Protein AF-A0A2G6KCA5-F1 (afdb_monomer_lite)

Structure (mmCIF, N/CA/C/O backbone):
data_AF-A0A2G6KCA5-F1
#
_entry.id   AF-A0A2G6KCA5-F1
#
loop_
_atom_site.group_PDB
_atom_site.id
_atom_site.type_symbol
_atom_site.label_atom_id
_atom_site.label_alt_id
_atom_site.label_comp_id
_atom_site.label_asym_id
_atom_site.label_entity_id
_atom_site.label_seq_id
_atom_site.pdbx_PDB_ins_code
_atom_site.Cartn_x
_atom_site.Cartn_y
_atom_site.Cartn_z
_atom_site.occupancy
_atom_site.B_iso_or_equiv
_atom_site.auth_seq_id
_atom_site.auth_comp_id
_atom_site.auth_asym_id
_atom_site.auth_atom_id
_atom_site.pdbx_PDB_model_num
ATOM 1 N N . MET A 1 1 ? 82.627 -23.763 -21.512 1.00 42.75 1 MET A N 1
ATOM 2 C CA . MET A 1 1 ? 82.564 -22.442 -20.841 1.00 42.75 1 MET A CA 1
ATOM 3 C C . MET A 1 1 ? 81.134 -21.930 -21.019 1.00 42.75 1 MET A C 1
ATOM 5 O O . MET A 1 1 ? 80.800 -21.579 -22.134 1.00 42.75 1 MET A O 1
ATOM 9 N N . MET A 1 2 ? 80.167 -22.151 -20.112 1.00 40.19 2 MET A N 1
ATOM 10 C CA . MET A 1 2 ? 79.998 -21.550 -18.764 1.00 40.19 2 MET A CA 1
ATOM 11 C C . MET A 1 2 ? 80.252 -20.029 -18.813 1.00 40.19 2 MET A C 1
ATOM 13 O O . MET A 1 2 ? 81.367 -19.657 -19.148 1.00 40.19 2 MET A O 1
ATOM 17 N N . LYS A 1 3 ? 79.309 -19.114 -18.521 1.00 39.16 3 LYS A N 1
ATOM 18 C CA . LYS A 1 3 ? 78.406 -19.028 -17.352 1.00 39.16 3 LYS A CA 1
ATOM 19 C C . LYS A 1 3 ? 77.286 -17.969 -17.559 1.00 39.16 3 LYS A C 1
ATOM 21 O O . LYS A 1 3 ? 77.586 -16.902 -18.069 1.00 39.16 3 LYS A O 1
ATOM 26 N N . GLN A 1 4 ? 76.094 -18.276 -17.009 1.00 40.94 4 GLN A N 1
ATOM 27 C CA . GLN A 1 4 ? 75.138 -17.416 -16.253 1.00 40.94 4 GLN A CA 1
ATOM 28 C C . GLN A 1 4 ? 74.533 -16.179 -16.958 1.00 40.94 4 GLN A C 1
ATOM 30 O O . GLN A 1 4 ? 75.260 -15.259 -17.284 1.00 40.94 4 GLN A O 1
ATOM 35 N N . SER A 1 5 ? 73.221 -15.999 -17.185 1.00 53.91 5 SER A N 1
ATOM 36 C CA . SER A 1 5 ? 71.970 -16.453 -16.533 1.00 53.91 5 SER A CA 1
ATOM 37 C C . SER A 1 5 ? 71.938 -16.282 -15.015 1.00 53.91 5 SER A C 1
ATOM 39 O O . SER A 1 5 ? 72.149 -17.274 -14.322 1.00 53.91 5 SER A O 1
ATOM 41 N N . LYS A 1 6 ? 71.620 -15.073 -14.518 1.00 51.12 6 LYS A N 1
ATOM 42 C CA . LYS A 1 6 ? 70.978 -14.822 -13.206 1.00 51.12 6 LYS A CA 1
ATOM 43 C C . LYS A 1 6 ? 70.370 -13.406 -13.128 1.00 51.12 6 LYS A C 1
ATOM 45 O O . LYS A 1 6 ? 70.953 -12.547 -12.485 1.00 51.12 6 LYS A O 1
ATOM 50 N N . HIS A 1 7 ? 69.197 -13.163 -13.719 1.00 48.72 7 HIS A N 1
ATOM 51 C CA . HIS A 1 7 ? 68.390 -11.976 -13.354 1.00 48.72 7 HIS A CA 1
ATOM 52 C C . HIS A 1 7 ? 66.882 -12.228 -13.181 1.00 48.72 7 HIS A C 1
ATOM 54 O O . HIS A 1 7 ? 66.173 -11.328 -12.754 1.00 48.72 7 HIS A O 1
ATOM 60 N N . TYR A 1 8 ? 66.394 -13.460 -13.364 1.00 49.47 8 TYR A N 1
ATOM 61 C CA . TYR A 1 8 ? 64.967 -13.785 -13.192 1.00 49.47 8 TYR A CA 1
ATOM 62 C C . TYR A 1 8 ? 64.580 -14.373 -11.824 1.00 49.47 8 TYR A C 1
ATOM 64 O O . TYR A 1 8 ? 63.428 -14.736 -11.630 1.00 49.47 8 TYR A O 1
ATOM 72 N N . LEU A 1 9 ? 65.502 -14.451 -10.855 1.00 49.62 9 LEU A N 1
ATOM 73 C CA . LEU A 1 9 ? 65.210 -15.049 -9.540 1.00 49.62 9 LEU A CA 1
ATOM 74 C C . LEU A 1 9 ? 65.021 -14.045 -8.392 1.00 49.62 9 LEU A C 1
ATOM 76 O O . LEU A 1 9 ? 64.792 -14.469 -7.266 1.00 49.62 9 LEU A O 1
ATOM 80 N N . PHE A 1 10 ? 65.125 -12.735 -8.645 1.00 45.56 10 PHE A N 1
ATOM 81 C CA . PHE A 1 10 ? 65.000 -11.724 -7.583 1.00 45.56 10 PHE A CA 1
ATOM 82 C C . PHE A 1 10 ? 63.628 -11.034 -7.539 1.00 45.56 10 PHE A C 1
ATOM 84 O O . PHE A 1 10 ? 63.283 -10.435 -6.528 1.00 45.56 10 PHE A O 1
ATOM 91 N N . PHE A 1 11 ? 62.815 -11.161 -8.594 1.00 45.97 11 PHE A N 1
ATOM 92 C CA . PHE A 1 11 ? 61.494 -10.520 -8.657 1.00 45.97 11 PHE A CA 1
ATOM 93 C C . PHE A 1 11 ? 60.353 -11.389 -8.106 1.00 45.97 11 PHE A C 1
ATOM 95 O O . PHE A 1 11 ? 59.337 -10.865 -7.664 1.00 45.97 11 PHE A O 1
ATOM 102 N N . THR A 1 12 ? 60.530 -12.710 -8.043 1.00 47.25 12 THR A N 1
ATOM 103 C CA . THR A 1 12 ? 59.529 -13.638 -7.489 1.00 47.25 12 THR A CA 1
ATOM 104 C C . THR A 1 12 ? 59.587 -13.784 -5.967 1.00 47.25 12 THR A C 1
ATOM 106 O O . THR A 1 12 ? 58.602 -14.204 -5.372 1.00 47.25 12 THR A O 1
ATOM 109 N N . TYR A 1 13 ? 60.676 -13.375 -5.306 1.00 46.47 13 TYR A N 1
ATOM 110 C CA . TYR A 1 13 ? 60.763 -13.400 -3.836 1.00 46.47 13 TYR A CA 1
ATOM 111 C C . TYR A 1 13 ? 60.261 -12.118 -3.157 1.00 46.47 13 TYR A C 1
ATOM 113 O O . TYR A 1 13 ? 59.890 -12.169 -1.986 1.00 46.47 13 TYR A O 1
ATOM 121 N N . LEU A 1 14 ? 60.182 -10.992 -3.878 1.00 43.47 14 LEU A N 1
ATOM 122 C CA . LEU A 1 14 ? 59.645 -9.742 -3.328 1.00 43.47 14 LEU A CA 1
ATOM 123 C C . LEU A 1 14 ? 58.105 -9.733 -3.316 1.00 43.47 14 LEU A C 1
ATOM 125 O O . LEU A 1 14 ? 57.501 -9.192 -2.395 1.00 43.47 14 LEU A O 1
ATOM 129 N N . LEU A 1 15 ? 57.463 -10.409 -4.278 1.00 44.09 15 LEU A N 1
ATOM 130 C CA . LEU A 1 15 ? 55.999 -10.486 -4.349 1.00 44.09 15 LEU A CA 1
ATOM 131 C C . LEU A 1 15 ? 55.394 -11.449 -3.308 1.00 44.09 15 LEU A C 1
ATOM 133 O O . LEU A 1 15 ? 54.266 -11.251 -2.877 1.00 44.09 15 LEU A O 1
ATOM 137 N N . VAL A 1 16 ? 56.149 -12.459 -2.856 1.00 48.31 16 VAL A N 1
ATOM 138 C CA . VAL A 1 16 ? 55.691 -13.407 -1.818 1.00 48.31 16 VAL A CA 1
ATOM 139 C C . VAL A 1 16 ? 55.867 -12.836 -0.402 1.00 48.31 16 VAL A C 1
ATOM 141 O O . VAL A 1 16 ? 55.094 -13.172 0.490 1.00 48.31 16 VAL A O 1
ATOM 144 N N . TRP A 1 17 ? 56.809 -11.909 -0.183 1.00 42.97 17 TRP A N 1
ATOM 145 C CA . TRP A 1 17 ? 56.985 -11.250 1.121 1.00 42.97 17 TRP A CA 1
ATOM 146 C C . TRP A 1 17 ? 56.030 -10.073 1.368 1.00 42.97 17 TRP A C 1
ATOM 148 O O . TRP A 1 17 ? 55.702 -9.803 2.521 1.00 42.97 17 TRP A O 1
ATOM 158 N N . CYS A 1 18 ? 55.500 -9.426 0.324 1.00 41.91 18 CYS A N 1
ATOM 159 C CA . CYS A 1 18 ? 54.436 -8.426 0.489 1.00 41.91 18 CYS A CA 1
ATOM 160 C C . CYS A 1 18 ? 53.057 -9.037 0.799 1.00 41.91 18 CYS A C 1
ATOM 162 O O . CYS A 1 18 ? 52.191 -8.328 1.300 1.00 41.91 18 CYS A O 1
ATOM 164 N N . VAL A 1 19 ? 52.862 -10.342 0.578 1.00 48.81 19 VAL A N 1
ATOM 165 C CA . VAL A 1 19 ? 51.609 -11.050 0.914 1.00 48.81 19 VAL A CA 1
ATOM 166 C C . VAL A 1 19 ? 51.649 -11.676 2.322 1.00 48.81 19 VAL A C 1
ATOM 168 O O . VAL A 1 19 ? 50.613 -12.053 2.854 1.00 48.81 19 VAL A O 1
ATOM 171 N N . LEU A 1 20 ? 52.814 -11.721 2.986 1.00 46.25 20 LEU A N 1
ATOM 172 C CA . LEU A 1 20 ? 52.985 -12.356 4.308 1.00 46.25 20 LEU A CA 1
ATOM 173 C C . LEU A 1 20 ? 53.358 -11.392 5.453 1.00 46.25 20 LEU A C 1
ATOM 175 O O . LEU A 1 20 ? 53.547 -11.834 6.582 1.00 46.25 20 LEU A O 1
ATOM 179 N N . LEU A 1 21 ? 53.411 -10.080 5.192 1.00 44.84 21 LEU A N 1
ATOM 180 C CA . LEU A 1 21 ? 53.614 -9.021 6.200 1.00 44.84 21 LEU A CA 1
ATOM 181 C C . LEU A 1 21 ? 52.398 -8.085 6.374 1.00 44.84 21 LEU A C 1
ATOM 183 O O . LEU A 1 21 ? 52.529 -6.999 6.928 1.00 44.84 21 LEU A O 1
ATOM 187 N N . PHE A 1 22 ? 51.207 -8.524 5.955 1.00 44.50 22 PHE A N 1
ATOM 188 C CA . PHE A 1 22 ? 49.910 -7.925 6.320 1.00 44.50 22 PHE A CA 1
ATOM 189 C C . PHE A 1 22 ? 49.064 -8.910 7.138 1.00 44.50 22 PHE A C 1
ATOM 191 O O . PHE A 1 22 ? 47.877 -9.127 6.916 1.00 44.50 22 PHE A O 1
ATOM 198 N N . SER A 1 23 ? 49.703 -9.560 8.102 1.00 51.31 23 SER A N 1
ATOM 199 C CA . SER A 1 23 ? 49.029 -10.331 9.138 1.00 51.31 23 SER A CA 1
ATOM 200 C C . SER A 1 23 ? 49.653 -9.905 10.459 1.00 51.31 23 SER A C 1
ATOM 202 O O . SER A 1 23 ? 50.871 -9.955 10.595 1.00 51.31 23 SER A O 1
ATOM 204 N N . ILE A 1 24 ? 48.814 -9.500 11.415 1.00 54.56 24 ILE A N 1
ATOM 205 C CA . ILE A 1 24 ? 49.147 -8.915 12.729 1.00 54.56 24 ILE A CA 1
ATOM 206 C C . ILE A 1 24 ? 49.275 -7.370 12.732 1.00 54.56 24 ILE A C 1
ATOM 208 O O . ILE A 1 24 ? 50.265 -6.794 13.168 1.00 54.56 24 ILE A O 1
ATOM 212 N N . ALA A 1 25 ? 48.207 -6.685 12.323 1.00 49.00 25 ALA A N 1
ATOM 213 C CA . ALA A 1 25 ? 47.637 -5.614 13.145 1.00 49.00 25 ALA A CA 1
ATOM 214 C C . ALA A 1 25 ? 46.313 -6.205 13.656 1.00 49.00 25 ALA A C 1
ATOM 216 O O . ALA A 1 25 ? 45.432 -6.515 12.868 1.00 49.00 25 ALA A O 1
ATOM 217 N N . GLY A 1 26 ? 46.232 -6.673 14.898 1.00 39.44 26 GLY A N 1
ATOM 218 C CA . GLY A 1 26 ? 46.015 -5.762 16.011 1.00 39.44 26 GLY A CA 1
ATOM 219 C C . GLY A 1 26 ? 44.551 -5.327 16.025 1.00 39.44 26 GLY A C 1
ATOM 220 O O . GLY A 1 26 ? 44.279 -4.147 15.853 1.00 39.44 26 GLY A O 1
ATOM 221 N N . CYS A 1 27 ? 43.622 -6.279 16.176 1.00 48.34 27 CYS A N 1
ATOM 222 C CA . CYS A 1 27 ? 42.253 -5.979 16.585 1.00 48.34 27 CYS A CA 1
ATOM 223 C C . CYS A 1 27 ? 42.330 -5.353 17.984 1.00 48.34 27 CYS A C 1
ATOM 225 O O . CYS A 1 27 ? 42.494 -6.070 18.970 1.00 48.34 27 CYS A O 1
ATOM 227 N N . SER A 1 28 ? 42.306 -4.022 18.071 1.00 41.84 28 SER A N 1
ATOM 228 C CA . SER A 1 28 ? 41.838 -3.369 19.287 1.00 41.84 28 SER A CA 1
ATOM 229 C C . SER A 1 28 ? 40.320 -3.363 19.214 1.00 41.84 28 SER A C 1
ATOM 231 O O . SER A 1 28 ? 39.739 -2.670 18.377 1.00 41.84 28 SER A O 1
ATOM 233 N N . ASP A 1 29 ? 39.710 -4.173 20.071 1.00 43.53 29 ASP A N 1
ATOM 234 C CA . ASP A 1 29 ? 38.297 -4.112 20.418 1.00 43.53 29 ASP A CA 1
ATOM 235 C C . ASP A 1 29 ? 38.003 -2.754 21.078 1.00 43.53 29 ASP A C 1
ATOM 237 O O . ASP A 1 29 ? 37.909 -2.647 22.297 1.00 43.53 29 ASP A O 1
ATOM 241 N N . ASP A 1 30 ? 37.880 -1.698 20.275 1.00 38.75 30 ASP A N 1
ATOM 242 C CA . ASP A 1 30 ? 37.102 -0.522 20.658 1.00 38.75 30 ASP A CA 1
ATOM 243 C C . ASP A 1 30 ? 35.667 -0.788 20.208 1.00 38.75 30 ASP A C 1
ATOM 245 O O . ASP A 1 30 ? 35.179 -0.313 19.183 1.00 38.75 30 ASP A O 1
ATOM 249 N N . SER A 1 31 ? 34.998 -1.621 21.003 1.00 40.75 31 SER A N 1
ATOM 250 C CA . SER A 1 31 ? 33.549 -1.710 21.078 1.00 40.75 31 SER A CA 1
ATOM 251 C C . SER A 1 31 ? 33.015 -0.367 21.577 1.00 40.75 31 SER A C 1
ATOM 253 O O . SER A 1 31 ? 32.702 -0.197 22.758 1.00 40.75 31 SER A O 1
ATOM 255 N N . SER A 1 32 ? 32.946 0.621 20.688 1.00 39.28 32 SER A N 1
ATOM 256 C CA . SER A 1 32 ? 32.047 1.743 20.881 1.00 39.28 32 SER A CA 1
ATOM 257 C C . SER A 1 32 ? 30.638 1.165 20.849 1.00 39.28 32 SER A C 1
ATOM 259 O O . SER A 1 32 ? 30.158 0.691 19.821 1.00 39.28 32 SER A O 1
ATOM 261 N N . ASN A 1 33 ? 30.017 1.137 22.029 1.00 40.59 33 ASN A N 1
ATOM 262 C CA . ASN A 1 33 ? 28.584 0.984 22.223 1.00 40.59 33 ASN A CA 1
ATOM 263 C C . ASN A 1 33 ? 27.860 1.941 21.266 1.00 40.59 33 ASN A C 1
ATOM 265 O O . ASN A 1 33 ? 27.577 3.088 21.609 1.00 40.59 33 ASN A O 1
ATOM 269 N N . GLY A 1 34 ? 27.566 1.479 20.055 1.00 39.38 34 GLY A N 1
ATOM 270 C CA . GLY A 1 34 ? 26.331 1.867 19.413 1.00 39.38 34 GLY A CA 1
ATOM 271 C C . GLY A 1 34 ? 25.250 1.332 20.330 1.00 39.38 34 GLY A C 1
ATOM 272 O O . GLY A 1 34 ? 25.162 0.117 20.512 1.00 39.38 34 GLY A O 1
ATOM 273 N N . ASP A 1 35 ? 24.518 2.234 20.979 1.00 37.88 35 ASP A N 1
ATOM 274 C CA . ASP A 1 35 ? 23.266 1.929 21.656 1.00 37.88 35 ASP A CA 1
ATOM 275 C C . ASP A 1 35 ? 22.340 1.256 20.630 1.00 37.88 35 ASP A C 1
ATOM 277 O O . ASP A 1 35 ? 21.502 1.888 19.988 1.00 37.88 35 ASP A O 1
ATOM 281 N N . ASN A 1 36 ? 22.497 -0.059 20.466 1.00 39.19 36 ASN A N 1
ATOM 282 C CA . ASN A 1 36 ? 21.412 -0.938 20.091 1.00 39.19 36 ASN A CA 1
ATOM 283 C C . ASN A 1 36 ? 20.431 -0.804 21.244 1.00 39.19 36 ASN A C 1
ATOM 285 O O . ASN A 1 36 ? 20.516 -1.518 22.246 1.00 39.19 36 ASN A O 1
ATOM 289 N N . SER A 1 37 ? 19.549 0.184 21.121 1.00 39.34 37 SER A N 1
ATOM 290 C CA . SER A 1 37 ? 18.293 0.218 21.843 1.00 39.34 37 SER A CA 1
ATOM 291 C C . SER A 1 37 ? 17.617 -1.114 21.544 1.00 39.34 37 SER A C 1
ATOM 293 O O . SER A 1 37 ? 16.988 -1.313 20.510 1.00 39.34 37 SER A O 1
ATOM 295 N N . ASN A 1 38 ? 17.881 -2.088 22.416 1.00 32.31 38 ASN A N 1
ATOM 296 C CA . ASN A 1 38 ? 17.198 -3.358 22.437 1.00 32.31 38 ASN A CA 1
ATOM 297 C C . ASN A 1 38 ? 15.727 -2.993 22.562 1.00 32.31 38 ASN A C 1
ATOM 299 O O . ASN A 1 38 ? 15.275 -2.619 23.644 1.00 32.31 38 ASN A O 1
ATOM 303 N N . LEU A 1 39 ? 15.011 -3.047 21.441 1.00 39.97 39 LEU A N 1
ATOM 304 C CA . LEU A 1 39 ? 13.568 -3.153 21.439 1.00 39.97 39 LEU A CA 1
ATOM 305 C C . LEU A 1 39 ? 13.292 -4.435 22.219 1.00 39.97 39 LEU A C 1
ATOM 307 O O . LEU A 1 39 ? 13.439 -5.540 21.697 1.00 39.97 39 LEU A O 1
ATOM 311 N N . THR A 1 40 ? 13.047 -4.281 23.519 1.00 42.78 40 THR A N 1
ATOM 312 C CA . THR A 1 40 ? 12.556 -5.344 24.384 1.00 42.78 40 THR A CA 1
ATOM 313 C C . THR A 1 40 ? 11.394 -5.994 23.658 1.00 42.78 40 THR A C 1
ATOM 315 O O . THR A 1 40 ? 10.507 -5.289 23.174 1.00 42.78 40 THR A O 1
ATOM 318 N N . GLU A 1 41 ? 11.454 -7.321 23.524 1.00 46.84 41 GLU A N 1
ATOM 319 C CA . GLU A 1 41 ? 10.361 -8.125 22.985 1.00 46.84 41 GLU A CA 1
ATOM 320 C C . GLU A 1 41 ? 9.049 -7.613 23.601 1.00 46.84 41 GLU A C 1
ATOM 322 O O . GLU A 1 41 ? 9.015 -7.432 24.824 1.00 46.84 41 GLU A O 1
ATOM 327 N N . PRO A 1 42 ? 8.033 -7.270 22.786 1.00 54.59 42 PRO A N 1
ATOM 328 C CA . PRO A 1 42 ? 6.829 -6.632 23.292 1.00 54.59 42 PRO A CA 1
ATOM 329 C C . PRO A 1 42 ? 6.253 -7.487 24.416 1.00 54.59 42 PRO A C 1
ATOM 331 O O . PRO A 1 42 ? 6.158 -8.713 24.283 1.00 54.59 42 PRO A O 1
ATOM 334 N N . ASP A 1 43 ? 5.919 -6.844 25.537 1.00 59.84 43 ASP A N 1
ATOM 335 C CA . ASP A 1 43 ? 5.316 -7.535 26.669 1.00 59.84 43 ASP A CA 1
ATOM 336 C C . ASP A 1 43 ? 4.123 -8.355 26.175 1.00 59.84 43 ASP A C 1
ATOM 338 O O . ASP A 1 43 ? 3.383 -7.944 25.275 1.00 59.84 43 ASP A O 1
ATOM 342 N N . LYS A 1 44 ? 3.951 -9.554 26.742 1.00 65.56 44 LYS A N 1
ATOM 343 C CA . LYS A 1 44 ? 2.818 -10.414 26.396 1.00 65.56 44 LYS A CA 1
ATOM 344 C C . LYS A 1 44 ? 1.533 -9.597 26.498 1.00 65.56 44 LYS A C 1
ATOM 346 O O . LYS A 1 44 ? 1.219 -9.098 27.578 1.00 65.56 44 LYS A O 1
ATOM 351 N N . ILE A 1 45 ? 0.795 -9.5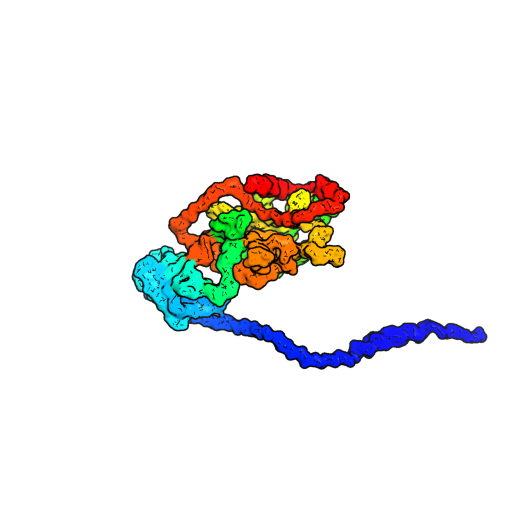21 25.387 1.00 75.50 45 ILE A N 1
ATOM 352 C CA . ILE A 1 45 ? -0.571 -8.993 25.358 1.00 75.50 45 ILE A CA 1
ATOM 353 C C . ILE A 1 45 ? -1.322 -9.638 26.526 1.00 75.50 45 ILE A C 1
ATOM 355 O O . ILE A 1 45 ? -1.320 -10.866 26.648 1.00 75.50 45 ILE A O 1
ATOM 359 N N . GLY A 1 46 ? -1.897 -8.811 27.404 1.00 75.88 46 GLY A N 1
ATOM 360 C CA . GLY A 1 46 ? -2.639 -9.290 28.568 1.00 75.88 46 GLY A CA 1
ATOM 361 C C . GLY A 1 46 ? -3.723 -10.292 28.167 1.00 75.88 46 GLY A C 1
ATOM 362 O O . GLY A 1 46 ? -4.262 -10.227 27.060 1.00 75.88 46 GLY A O 1
ATOM 363 N N . ASP A 1 47 ? -4.036 -11.234 29.058 1.00 87.38 47 ASP A N 1
ATOM 364 C CA . ASP A 1 47 ? -5.040 -12.260 28.779 1.00 87.38 47 ASP A CA 1
ATOM 365 C C . ASP A 1 47 ? -6.383 -11.601 28.426 1.00 87.38 47 ASP A C 1
ATOM 367 O O . ASP A 1 47 ? -6.952 -10.838 29.212 1.00 87.38 47 ASP A O 1
ATOM 371 N N . VAL A 1 48 ? -6.903 -11.899 27.231 1.00 91.94 48 VAL A N 1
ATOM 372 C CA . VAL A 1 48 ? -8.223 -11.416 26.810 1.00 91.94 48 VAL A CA 1
ATOM 373 C C . VAL A 1 48 ? -9.270 -11.953 27.797 1.00 91.94 48 VAL A C 1
ATOM 375 O O . VAL A 1 48 ? -9.283 -13.162 28.054 1.00 91.94 48 VAL A O 1
ATOM 378 N N . PRO A 1 49 ? -10.167 -11.106 28.345 1.00 93.06 49 PRO A N 1
ATOM 379 C CA . PRO A 1 49 ? -11.189 -11.560 29.280 1.00 93.06 49 PRO A CA 1
ATOM 380 C C . PRO A 1 49 ? -12.015 -12.725 28.727 1.00 93.06 49 PRO A C 1
ATOM 382 O O . PRO A 1 49 ? -12.336 -12.771 27.538 1.00 93.06 49 PRO A O 1
ATOM 385 N N . GLY A 1 50 ? -12.416 -13.647 29.606 1.00 95.19 50 GLY A N 1
ATOM 386 C CA . GLY A 1 50 ? -13.334 -14.727 29.244 1.00 95.19 50 GLY A CA 1
ATOM 387 C C . GLY A 1 50 ? -14.680 -14.206 28.727 1.00 95.19 50 GLY A C 1
ATOM 388 O O . GLY A 1 50 ? -15.040 -13.048 28.938 1.00 95.19 50 GLY A O 1
ATOM 389 N N . ASP A 1 51 ? -15.425 -15.080 28.053 1.00 96.25 51 ASP A N 1
ATOM 390 C CA . ASP A 1 51 ? -16.705 -14.743 27.429 1.00 96.25 51 ASP A CA 1
ATOM 391 C C . ASP A 1 51 ? -17.704 -14.099 28.433 1.00 96.25 51 ASP A C 1
ATOM 393 O O . ASP A 1 51 ? -18.105 -14.761 29.397 1.00 96.25 51 ASP A O 1
ATOM 397 N N . PRO A 1 52 ? -18.160 -12.843 28.227 1.00 97.31 52 PRO A N 1
ATOM 398 C CA . PRO A 1 52 ? -18.955 -12.095 29.211 1.00 97.31 52 PRO A CA 1
ATOM 399 C C . PRO A 1 52 ? -20.449 -12.469 29.282 1.00 97.31 52 PRO A C 1
ATOM 401 O O . PRO A 1 52 ? -21.219 -11.819 29.994 1.00 97.31 52 PRO A O 1
ATOM 404 N N . GLY A 1 53 ? -20.902 -13.482 28.546 1.00 97.00 53 GLY A N 1
ATOM 405 C CA . GLY A 1 53 ? -22.321 -13.868 28.475 1.00 97.00 53 GLY A CA 1
ATOM 406 C C . GLY A 1 53 ? -23.156 -13.050 27.461 1.00 97.00 53 GLY A C 1
ATOM 407 O O . GLY A 1 53 ? -22.693 -12.013 26.969 1.00 97.00 53 GLY A O 1
ATOM 408 N N . PRO A 1 54 ? -24.320 -13.567 27.013 1.00 96.81 54 PRO A N 1
ATOM 409 C CA . PRO A 1 54 ? -25.085 -12.973 25.914 1.00 96.81 54 PRO A CA 1
ATOM 410 C C . PRO A 1 54 ? -25.478 -11.514 26.168 1.00 96.81 54 PRO A C 1
ATOM 412 O O . PRO A 1 54 ? -25.787 -11.130 27.296 1.00 96.81 54 PRO A O 1
ATOM 415 N N . GLY A 1 55 ? -25.472 -10.701 25.108 1.00 96.00 55 GLY A N 1
ATOM 416 C CA . GLY A 1 55 ? -25.787 -9.271 25.173 1.00 96.00 55 GLY A CA 1
ATOM 417 C C . GLY A 1 55 ? -24.706 -8.385 25.807 1.00 96.00 55 GLY A C 1
ATOM 418 O O . GLY A 1 55 ? -24.938 -7.183 25.949 1.00 96.00 55 GLY A O 1
ATOM 419 N N . ASN A 1 56 ? -23.547 -8.942 26.173 1.00 97.88 56 ASN A N 1
ATOM 420 C CA . ASN A 1 56 ? -22.403 -8.220 26.732 1.00 97.88 56 ASN A CA 1
ATOM 421 C C . ASN A 1 56 ? -21.196 -8.277 25.780 1.00 97.88 56 ASN A C 1
ATOM 423 O O . ASN A 1 56 ? -21.086 -9.190 24.961 1.00 97.88 56 ASN A O 1
ATOM 427 N N . LEU A 1 57 ? -20.280 -7.320 25.929 1.00 98.31 57 LEU A N 1
ATOM 428 C CA . LEU A 1 57 ? -19.006 -7.252 25.214 1.00 98.31 57 LEU A CA 1
ATOM 429 C C . LEU A 1 57 ? -17.891 -6.943 26.214 1.00 98.31 57 LEU A C 1
ATOM 431 O O . LEU A 1 57 ? -17.998 -5.988 26.981 1.00 98.31 57 LEU A O 1
ATOM 435 N N . ALA A 1 58 ? -16.827 -7.731 26.200 1.00 98.31 58 ALA A N 1
ATOM 436 C CA . ALA A 1 58 ? -15.633 -7.516 27.003 1.00 98.31 58 ALA A CA 1
ATOM 437 C C . ALA A 1 58 ? -14.402 -7.548 26.106 1.00 98.31 58 ALA A C 1
ATOM 439 O O . ALA A 1 58 ? -14.455 -8.003 24.963 1.00 98.31 58 ALA A O 1
ATOM 440 N N . GLY A 1 59 ? -13.282 -7.069 26.620 1.00 97.81 59 GLY A N 1
ATOM 441 C CA . GLY A 1 59 ? -12.059 -7.089 25.846 1.00 97.81 59 GLY A CA 1
ATOM 442 C C . GLY A 1 59 ? -10.919 -6.366 26.517 1.00 97.81 59 GLY A C 1
ATOM 443 O O . GLY A 1 59 ? -11.003 -5.994 27.687 1.00 97.81 59 GLY A O 1
ATOM 444 N N . ILE A 1 60 ? -9.874 -6.167 25.731 1.00 97.88 60 ILE A N 1
ATOM 445 C CA . ILE A 1 60 ? -8.680 -5.414 26.088 1.00 97.88 60 ILE A CA 1
ATOM 446 C C . ILE A 1 60 ? -8.409 -4.372 25.005 1.00 97.88 60 ILE A C 1
ATOM 448 O O . ILE A 1 60 ? -8.619 -4.644 23.820 1.00 97.88 60 ILE A O 1
ATOM 452 N N . VAL A 1 61 ? -7.978 -3.181 25.414 1.00 97.62 61 VAL A N 1
ATOM 453 C CA . VAL A 1 61 ? -7.493 -2.148 24.494 1.00 97.62 61 VAL A CA 1
ATOM 454 C C . VAL A 1 61 ? -5.972 -2.128 24.533 1.00 97.62 61 VAL A C 1
ATOM 456 O O . VAL A 1 61 ? -5.387 -2.046 25.615 1.00 97.62 61 VAL A O 1
ATOM 459 N N . ILE A 1 62 ? -5.346 -2.188 23.361 1.00 96.75 62 ILE A N 1
ATOM 460 C CA . ILE A 1 62 ? -3.892 -2.156 23.200 1.00 96.75 62 ILE A CA 1
ATOM 461 C C . ILE A 1 62 ? -3.441 -1.064 22.225 1.00 96.75 62 ILE A C 1
ATOM 463 O O . ILE A 1 62 ? -4.216 -0.599 21.387 1.00 96.75 62 ILE A O 1
ATOM 467 N N . GLY A 1 63 ? -2.171 -0.691 22.308 1.00 95.94 63 GLY A N 1
ATOM 468 C CA . GLY A 1 63 ? -1.485 0.104 21.303 1.00 95.94 63 GLY A CA 1
ATOM 469 C C . GLY A 1 63 ? -1.348 -0.637 19.982 1.00 95.94 63 GLY A C 1
ATOM 470 O O . GLY A 1 63 ? -1.107 -1.846 19.936 1.00 95.94 63 GLY A O 1
ATOM 471 N N . THR A 1 64 ? -1.498 0.073 18.868 1.00 94.81 64 THR A N 1
ATOM 472 C CA . THR A 1 64 ? -1.351 -0.523 17.531 1.00 94.81 64 THR A CA 1
ATOM 473 C C . THR A 1 64 ? 0.109 -0.867 17.257 1.00 94.81 64 THR A C 1
ATOM 475 O O . THR A 1 64 ? 0.380 -1.901 16.645 1.00 94.81 64 THR A O 1
ATOM 478 N N . LEU A 1 65 ? 1.046 -0.030 17.708 1.00 93.25 65 LEU A N 1
ATOM 479 C CA . LEU A 1 65 ? 2.463 -0.162 17.369 1.00 93.25 65 LEU A CA 1
ATOM 480 C C . LEU A 1 65 ? 3.234 -1.032 18.362 1.00 93.25 65 LEU A C 1
ATOM 482 O O . LEU A 1 65 ? 3.928 -1.956 17.949 1.00 93.25 65 LEU A O 1
ATOM 486 N N . ASP A 1 66 ? 3.103 -0.757 19.657 1.00 92.38 66 ASP A N 1
ATOM 487 C CA . ASP A 1 66 ? 3.869 -1.425 20.716 1.00 92.38 66 ASP A CA 1
ATOM 488 C C . ASP A 1 66 ? 3.138 -2.626 21.340 1.00 92.38 66 ASP A C 1
ATOM 490 O O . ASP A 1 66 ? 3.742 -3.397 22.085 1.00 92.38 66 ASP A O 1
ATOM 494 N N . LYS A 1 67 ? 1.848 -2.797 21.011 1.00 93.69 67 LYS A N 1
ATOM 495 C CA . LYS A 1 67 ? 0.942 -3.822 21.552 1.00 93.69 67 LYS A CA 1
ATOM 496 C C . LYS A 1 67 ? 0.763 -3.754 23.075 1.00 93.69 67 LYS A C 1
ATOM 498 O O . LYS A 1 67 ? 0.270 -4.713 23.671 1.00 93.69 67 LYS A O 1
ATOM 503 N N . GLN A 1 68 ? 1.094 -2.622 23.694 1.00 94.38 68 GLN A N 1
ATOM 504 C CA . GLN A 1 68 ? 0.968 -2.414 25.133 1.00 94.38 68 GLN A CA 1
ATOM 505 C C . GLN A 1 68 ? -0.485 -2.166 25.531 1.00 94.38 68 GLN A C 1
ATOM 507 O O . GLN A 1 68 ? -1.258 -1.569 24.790 1.00 94.38 68 GLN A O 1
ATOM 512 N N . THR A 1 69 ? -0.885 -2.622 26.716 1.00 96.06 69 THR A N 1
ATOM 513 C CA . THR A 1 69 ? -2.259 -2.438 27.207 1.00 96.06 69 THR A CA 1
ATOM 514 C C . THR A 1 69 ? -2.512 -0.990 27.614 1.00 96.06 69 THR A C 1
ATOM 516 O O . THR A 1 69 ? -1.703 -0.399 28.329 1.00 96.06 69 THR A O 1
ATOM 519 N N . LEU A 1 70 ? -3.661 -0.431 27.233 1.00 96.44 70 LEU A N 1
ATOM 520 C CA . LEU A 1 70 ? -3.967 0.983 27.446 1.00 96.44 70 LEU A CA 1
ATOM 521 C C . LEU A 1 70 ? -5.017 1.194 28.538 1.00 96.44 70 LEU A C 1
ATOM 523 O O . LEU A 1 70 ? -6.191 0.854 28.380 1.00 96.44 70 LEU A O 1
ATOM 527 N N . GLN A 1 71 ? -4.599 1.823 29.636 1.00 97.50 71 GLN A N 1
ATOM 528 C CA . GLN A 1 71 ? -5.461 2.228 30.749 1.00 97.50 71 GLN A CA 1
ATOM 529 C C . GLN A 1 71 ? -6.180 3.556 30.475 1.00 97.50 71 GLN A C 1
ATOM 531 O O . GLN A 1 71 ? -5.627 4.467 29.863 1.00 97.50 71 GLN A O 1
ATOM 536 N N . GLY A 1 72 ? -7.390 3.717 31.024 1.00 97.62 72 GLY A N 1
ATOM 537 C CA . GLY A 1 72 ? -8.085 5.007 31.047 1.00 97.62 72 GLY A CA 1
ATOM 538 C C . GLY A 1 72 ? -8.734 5.401 29.718 1.00 97.62 72 GLY A C 1
ATOM 539 O O . GLY A 1 72 ? -9.220 6.523 29.581 1.00 97.62 72 GLY A O 1
ATOM 540 N N . VAL A 1 73 ? -8.773 4.486 28.751 1.00 98.25 73 VAL A N 1
ATOM 541 C CA . VAL A 1 73 ? -9.432 4.668 27.458 1.00 98.25 73 VAL A CA 1
ATOM 542 C C . VAL A 1 73 ? -10.926 4.399 27.614 1.00 98.25 73 VAL A C 1
ATOM 544 O O . VAL A 1 73 ? -11.332 3.444 28.273 1.00 98.25 73 VAL A O 1
ATOM 547 N N . THR A 1 74 ? -11.767 5.238 27.013 1.00 98.62 74 THR A N 1
ATOM 548 C CA . THR A 1 74 ? -13.218 5.029 26.988 1.00 98.62 74 THR A CA 1
ATOM 549 C C . THR A 1 74 ? -13.594 4.140 25.811 1.00 98.62 74 THR A C 1
ATOM 551 O O . THR A 1 74 ? -13.301 4.478 24.669 1.00 98.62 74 THR A O 1
ATOM 554 N N . VAL A 1 75 ? -14.299 3.043 26.078 1.00 98.56 75 VAL A N 1
ATOM 555 C CA . VAL A 1 75 ? -14.884 2.150 25.069 1.00 98.56 75 VAL A CA 1
ATOM 556 C C . VAL A 1 75 ? -16.398 2.283 25.130 1.00 98.56 75 VAL A C 1
ATOM 558 O O . VAL A 1 75 ? -16.981 2.214 26.212 1.00 98.56 75 VAL A O 1
ATOM 561 N N . SER A 1 76 ? -17.054 2.480 23.990 1.00 98.12 76 SER A N 1
ATOM 562 C CA . SER A 1 76 ? -18.493 2.732 23.932 1.00 98.12 76 SER A CA 1
ATOM 563 C C . SER A 1 76 ? -19.187 2.042 22.764 1.00 98.12 76 SER A C 1
ATOM 565 O O . SER A 1 76 ? -18.612 1.849 21.698 1.00 98.12 76 SER A O 1
ATOM 567 N N . VAL A 1 77 ? -20.445 1.662 22.991 1.00 97.38 77 VAL A N 1
ATOM 568 C CA . VAL A 1 77 ? -21.365 1.100 21.995 1.00 97.38 77 VAL A CA 1
ATOM 569 C C . VAL A 1 77 ? -22.747 1.683 22.272 1.00 97.38 77 VAL A C 1
ATOM 571 O O . VAL A 1 77 ? -23.295 1.499 23.364 1.00 97.38 77 VAL A O 1
ATOM 574 N N . ASN A 1 78 ? -23.342 2.371 21.294 1.00 94.38 78 ASN A N 1
ATOM 575 C CA . ASN A 1 78 ? -24.605 3.098 21.470 1.00 94.38 78 ASN A CA 1
ATOM 576 C C . ASN A 1 78 ? -24.545 4.044 22.692 1.00 94.38 78 ASN A C 1
ATOM 578 O O . ASN A 1 78 ? -23.695 4.924 22.758 1.00 94.38 78 ASN A O 1
ATOM 582 N N . SER A 1 79 ? -25.432 3.866 23.678 1.00 95.38 79 SER A N 1
ATOM 583 C CA . SER A 1 79 ? -25.466 4.651 24.920 1.00 95.38 79 SER A CA 1
ATOM 584 C C . SER A 1 79 ? -24.712 3.998 26.089 1.00 95.38 79 SER A C 1
ATOM 586 O O . SER A 1 79 ? -24.920 4.384 27.241 1.00 95.38 79 SER A O 1
ATOM 588 N N . ARG A 1 80 ? -23.928 2.941 25.840 1.00 98.12 80 ARG A N 1
ATOM 589 C CA . ARG A 1 80 ? -23.147 2.217 26.855 1.00 98.12 80 ARG A CA 1
ATOM 590 C C . ARG A 1 80 ? -21.679 2.604 26.740 1.00 98.12 80 ARG A C 1
ATOM 592 O O . ARG A 1 80 ? -21.168 2.713 25.630 1.00 98.12 80 ARG A O 1
ATOM 599 N N . SER A 1 81 ? -21.001 2.760 27.874 1.00 98.38 81 SER A N 1
ATOM 600 C CA . SER A 1 81 ? -19.570 3.061 27.923 1.00 98.38 81 SER A CA 1
ATOM 601 C C . SER A 1 81 ? -18.894 2.426 29.138 1.00 98.38 81 SER A C 1
ATOM 603 O O . SER A 1 81 ? -19.519 2.273 30.188 1.00 98.38 81 SER A O 1
ATOM 605 N N . ALA A 1 82 ? -17.612 2.110 29.000 1.00 98.50 82 ALA A N 1
ATOM 606 C CA . ALA A 1 82 ? -16.718 1.652 30.055 1.00 98.50 82 ALA A CA 1
ATOM 607 C C . ALA A 1 82 ? -15.359 2.347 29.896 1.00 98.50 82 ALA A C 1
ATOM 609 O O . ALA A 1 82 ? -15.014 2.784 28.801 1.00 98.50 82 ALA A O 1
ATOM 610 N N . ILE A 1 83 ? -14.600 2.454 30.986 1.00 98.50 83 ILE A N 1
ATOM 611 C CA . ILE A 1 83 ? -13.215 2.939 30.973 1.00 98.50 83 ILE A CA 1
ATOM 612 C C . ILE A 1 83 ? -12.310 1.737 31.225 1.00 98.50 83 ILE A C 1
ATOM 614 O O . ILE A 1 83 ? -12.616 0.933 32.109 1.00 98.50 83 ILE A O 1
ATOM 618 N N . THR A 1 84 ? -11.227 1.607 30.464 1.00 98.38 84 THR A N 1
ATOM 619 C CA . THR A 1 84 ? -10.298 0.487 30.611 1.00 98.38 84 THR A CA 1
ATOM 620 C C . THR A 1 84 ? -9.557 0.520 31.949 1.00 98.38 84 THR A C 1
ATOM 622 O O . THR A 1 84 ? -9.148 1.583 32.435 1.00 98.38 84 THR A O 1
ATOM 625 N N . GLY A 1 85 ? -9.390 -0.660 32.551 1.00 97.38 85 GLY A N 1
ATOM 626 C CA . GLY A 1 85 ? -8.620 -0.876 33.776 1.00 97.38 85 GLY A CA 1
ATOM 627 C C . GLY A 1 85 ? -7.111 -0.691 33.582 1.00 97.38 85 GLY A C 1
ATOM 628 O O . GLY A 1 85 ? -6.640 -0.364 32.497 1.00 97.38 85 GLY A O 1
ATOM 629 N N . SER A 1 86 ? -6.329 -0.906 34.644 1.00 95.50 86 SER A N 1
ATOM 630 C CA . SER A 1 86 ? -4.856 -0.838 34.586 1.00 95.50 86 SER A CA 1
ATOM 631 C C . SER A 1 86 ? -4.221 -1.908 33.697 1.00 95.50 86 SER A C 1
ATOM 633 O O . SER A 1 86 ? -3.082 -1.756 33.284 1.00 95.50 86 SER A O 1
ATOM 635 N N . ASP A 1 87 ? -4.951 -2.985 33.428 1.00 95.38 87 ASP A N 1
ATOM 636 C CA . ASP A 1 87 ? -4.597 -4.069 32.509 1.00 95.38 87 ASP A CA 1
ATOM 637 C C . ASP A 1 87 ? -5.187 -3.860 31.100 1.00 95.38 87 ASP A C 1
ATOM 639 O O . ASP A 1 87 ? -5.183 -4.770 30.279 1.00 95.38 87 ASP A O 1
ATOM 643 N N . GLY A 1 88 ? -5.756 -2.681 30.824 1.00 97.06 88 GLY A N 1
ATOM 644 C CA . GLY A 1 88 ? -6.415 -2.362 29.559 1.00 97.06 88 GLY A CA 1
ATOM 645 C C . GLY A 1 88 ? -7.779 -3.027 29.357 1.00 97.06 88 GLY A C 1
ATOM 646 O O . GLY A 1 88 ? -8.385 -2.838 28.300 1.00 97.06 88 GLY A O 1
ATOM 647 N N . THR A 1 89 ? -8.294 -3.788 30.330 1.00 98.06 89 THR A N 1
ATOM 648 C CA . THR A 1 89 ? -9.546 -4.540 30.161 1.00 98.06 89 THR A CA 1
ATOM 649 C C . THR A 1 89 ? -10.793 -3.674 30.329 1.00 98.06 89 THR A C 1
ATOM 651 O O . THR A 1 89 ? -10.793 -2.686 31.066 1.00 98.06 89 THR A O 1
ATOM 654 N N . PHE A 1 90 ? -11.888 -4.045 29.662 1.00 98.44 90 PHE A N 1
ATOM 655 C CA . PHE A 1 90 ? -13.201 -3.408 29.810 1.00 98.44 90 PHE A CA 1
ATOM 656 C C . PHE A 1 90 ? -14.350 -4.430 29.771 1.00 98.44 90 PHE A C 1
ATOM 658 O O . PHE A 1 90 ? -14.210 -5.536 29.247 1.00 98.44 90 PHE A O 1
ATOM 665 N N . LEU A 1 91 ? -15.519 -4.025 30.283 1.00 98.38 91 LEU A N 1
ATOM 666 C CA . LEU A 1 91 ? -16.783 -4.759 30.172 1.00 98.38 91 LEU A CA 1
ATOM 667 C C . LEU A 1 91 ? -17.942 -3.790 29.906 1.00 98.38 91 LEU A C 1
ATOM 669 O O . LEU A 1 91 ? -18.220 -2.895 30.704 1.00 98.38 91 LEU A O 1
ATOM 673 N N . LEU A 1 92 ? -18.663 -4.017 28.812 1.00 98.44 92 LEU A N 1
ATOM 674 C CA . LEU A 1 92 ? -19.914 -3.358 28.458 1.00 98.44 92 LEU A CA 1
ATOM 675 C C . LEU A 1 92 ? -21.072 -4.349 28.586 1.00 98.44 92 LEU A C 1
ATOM 677 O O . LEU A 1 92 ? -21.062 -5.418 27.976 1.00 98.44 92 LEU A O 1
ATOM 681 N N . THR A 1 93 ? -22.102 -3.978 29.345 1.00 98.19 93 THR A N 1
ATOM 682 C CA . THR A 1 93 ? -23.303 -4.807 29.521 1.00 98.19 93 THR A CA 1
ATOM 683 C C . THR A 1 93 ? -24.483 -4.277 28.716 1.00 98.19 93 THR A C 1
ATOM 685 O O . THR A 1 93 ? -24.664 -3.064 28.569 1.00 98.19 93 THR A O 1
ATOM 688 N N . GLY A 1 94 ? -25.308 -5.189 28.196 1.00 96.88 94 GLY A N 1
ATOM 689 C CA . GLY A 1 94 ? -26.524 -4.837 27.459 1.00 96.88 94 GLY A CA 1
ATOM 690 C C . GLY A 1 94 ? -26.262 -4.024 26.187 1.00 96.88 94 GLY A C 1
ATOM 691 O O . GLY A 1 94 ? -26.959 -3.035 25.945 1.00 96.88 94 GLY A O 1
ATOM 692 N N . VAL A 1 95 ? -25.246 -4.416 25.412 1.00 97.12 95 VAL A N 1
ATOM 693 C CA . VAL A 1 95 ? -24.920 -3.851 24.089 1.00 97.12 95 VAL A CA 1
ATOM 694 C C . VAL A 1 95 ? -25.704 -4.512 22.951 1.00 97.12 95 VAL A C 1
ATOM 696 O O . VAL A 1 95 ? -25.807 -3.930 21.875 1.00 97.12 95 VAL A O 1
ATOM 699 N N . GLY A 1 96 ? -26.307 -5.678 23.209 1.00 96.00 96 GLY A N 1
ATOM 700 C CA . GLY A 1 96 ? -27.072 -6.447 22.225 1.00 96.00 96 GLY A CA 1
ATOM 701 C C . GLY A 1 96 ? -26.220 -7.458 21.453 1.00 96.00 96 GLY A C 1
ATOM 702 O O . GLY A 1 96 ? -25.127 -7.816 21.886 1.00 96.00 96 GLY A O 1
ATOM 703 N N . GLU A 1 97 ? -26.758 -7.936 20.333 1.00 95.94 97 GLU A N 1
ATOM 704 C CA . GLU A 1 97 ? -26.129 -8.899 19.419 1.00 95.94 97 GLU A CA 1
ATOM 705 C C . GLU A 1 97 ? -26.051 -8.313 17.998 1.00 95.94 97 GLU A C 1
ATOM 707 O O . GLU A 1 97 ? -26.734 -7.338 17.679 1.00 95.94 97 GLU A O 1
ATOM 712 N N . GLY A 1 98 ? -25.238 -8.926 17.136 1.00 94.88 98 GLY A N 1
ATOM 713 C CA . GLY A 1 98 ? -24.980 -8.493 15.761 1.00 94.88 98 GLY A CA 1
ATOM 714 C C . GLY A 1 98 ? -23.647 -7.759 15.593 1.00 94.88 98 GLY A C 1
ATOM 715 O O . GLY A 1 98 ? -22.708 -7.971 16.366 1.00 94.88 98 GLY A O 1
ATOM 716 N N . ILE A 1 99 ? -23.577 -6.917 14.557 1.00 94.50 99 ILE A N 1
ATOM 717 C CA . ILE A 1 99 ? -22.414 -6.079 14.239 1.00 94.50 99 ILE A CA 1
ATOM 718 C C . ILE A 1 99 ? -22.539 -4.762 15.004 1.00 94.50 99 ILE A C 1
ATOM 720 O O . ILE A 1 99 ? -23.451 -3.971 14.765 1.00 94.50 99 ILE A O 1
ATOM 724 N N . LEU A 1 100 ? -21.615 -4.540 15.930 1.00 94.50 100 LEU A N 1
ATOM 725 C CA . LEU A 1 100 ? -21.542 -3.365 16.787 1.00 94.50 100 LEU A CA 1
ATOM 726 C C . LEU A 1 100 ? -20.498 -2.388 16.243 1.00 94.50 100 LEU A C 1
ATOM 728 O O . LEU A 1 100 ? -19.411 -2.802 15.851 1.00 94.50 100 LEU A O 1
ATOM 732 N N . ALA A 1 101 ? -20.805 -1.091 16.271 1.00 94.25 101 ALA A N 1
ATOM 733 C CA . ALA A 1 101 ? -19.813 -0.035 16.091 1.00 94.25 101 ALA A CA 1
ATOM 734 C C . ALA A 1 101 ? -19.229 0.323 17.465 1.00 94.25 101 ALA A C 1
ATOM 736 O O . ALA A 1 101 ? -19.891 0.979 18.274 1.00 94.25 101 ALA A O 1
ATOM 737 N N . VAL A 1 102 ? -18.023 -0.162 17.747 1.00 96.31 102 VAL A N 1
ATOM 738 C CA . VAL A 1 102 ? -17.315 0.078 19.007 1.00 96.31 102 VAL A CA 1
ATOM 739 C C . VAL A 1 102 ? -16.452 1.321 18.855 1.00 96.31 102 VAL A C 1
ATOM 741 O O . VAL A 1 102 ? -15.515 1.317 18.065 1.00 96.31 102 VAL A O 1
ATOM 744 N N . VAL A 1 103 ? -16.764 2.376 19.609 1.00 96.62 103 VAL A N 1
ATOM 745 C CA . VAL A 1 103 ? -16.017 3.641 19.600 1.00 96.62 103 VAL A CA 1
ATOM 746 C C . VAL A 1 103 ? -15.076 3.700 20.799 1.00 96.62 103 VAL A C 1
ATOM 748 O O . VAL A 1 103 ? -15.514 3.577 21.945 1.00 96.62 103 VAL A O 1
ATOM 751 N N . ILE A 1 104 ? -13.796 3.925 20.531 1.00 97.69 104 ILE A N 1
ATOM 752 C CA . ILE A 1 104 ? -12.677 3.932 21.464 1.00 97.69 104 ILE A CA 1
ATOM 753 C C . ILE A 1 104 ? -12.086 5.344 21.457 1.00 97.69 104 ILE A C 1
ATOM 755 O O . ILE A 1 104 ? -11.659 5.832 20.413 1.00 97.69 104 ILE A O 1
ATOM 759 N N . SER A 1 105 ? -12.089 6.034 22.596 1.00 97.75 105 SER A N 1
ATOM 760 C CA . SER A 1 105 ? -11.651 7.433 22.688 1.00 97.75 105 SER A CA 1
ATOM 761 C C . SER A 1 105 ? -10.865 7.730 23.965 1.00 97.75 105 SER A C 1
ATOM 763 O O . SER A 1 105 ? -11.009 7.064 24.991 1.00 97.75 105 SER A O 1
ATOM 765 N N . GLY A 1 106 ? -10.009 8.748 23.904 1.00 96.88 106 GLY A N 1
ATOM 766 C CA . GLY A 1 106 ? -9.156 9.176 25.011 1.00 96.88 106 GLY A CA 1
ATOM 767 C C . GLY A 1 106 ? -8.296 10.374 24.616 1.00 96.88 106 GLY A C 1
ATOM 768 O O . GLY A 1 106 ? -8.227 10.731 23.444 1.00 96.88 106 GLY A O 1
ATOM 769 N N . SER A 1 107 ? -7.640 11.012 25.587 1.00 95.56 107 SER A N 1
ATOM 770 C CA . SER A 1 107 ? -6.828 12.213 25.328 1.00 95.56 107 SER A CA 1
ATOM 771 C C . SER A 1 107 ? -5.529 11.931 24.573 1.00 95.56 107 SER A C 1
ATOM 773 O O . SER A 1 107 ? -5.001 12.834 23.939 1.00 95.56 107 SER A O 1
ATOM 775 N N . ASN A 1 108 ? -5.014 10.702 24.662 1.00 95.31 108 ASN A N 1
ATOM 776 C CA . ASN A 1 108 ? -3.689 10.331 24.156 1.00 95.31 108 ASN A CA 1
ATOM 777 C C . ASN A 1 108 ? -3.764 9.358 22.973 1.00 95.31 108 ASN A C 1
ATOM 779 O O . ASN A 1 108 ? -2.752 8.772 22.609 1.00 95.31 108 ASN A O 1
ATOM 783 N N . ILE A 1 109 ? -4.948 9.159 22.389 1.00 96.69 109 ILE A N 1
ATOM 784 C CA . ILE A 1 109 ? -5.160 8.249 21.259 1.00 96.69 109 ILE A CA 1
ATOM 785 C C . ILE A 1 109 ? -5.936 8.947 20.149 1.00 96.69 109 ILE A C 1
ATOM 787 O O . ILE A 1 109 ? -6.708 9.876 20.403 1.00 96.69 109 ILE A O 1
ATOM 791 N N . TYR A 1 110 ? -5.751 8.507 18.913 1.00 95.25 110 TYR A N 1
ATOM 792 C CA . TYR A 1 110 ? -6.699 8.813 17.850 1.00 95.25 110 TYR A CA 1
ATOM 793 C C . TYR A 1 110 ? -7.996 8.019 18.105 1.00 95.25 110 TYR A C 1
ATOM 795 O O . TYR A 1 110 ? -7.969 6.887 18.594 1.00 95.25 110 TYR A O 1
ATOM 803 N N . THR A 1 111 ? -9.146 8.680 17.945 1.00 95.06 111 THR A N 1
ATOM 804 C CA . THR A 1 111 ? -10.449 8.093 18.301 1.00 95.06 111 THR A CA 1
ATOM 805 C C . THR A 1 111 ? -10.876 7.111 17.235 1.00 95.06 111 THR A C 1
ATOM 807 O O . THR A 1 111 ? -11.200 7.566 16.149 1.00 95.06 111 THR A O 1
ATOM 810 N N . ARG A 1 112 ? -11.006 5.827 17.584 1.00 93.69 112 ARG A N 1
ATOM 811 C CA . ARG A 1 112 ? -11.321 4.725 16.669 1.00 93.69 112 ARG A CA 1
ATOM 812 C C . ARG A 1 112 ? -12.746 4.208 16.780 1.00 93.69 112 ARG A C 1
ATOM 814 O O . ARG A 1 112 ? -13.241 3.985 17.872 1.00 93.69 112 ARG A O 1
ATOM 821 N N . THR A 1 113 ? -13.358 3.906 15.648 1.00 93.75 113 THR A N 1
ATOM 822 C CA . THR A 1 113 ? -14.578 3.123 15.475 1.00 93.75 113 THR A CA 1
ATOM 823 C C . THR A 1 113 ? -14.226 1.809 14.785 1.00 93.75 113 THR A C 1
ATOM 825 O O . THR A 1 113 ? -13.817 1.799 13.623 1.00 93.75 113 THR A O 1
ATOM 828 N N . GLN A 1 114 ? -14.411 0.697 15.493 1.00 93.31 114 GLN A N 1
ATOM 829 C CA . GLN A 1 114 ? -14.189 -0.653 14.981 1.00 93.31 114 GLN A CA 1
ATOM 830 C C . GLN A 1 114 ? -15.511 -1.416 14.884 1.00 93.31 114 GLN A C 1
ATOM 832 O O . GLN A 1 114 ? -16.326 -1.398 15.812 1.00 93.31 114 GLN A O 1
ATOM 837 N N . ALA A 1 115 ? -15.721 -2.111 13.767 1.00 92.44 115 ALA A N 1
ATOM 838 C CA . ALA A 1 115 ? -16.845 -3.027 13.619 1.00 92.44 115 ALA A CA 1
ATOM 839 C C . ALA A 1 115 ? -16.540 -4.351 14.340 1.00 92.44 115 ALA A C 1
ATOM 841 O O . ALA A 1 115 ? -15.549 -5.014 14.041 1.00 92.44 115 ALA A O 1
ATOM 842 N N . VAL A 1 116 ? -17.402 -4.752 15.275 1.00 94.31 116 VAL A N 1
ATOM 843 C CA . VAL A 1 116 ? -17.279 -6.009 16.028 1.00 94.31 116 VAL A CA 1
ATOM 844 C C . VAL A 1 116 ? -18.517 -6.862 15.806 1.00 94.31 116 VAL A C 1
ATOM 846 O O . VAL A 1 116 ? -19.620 -6.474 16.185 1.00 94.31 116 VAL A O 1
ATOM 849 N N . ASN A 1 117 ? -18.344 -8.044 15.221 1.00 95.19 117 ASN A N 1
ATOM 850 C CA . ASN A 1 117 ? -19.417 -9.015 15.064 1.00 95.19 117 ASN A CA 1
ATOM 851 C C . ASN A 1 117 ? -19.469 -9.953 16.276 1.00 95.19 117 ASN A C 1
ATOM 853 O O . ASN A 1 117 ? -18.634 -10.838 16.437 1.00 95.19 117 ASN A O 1
ATOM 857 N N . THR A 1 118 ? -20.486 -9.787 17.118 1.00 95.62 118 THR A N 1
ATOM 858 C CA . THR A 1 118 ? -20.649 -10.595 18.343 1.00 95.62 118 THR A CA 1
ATOM 859 C C . THR A 1 118 ? -20.914 -12.082 18.086 1.00 95.62 118 THR A C 1
ATOM 861 O O . THR A 1 118 ? -20.794 -12.885 19.013 1.00 95.62 118 THR A O 1
ATOM 864 N N . ALA A 1 119 ? -21.237 -12.466 16.844 1.00 94.12 119 ALA A N 1
ATOM 865 C CA . ALA A 1 119 ? -21.319 -13.867 16.436 1.00 94.12 119 ALA A CA 1
ATOM 866 C C . ALA A 1 119 ? -19.937 -14.545 16.347 1.00 94.12 119 ALA A C 1
ATOM 868 O O . ALA A 1 119 ? -19.852 -15.755 16.546 1.00 94.12 119 ALA A O 1
ATOM 869 N N . ASP A 1 120 ? -18.872 -13.771 16.106 1.00 92.69 120 ASP A N 1
ATOM 870 C CA . ASP A 1 120 ? -17.490 -14.269 16.018 1.00 92.69 120 ASP A CA 1
ATOM 871 C C . ASP A 1 120 ? -16.815 -14.328 17.402 1.00 92.69 120 ASP A C 1
ATOM 873 O O . ASP A 1 120 ? -15.796 -14.991 17.590 1.00 92.69 120 ASP A O 1
ATOM 877 N N . GLY A 1 121 ? -17.403 -13.655 18.393 1.00 93.62 121 GLY A N 1
ATOM 878 C CA . GLY A 1 121 ? -16.944 -13.638 19.775 1.00 93.62 121 GLY A CA 1
ATOM 879 C C . GLY A 1 121 ? -17.453 -12.417 20.538 1.00 93.62 121 GLY A C 1
ATOM 880 O O . GLY A 1 121 ? -17.757 -11.375 19.963 1.00 93.62 121 GLY A O 1
ATOM 881 N N . ARG A 1 122 ? -17.540 -12.541 21.866 1.00 96.50 122 ARG A N 1
ATOM 882 C CA . ARG A 1 122 ? -17.913 -11.446 22.787 1.00 96.50 122 ARG A CA 1
ATOM 883 C C . ARG A 1 122 ? -16.745 -10.959 23.651 1.00 96.50 122 ARG A C 1
ATOM 885 O O . ARG A 1 122 ? -16.927 -10.085 24.496 1.00 96.50 122 ARG A O 1
ATOM 892 N N . SER A 1 123 ? -15.561 -11.501 23.387 1.00 97.19 123 SER A N 1
ATOM 893 C CA . SER A 1 123 ? -14.280 -11.114 23.966 1.00 97.19 123 SER A CA 1
ATOM 894 C C . SER A 1 123 ? -13.358 -10.674 22.838 1.00 97.19 123 SER A C 1
ATOM 896 O O . SER A 1 123 ? -13.058 -11.478 21.956 1.00 97.19 123 SER A O 1
ATOM 898 N N . VAL A 1 124 ? -12.953 -9.405 22.832 1.00 97.06 124 VAL A N 1
ATOM 899 C CA . VAL A 1 124 ? -12.229 -8.799 21.703 1.00 97.06 124 VAL A CA 1
ATOM 900 C C . VAL A 1 124 ? -10.913 -8.154 22.123 1.00 97.06 124 VAL A C 1
ATOM 902 O O . VAL A 1 124 ? -10.758 -7.690 23.252 1.00 97.06 124 VAL A O 1
ATOM 905 N N . VAL A 1 125 ? -9.976 -8.095 21.180 1.00 96.81 125 VAL A N 1
ATOM 906 C CA . VAL A 1 125 ? -8.800 -7.224 21.256 1.00 96.81 125 VAL A CA 1
ATOM 907 C C . VAL A 1 125 ? -9.078 -6.028 20.361 1.00 96.81 125 VAL A C 1
ATOM 909 O O . VAL A 1 125 ? -9.370 -6.200 19.177 1.00 96.81 125 VAL A O 1
ATOM 912 N N . LEU A 1 126 ? -9.018 -4.833 20.936 1.00 96.44 126 LEU A N 1
ATOM 913 C CA . LEU A 1 126 ? -9.177 -3.576 20.220 1.00 96.44 126 LEU A CA 1
ATOM 914 C C . LEU A 1 126 ? -7.828 -2.865 20.216 1.00 96.44 126 LEU A C 1
ATOM 916 O O . LEU A 1 126 ? -7.249 -2.657 21.278 1.00 96.44 126 LEU A O 1
ATOM 920 N N . ASP A 1 127 ? -7.321 -2.486 19.052 1.00 96.06 127 ASP A N 1
ATOM 921 C CA . ASP A 1 127 ? -6.096 -1.697 18.953 1.00 96.06 127 ASP A CA 1
ATOM 922 C C . ASP A 1 127 ? -6.407 -0.230 18.627 1.00 96.06 127 ASP A C 1
ATOM 924 O O . ASP A 1 127 ? -7.352 0.071 17.898 1.00 96.06 127 ASP A O 1
ATOM 928 N N . VAL A 1 128 ? -5.622 0.703 19.154 1.00 96.31 128 VAL A N 1
ATOM 929 C CA . VAL A 1 128 ? -5.717 2.140 18.836 1.00 96.31 128 VAL A CA 1
ATOM 930 C C . VAL A 1 128 ? -4.335 2.730 18.628 1.00 96.31 128 VAL A C 1
ATOM 932 O O . VAL A 1 128 ? -3.345 2.121 19.018 1.00 96.31 128 VAL A O 1
ATOM 935 N N . LEU A 1 129 ? -4.250 3.874 17.956 1.00 96.19 129 LEU A N 1
ATOM 936 C CA . LEU A 1 129 ? -2.979 4.565 17.750 1.00 96.19 129 LEU A CA 1
ATOM 937 C C . LEU A 1 129 ? -2.820 5.689 18.755 1.00 96.19 129 LEU A C 1
ATOM 939 O O . LEU A 1 129 ? -3.684 6.556 18.887 1.00 96.19 129 LEU A O 1
ATOM 943 N N . GLU A 1 130 ? -1.698 5.678 19.450 1.00 95.38 130 GLU A N 1
ATOM 944 C CA . GLU A 1 130 ? -1.335 6.678 20.432 1.00 95.38 130 GLU A CA 1
ATOM 945 C C . GLU A 1 130 ? -0.792 7.942 19.759 1.00 95.38 130 GLU A C 1
ATOM 947 O O . GLU A 1 130 ? 0.058 7.884 18.869 1.00 95.38 130 GLU A O 1
ATOM 952 N N . GLN A 1 131 ? -1.251 9.107 20.220 1.00 94.69 131 GLN A N 1
ATOM 953 C CA . GLN A 1 131 ? -0.854 10.417 19.685 1.00 94.69 131 GLN A CA 1
ATOM 954 C C . GLN A 1 131 ? 0.582 10.812 20.058 1.00 94.69 131 GLN A C 1
ATOM 956 O O . GLN A 1 131 ? 1.148 11.719 19.459 1.00 94.69 131 GLN A O 1
ATOM 961 N N . ASN A 1 132 ? 1.164 10.172 21.072 1.00 93.06 132 ASN A N 1
ATOM 962 C CA . ASN A 1 132 ? 2.538 10.392 21.528 1.00 93.06 132 ASN A CA 1
ATOM 963 C C . ASN A 1 132 ? 3.515 9.318 21.016 1.00 93.06 132 ASN A C 1
ATOM 965 O O . ASN A 1 132 ? 4.601 9.170 21.577 1.00 93.06 132 ASN A O 1
ATOM 969 N N . SER A 1 133 ? 3.121 8.557 19.993 1.00 93.56 133 SER A N 1
ATOM 970 C CA . SER A 1 133 ? 3.971 7.567 19.332 1.00 93.56 133 SER A CA 1
ATOM 971 C C . SER A 1 133 ? 4.746 8.178 18.154 1.00 93.56 133 SER A C 1
ATOM 973 O O . SER A 1 133 ? 4.675 9.378 17.895 1.00 93.56 133 SER A O 1
ATOM 975 N N . SER A 1 134 ? 5.493 7.349 17.421 1.00 94.25 134 SER A N 1
ATOM 976 C CA . SER A 1 134 ? 6.141 7.742 16.159 1.00 94.25 134 SER A CA 1
ATOM 977 C C . SER A 1 134 ? 5.172 7.833 14.969 1.00 94.25 134 SER A C 1
ATOM 979 O O . SER A 1 134 ? 5.609 8.118 13.856 1.00 94.25 134 SER A O 1
ATOM 981 N N . PHE A 1 135 ? 3.880 7.567 15.178 1.00 96.44 135 PHE A N 1
ATOM 982 C CA . PHE A 1 135 ? 2.854 7.687 14.149 1.00 96.44 135 PHE A CA 1
ATOM 983 C C . PHE A 1 135 ? 2.497 9.156 13.884 1.00 96.44 135 PHE A C 1
ATOM 985 O O . PHE A 1 135 ? 2.206 9.907 14.813 1.00 96.44 135 PHE A O 1
ATOM 992 N N . ASP A 1 136 ? 2.435 9.538 12.612 1.00 96.31 136 ASP A N 1
ATOM 993 C CA . ASP A 1 136 ? 1.961 10.837 12.151 1.00 96.31 136 ASP A CA 1
ATOM 994 C C . ASP A 1 136 ? 0.698 10.681 11.289 1.00 96.31 136 ASP A C 1
ATOM 996 O O . ASP A 1 136 ? 0.694 10.086 10.208 1.00 96.31 136 ASP A O 1
ATOM 1000 N N . LEU A 1 137 ? -0.411 11.249 11.769 1.00 94.69 137 LEU A N 1
ATOM 1001 C CA . LEU A 1 137 ? -1.705 11.159 11.088 1.00 94.69 137 LEU A CA 1
ATOM 1002 C C . LEU A 1 137 ? -1.732 11.899 9.743 1.00 94.69 137 LEU A C 1
ATOM 1004 O O . LEU A 1 137 ? -2.486 11.507 8.850 1.00 94.69 137 LEU A O 1
ATOM 1008 N N . THR A 1 138 ? -0.964 12.978 9.592 1.00 94.75 138 THR A N 1
ATOM 1009 C CA . THR A 1 138 ? -0.947 13.748 8.343 1.00 94.75 138 THR A CA 1
ATOM 1010 C C . THR A 1 138 ? -0.277 12.923 7.256 1.00 94.75 138 THR A C 1
ATOM 1012 O O . THR A 1 138 ? -0.891 12.685 6.218 1.00 94.75 138 THR A O 1
ATOM 1015 N N . PHE A 1 139 ? 0.910 12.395 7.546 1.00 96.25 139 PHE A N 1
ATOM 1016 C CA . PHE A 1 139 ? 1.653 11.506 6.664 1.00 96.25 139 PHE A CA 1
ATOM 1017 C C . PHE A 1 139 ? 0.858 10.243 6.323 1.00 96.25 139 PHE A C 1
ATOM 1019 O O . PHE A 1 139 ? 0.740 9.897 5.150 1.00 96.25 139 PHE A O 1
ATOM 1026 N N . TYR A 1 140 ? 0.211 9.607 7.312 1.00 96.31 140 TYR A N 1
ATOM 1027 C CA . TYR A 1 140 ? -0.682 8.471 7.059 1.00 96.31 140 TYR A CA 1
ATOM 1028 C C . TYR A 1 140 ? -1.770 8.804 6.032 1.00 96.31 140 TYR A C 1
ATOM 1030 O O . TYR A 1 140 ? -2.047 8.026 5.121 1.00 96.31 140 TYR A O 1
ATOM 1038 N N . ARG A 1 141 ? -2.420 9.962 6.174 1.00 94.88 141 ARG A N 1
ATOM 1039 C CA . ARG A 1 141 ? -3.493 10.376 5.263 1.00 94.88 141 ARG A CA 1
ATOM 1040 C C . ARG A 1 141 ? -2.976 10.720 3.870 1.00 94.88 141 ARG A C 1
ATOM 1042 O O . ARG A 1 141 ? -3.719 10.536 2.911 1.00 94.88 141 ARG A O 1
ATOM 1049 N N . GLU A 1 142 ? -1.750 11.209 3.735 1.00 95.44 142 GLU A N 1
ATOM 1050 C CA . GLU A 1 142 ? -1.117 11.356 2.423 1.00 95.44 142 GLU A CA 1
ATOM 1051 C C . GLU A 1 142 ? -0.899 9.973 1.799 1.00 95.44 142 GLU A C 1
ATOM 1053 O O . GLU A 1 142 ? -1.576 9.634 0.827 1.00 95.44 142 GLU A O 1
ATOM 1058 N N . ILE A 1 143 ? -0.085 9.131 2.443 1.00 96.44 143 ILE A N 1
ATOM 1059 C CA . ILE A 1 143 ? 0.387 7.866 1.868 1.00 96.44 143 ILE A CA 1
ATOM 1060 C C . ILE A 1 143 ? -0.724 6.840 1.640 1.00 96.44 143 ILE A C 1
ATOM 1062 O O . ILE A 1 143 ? -0.691 6.090 0.671 1.00 96.44 143 ILE A O 1
ATOM 1066 N N . ALA A 1 144 ? -1.724 6.782 2.519 1.00 95.00 144 ALA A N 1
ATOM 1067 C CA . ALA A 1 144 ? -2.765 5.761 2.452 1.00 95.00 144 ALA A CA 1
ATOM 1068 C C . ALA A 1 144 ? -4.032 6.238 1.731 1.00 95.00 144 ALA A C 1
ATOM 1070 O O . ALA A 1 144 ? -4.877 5.419 1.363 1.00 95.00 144 ALA A O 1
ATOM 1071 N N . ARG A 1 145 ? -4.230 7.560 1.612 1.00 92.56 145 ARG A N 1
ATOM 1072 C CA . ARG A 1 145 ? -5.549 8.129 1.287 1.00 92.56 145 ARG A CA 1
ATOM 1073 C C . ARG A 1 145 ? -5.547 9.308 0.322 1.00 92.56 145 ARG A C 1
ATOM 1075 O O . ARG A 1 145 ? -6.637 9.683 -0.092 1.00 92.56 145 ARG A O 1
ATOM 1082 N N . GLY A 1 146 ? -4.399 9.875 -0.044 1.00 90.75 146 GLY A N 1
ATOM 1083 C CA . GLY A 1 146 ? -4.327 10.927 -1.064 1.00 90.75 146 GLY A CA 1
ATOM 1084 C C . GLY A 1 146 ? -4.546 12.335 -0.523 1.00 90.75 146 GLY A C 1
ATOM 1085 O O . GLY A 1 146 ? -4.819 13.261 -1.280 1.00 90.75 146 GLY A O 1
ATOM 1086 N N . ASN A 1 147 ? -4.362 12.555 0.784 1.00 91.06 147 ASN A N 1
ATOM 1087 C CA . ASN A 1 147 ? -4.423 13.899 1.376 1.00 91.06 147 ASN A CA 1
ATOM 1088 C C . ASN A 1 147 ? -3.247 14.816 0.982 1.00 91.06 147 ASN A C 1
ATOM 1090 O O . ASN A 1 147 ? -3.039 15.863 1.595 1.00 91.06 147 ASN A O 1
ATOM 1094 N N . HIS A 1 148 ? -2.454 14.417 -0.008 1.00 91.19 148 HIS A N 1
ATOM 1095 C CA . HIS A 1 148 ? -1.348 15.195 -0.528 1.00 91.19 148 HIS A CA 1
ATOM 1096 C C . HIS A 1 148 ? -1.876 16.455 -1.250 1.00 91.19 148 HIS A C 1
ATOM 1098 O O . HIS A 1 148 ? -2.905 16.379 -1.933 1.00 91.19 148 HIS A O 1
ATOM 1104 N N . PRO A 1 149 ? -1.202 17.623 -1.173 1.00 84.81 149 PRO A N 1
ATOM 1105 C CA . PRO A 1 149 ? -1.675 18.867 -1.795 1.00 84.81 149 PRO A CA 1
ATOM 1106 C C . PRO A 1 149 ? -1.946 18.809 -3.308 1.00 84.81 149 PRO A C 1
ATOM 1108 O O . PRO A 1 149 ? -2.661 19.678 -3.829 1.00 84.81 149 PRO A O 1
ATOM 1111 N N . LEU A 1 150 ? -1.374 17.822 -4.010 1.00 83.75 150 LEU A N 1
ATOM 1112 C CA . LEU A 1 150 ? -1.614 17.573 -5.436 1.00 83.75 150 LEU A CA 1
ATOM 1113 C C . LEU A 1 150 ? -2.813 16.648 -5.703 1.00 83.75 150 LEU A C 1
ATOM 1115 O O . LEU A 1 150 ? -3.442 16.796 -6.742 1.00 83.75 150 LEU A O 1
ATOM 1119 N N . GLU A 1 151 ? -3.168 15.762 -4.770 1.00 80.50 151 GLU A N 1
ATOM 1120 C CA . GLU A 1 151 ? -4.291 14.818 -4.916 1.00 80.50 151 GLU A CA 1
ATOM 1121 C C . GLU A 1 151 ? -5.600 15.373 -4.321 1.00 80.50 151 GLU A C 1
ATOM 1123 O O . GLU A 1 151 ? -6.666 15.176 -4.894 1.00 80.50 151 GLU A O 1
ATOM 1128 N N . ARG A 1 152 ? -5.522 16.152 -3.228 1.00 75.00 152 ARG A N 1
ATOM 1129 C CA . ARG A 1 152 ? -6.603 16.968 -2.614 1.00 75.00 152 ARG A CA 1
ATOM 1130 C C . ARG A 1 152 ? -7.893 16.248 -2.201 1.00 75.00 152 ARG A C 1
ATOM 1132 O O . ARG A 1 152 ? -8.801 16.917 -1.704 1.00 75.00 152 ARG A O 1
ATOM 1139 N N . ASP A 1 153 ? -7.967 14.933 -2.340 1.00 83.12 153 ASP A N 1
ATOM 1140 C CA . ASP A 1 153 ? -9.129 14.123 -1.999 1.00 83.12 153 ASP A CA 1
ATOM 1141 C C . ASP A 1 153 ? -8.736 12.994 -1.035 1.00 83.12 153 ASP A C 1
ATOM 1143 O O . ASP A 1 153 ? -7.670 12.396 -1.125 1.00 83.12 153 ASP A O 1
ATOM 1147 N N . LEU A 1 154 ? -9.622 12.712 -0.078 1.00 87.62 154 LEU A N 1
ATOM 1148 C CA . LEU A 1 154 ? -9.449 11.645 0.903 1.00 87.62 154 LEU A CA 1
ATOM 1149 C C . LEU A 1 154 ? -10.200 10.394 0.449 1.00 87.62 154 LEU A C 1
ATOM 1151 O O . LEU A 1 154 ? -11.416 10.282 0.627 1.00 87.62 154 LEU A O 1
ATOM 1155 N N . PHE A 1 155 ? -9.465 9.429 -0.082 1.00 88.81 155 PHE A N 1
ATOM 1156 C CA . PHE A 1 155 ? -10.007 8.158 -0.542 1.00 88.81 155 PHE A CA 1
ATOM 1157 C C . PHE A 1 155 ? -10.038 7.111 0.584 1.00 88.81 155 PHE A C 1
ATOM 1159 O O . PHE A 1 155 ? -9.360 7.262 1.612 1.00 88.81 155 PHE A O 1
ATOM 1166 N N . PRO A 1 156 ? -10.860 6.057 0.453 1.00 90.75 156 PRO A N 1
ATOM 1167 C CA . PRO A 1 156 ? -10.712 4.863 1.274 1.00 90.75 156 PRO A CA 1
ATOM 1168 C C . PRO A 1 156 ? -9.363 4.178 1.022 1.00 90.75 156 PRO A C 1
ATOM 1170 O O . PRO A 1 156 ? -8.806 4.277 -0.074 1.00 90.75 156 PRO A O 1
ATOM 1173 N N . THR A 1 157 ? -8.852 3.453 2.016 1.00 92.56 157 THR A N 1
ATOM 1174 C CA . THR A 1 157 ? -7.612 2.679 1.861 1.00 92.56 157 THR A CA 1
ATOM 1175 C C . THR A 1 157 ? -7.793 1.550 0.849 1.00 92.56 157 THR A C 1
ATOM 1177 O O . THR A 1 157 ? -8.695 0.718 0.991 1.00 92.56 157 THR A O 1
ATOM 1180 N N . HIS A 1 158 ? -6.920 1.505 -0.157 1.00 94.19 158 HIS A N 1
ATOM 1181 C CA . HIS A 1 158 ? -6.848 0.412 -1.124 1.00 94.19 158 HIS A CA 1
ATOM 1182 C C . HIS A 1 158 ? -5.677 -0.489 -0.760 1.00 94.19 158 HIS A C 1
ATOM 1184 O O . HIS A 1 158 ? -4.597 0.005 -0.462 1.00 94.19 158 HIS A O 1
ATOM 1190 N N . ARG A 1 159 ? -5.895 -1.803 -0.722 1.00 96.31 159 ARG A N 1
ATOM 1191 C CA . ARG A 1 159 ? -4.824 -2.769 -0.453 1.00 96.31 159 ARG A CA 1
ATOM 1192 C C . ARG A 1 159 ? -5.191 -4.162 -0.923 1.00 96.31 159 ARG A C 1
ATOM 1194 O O . ARG A 1 159 ? -6.355 -4.467 -1.185 1.00 96.31 159 ARG A O 1
ATOM 1201 N N . TRP A 1 160 ? -4.206 -5.040 -0.923 1.00 97.88 160 TRP A N 1
ATOM 1202 C CA . TRP A 1 160 ? -4.432 -6.469 -1.054 1.00 97.88 160 TRP A CA 1
ATOM 1203 C C . TRP A 1 160 ? -5.037 -7.035 0.241 1.00 97.88 160 TRP A C 1
ATOM 1205 O O . TRP A 1 160 ? -4.599 -6.690 1.341 1.00 97.88 160 TRP A O 1
ATOM 1215 N N . THR A 1 161 ? -6.061 -7.887 0.130 1.00 96.56 161 THR A N 1
ATOM 1216 C CA . THR A 1 161 ? -6.740 -8.503 1.295 1.00 96.56 161 THR A CA 1
ATOM 1217 C C . THR A 1 161 ? -6.728 -10.027 1.290 1.00 96.56 161 THR A C 1
ATOM 1219 O O . THR A 1 161 ? -7.075 -10.637 2.302 1.00 96.56 161 THR A O 1
ATOM 1222 N N . SER A 1 162 ? -6.316 -10.645 0.180 1.00 96.56 162 SER A N 1
ATOM 1223 C CA . SER A 1 162 ? -6.150 -12.093 0.082 1.00 96.56 162 SER A CA 1
ATOM 1224 C C . SER A 1 162 ? -5.154 -12.585 1.131 1.00 96.56 162 SER A C 1
ATOM 1226 O O . SER A 1 162 ? -4.101 -11.990 1.318 1.00 96.56 162 SER A O 1
ATOM 1228 N N . SER A 1 163 ? -5.449 -13.698 1.800 1.00 95.81 163 SER A N 1
ATOM 1229 C CA . SER A 1 163 ? -4.468 -14.364 2.669 1.00 95.81 163 SER A CA 1
ATOM 1230 C C . SER A 1 163 ? -3.352 -15.055 1.880 1.00 95.81 163 SER A C 1
ATOM 1232 O O . SER A 1 163 ? -2.327 -15.418 2.450 1.00 95.81 163 SER A O 1
ATOM 1234 N N . THR A 1 164 ? -3.552 -15.257 0.575 1.00 97.50 164 THR A N 1
ATOM 1235 C CA . THR A 1 164 ? -2.527 -15.756 -0.345 1.00 97.50 164 THR A CA 1
ATOM 1236 C C . THR A 1 164 ? -1.867 -14.562 -1.033 1.00 97.50 164 THR A C 1
ATOM 1238 O O . THR A 1 164 ? -2.594 -13.814 -1.696 1.00 97.50 164 THR A O 1
ATOM 1241 N N . PRO A 1 165 ? -0.535 -14.383 -0.916 1.00 97.81 165 PRO A N 1
ATOM 1242 C CA . PRO A 1 165 ? 0.175 -13.315 -1.613 1.00 97.81 165 PRO A CA 1
ATOM 1243 C C . PRO A 1 165 ? -0.114 -13.327 -3.121 1.00 97.81 165 PRO A C 1
ATOM 1245 O O . PRO A 1 165 ? -0.334 -14.408 -3.682 1.00 97.81 165 PRO A O 1
ATOM 1248 N N . PRO A 1 166 ? -0.113 -12.164 -3.796 1.00 98.25 166 PRO A N 1
ATOM 1249 C CA . PRO A 1 166 ? -0.186 -12.146 -5.248 1.00 98.25 166 PRO A CA 1
ATOM 1250 C C . PRO A 1 166 ? 1.036 -12.843 -5.854 1.00 98.25 166 PRO A C 1
ATOM 1252 O O . PRO A 1 166 ? 2.114 -12.876 -5.253 1.00 98.25 166 PRO A O 1
ATOM 1255 N N . THR A 1 167 ? 0.867 -13.411 -7.048 1.00 98.69 167 THR A N 1
ATOM 1256 C CA . THR A 1 167 ? 2.024 -13.871 -7.829 1.00 98.69 167 THR A CA 1
ATOM 1257 C C . THR A 1 167 ? 2.641 -12.675 -8.531 1.00 98.69 167 THR A C 1
ATOM 1259 O O . THR A 1 167 ? 1.947 -11.946 -9.242 1.00 98.69 167 THR A O 1
ATOM 1262 N N . PHE A 1 168 ? 3.937 -12.476 -8.318 1.00 98.75 168 PHE A N 1
ATOM 1263 C CA . PHE A 1 168 ? 4.695 -11.416 -8.959 1.00 98.75 168 PHE A CA 1
ATOM 1264 C C . PHE A 1 168 ? 5.258 -11.950 -10.268 1.00 98.75 168 PHE A C 1
ATOM 1266 O O . PHE A 1 168 ? 6.001 -12.930 -10.265 1.00 98.75 168 PHE A O 1
ATOM 1273 N N . TYR A 1 169 ? 4.907 -11.314 -11.3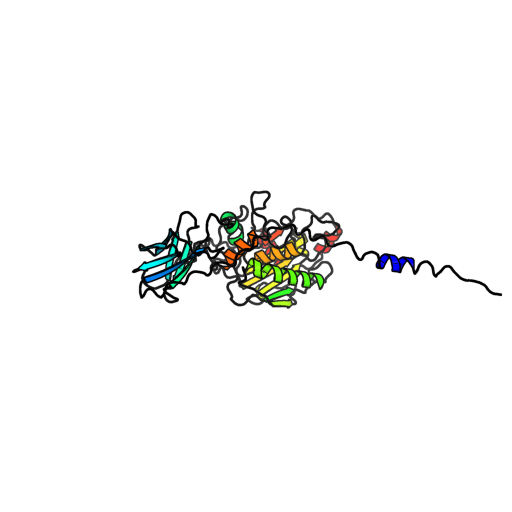77 1.00 98.75 169 TYR A N 1
ATOM 1274 C CA . TYR A 1 169 ? 5.449 -11.634 -12.686 1.00 98.75 169 TYR A CA 1
ATOM 1275 C C . TYR A 1 169 ? 6.416 -10.544 -13.126 1.00 98.75 169 TYR A C 1
ATOM 1277 O O . TYR A 1 169 ? 6.046 -9.373 -13.180 1.00 98.75 169 TYR A O 1
ATOM 1285 N N . ILE A 1 170 ? 7.628 -10.941 -13.492 1.00 98.69 170 ILE A N 1
ATOM 1286 C CA . ILE A 1 170 ? 8.592 -10.083 -14.179 1.00 98.69 170 ILE A CA 1
ATOM 1287 C C . ILE A 1 170 ? 8.476 -10.391 -15.670 1.00 98.69 170 ILE A C 1
ATOM 1289 O O . ILE A 1 170 ? 8.727 -11.519 -16.109 1.00 98.69 170 ILE A O 1
ATOM 1293 N N . ASN A 1 171 ? 8.024 -9.411 -16.443 1.00 98.44 171 ASN A N 1
ATOM 1294 C CA . ASN A 1 171 ? 7.862 -9.553 -17.877 1.00 98.44 171 ASN A CA 1
ATOM 1295 C C . ASN A 1 171 ? 9.229 -9.534 -18.569 1.00 98.44 171 ASN A C 1
ATOM 1297 O O . ASN A 1 171 ? 10.023 -8.625 -18.378 1.00 98.44 171 ASN A O 1
ATOM 1301 N N . THR A 1 172 ? 9.472 -10.530 -19.412 1.00 97.56 172 THR A N 1
ATOM 1302 C CA . THR A 1 172 ? 10.728 -10.727 -20.158 1.00 97.56 172 THR A CA 1
ATOM 1303 C C . THR A 1 172 ? 10.642 -10.239 -21.605 1.00 97.56 172 THR A C 1
ATOM 1305 O O . THR A 1 172 ? 11.502 -10.536 -22.434 1.00 97.56 172 THR A O 1
ATOM 1308 N N . ASN A 1 173 ? 9.571 -9.525 -21.953 1.00 96.50 173 ASN A N 1
ATOM 1309 C CA . ASN A 1 173 ? 9.399 -8.956 -23.278 1.00 96.50 173 ASN A CA 1
ATOM 1310 C C . ASN A 1 173 ? 10.237 -7.678 -23.454 1.00 96.50 173 ASN A C 1
ATOM 1312 O O . ASN A 1 173 ? 9.759 -6.586 -23.168 1.00 96.50 173 ASN A O 1
ATOM 1316 N N . GLY A 1 174 ? 11.437 -7.817 -24.019 1.00 93.00 174 GLY A N 1
ATOM 1317 C CA . GLY A 1 174 ? 12.320 -6.691 -24.346 1.00 93.00 174 GLY A CA 1
ATOM 1318 C C . GLY A 1 174 ? 11.886 -5.838 -25.542 1.00 93.00 174 GLY A C 1
ATOM 1319 O O . GLY A 1 174 ? 12.594 -4.914 -25.910 1.00 93.00 174 GLY A O 1
ATOM 1320 N N . ALA A 1 175 ? 10.739 -6.101 -26.187 1.00 93.56 175 ALA A N 1
ATOM 1321 C CA . ALA A 1 175 ? 10.329 -5.348 -27.382 1.00 93.56 175 ALA A CA 1
ATOM 1322 C C . ALA A 1 175 ? 10.105 -3.842 -27.135 1.00 93.56 175 ALA A C 1
ATOM 1324 O O . ALA A 1 175 ? 10.142 -3.064 -28.090 1.00 93.56 175 ALA A O 1
ATOM 1325 N N . ALA A 1 176 ? 9.858 -3.456 -25.881 1.00 93.12 176 ALA A N 1
ATOM 1326 C CA . ALA A 1 176 ? 9.720 -2.067 -25.458 1.00 93.12 176 ALA A CA 1
ATOM 1327 C C . ALA A 1 176 ? 10.983 -1.509 -24.770 1.00 93.12 176 ALA A C 1
ATOM 1329 O O . ALA A 1 176 ? 10.961 -0.364 -24.330 1.00 93.12 176 ALA A O 1
ATOM 1330 N N . ALA A 1 177 ? 12.073 -2.279 -24.708 1.00 94.19 177 ALA A N 1
ATOM 1331 C CA . ALA A 1 177 ? 13.386 -1.813 -24.273 1.00 94.19 177 ALA A CA 1
ATOM 1332 C C . ALA A 1 177 ? 14.205 -1.321 -25.476 1.00 94.19 177 ALA A C 1
ATOM 1334 O O . ALA A 1 177 ? 14.075 -1.815 -26.603 1.00 94.19 177 ALA A O 1
ATOM 1335 N N . ASN A 1 178 ? 15.069 -0.337 -25.252 1.00 91.88 178 ASN A N 1
ATOM 1336 C CA . ASN A 1 178 ? 15.879 0.315 -26.275 1.00 91.88 178 ASN A CA 1
ATOM 1337 C C . ASN A 1 178 ? 16.792 -0.656 -27.035 1.00 91.88 178 ASN A C 1
ATOM 1339 O O . ASN A 1 178 ? 17.089 -0.447 -28.215 1.00 91.88 178 ASN A O 1
ATOM 1343 N N . ASP A 1 179 ? 17.335 -1.664 -26.370 1.00 92.50 179 ASP A N 1
ATOM 1344 C CA . ASP A 1 179 ? 18.234 -2.655 -26.964 1.00 92.50 179 ASP A CA 1
ATOM 1345 C C . ASP A 1 179 ? 17.530 -3.969 -27.348 1.00 92.50 179 ASP A C 1
ATOM 1347 O O . ASP A 1 179 ? 18.137 -4.831 -27.990 1.00 92.50 179 ASP A O 1
ATOM 1351 N N . GLY A 1 180 ? 16.231 -4.079 -27.055 1.00 94.81 180 GLY A N 1
ATOM 1352 C CA . GLY A 1 180 ? 15.416 -5.243 -27.367 1.00 94.81 180 GLY A CA 1
ATOM 1353 C C . GLY A 1 180 ? 15.548 -6.397 -26.369 1.00 94.81 180 GLY A C 1
ATOM 1354 O O . GLY A 1 180 ? 15.055 -7.491 -26.671 1.00 94.81 180 GLY A O 1
ATOM 1355 N N . VAL A 1 181 ? 16.231 -6.207 -25.236 1.00 95.56 181 VAL A N 1
ATOM 1356 C CA . VAL A 1 181 ? 16.570 -7.255 -24.264 1.00 95.56 181 VAL A CA 1
ATOM 1357 C C . VAL A 1 181 ? 16.213 -6.780 -22.858 1.00 95.56 181 VAL A C 1
ATOM 1359 O O . VAL A 1 181 ? 16.317 -5.604 -22.582 1.00 95.56 181 VAL A O 1
ATOM 1362 N N . ILE A 1 182 ? 15.775 -7.702 -21.996 1.00 97.06 182 ILE A N 1
ATOM 1363 C CA . ILE A 1 182 ? 15.707 -7.477 -20.545 1.00 97.06 182 ILE A CA 1
ATOM 1364 C C . ILE A 1 182 ? 16.785 -8.361 -19.930 1.00 97.06 182 ILE A C 1
ATOM 1366 O O . ILE A 1 182 ? 16.705 -9.593 -20.059 1.00 97.06 182 ILE A O 1
ATOM 1370 N N . ASP A 1 183 ? 17.801 -7.764 -19.317 1.00 97.00 183 ASP A N 1
ATOM 1371 C CA . ASP A 1 183 ? 18.941 -8.518 -18.817 1.00 97.00 183 ASP A CA 1
ATOM 1372 C C . ASP A 1 183 ? 18.611 -9.275 -17.520 1.00 97.00 183 ASP A C 1
ATOM 1374 O O . ASP A 1 183 ? 17.726 -8.933 -16.732 1.00 97.00 183 ASP A O 1
ATOM 1378 N N . GLN A 1 184 ? 19.335 -10.375 -17.286 1.00 97.44 184 GLN A N 1
ATOM 1379 C CA . GLN A 1 184 ? 19.131 -11.187 -16.080 1.00 97.44 184 GLN A CA 1
ATOM 1380 C C . GLN A 1 184 ? 19.469 -10.403 -14.802 1.00 97.44 184 GLN A C 1
ATOM 1382 O O . GLN A 1 184 ? 18.892 -10.685 -13.755 1.00 97.44 184 GLN A O 1
ATOM 1387 N N . GLU A 1 185 ? 20.383 -9.433 -14.890 1.00 96.69 185 GLU A N 1
ATOM 1388 C CA . GLU A 1 185 ? 20.736 -8.547 -13.779 1.00 96.69 185 GLU A CA 1
ATOM 1389 C C . GLU A 1 185 ? 19.539 -7.691 -13.343 1.00 96.69 185 GLU A C 1
ATOM 1391 O O . GLU A 1 185 ? 19.260 -7.610 -12.143 1.00 96.69 185 GLU A O 1
ATOM 1396 N N . ASP A 1 186 ? 18.757 -7.166 -14.287 1.00 96.62 186 ASP A N 1
ATOM 1397 C CA . ASP A 1 186 ? 17.557 -6.383 -13.982 1.00 96.62 186 ASP A CA 1
ATOM 1398 C C . ASP A 1 186 ? 16.456 -7.255 -13.392 1.00 96.62 186 ASP A C 1
ATOM 1400 O O . ASP A 1 186 ? 15.852 -6.908 -12.374 1.00 96.62 186 ASP A O 1
ATOM 1404 N N . ILE A 1 187 ? 16.247 -8.449 -13.956 1.00 98.19 187 ILE A N 1
ATOM 1405 C CA . ILE A 1 187 ? 15.306 -9.440 -13.414 1.00 98.19 187 ILE A CA 1
ATOM 1406 C C . ILE A 1 187 ? 15.671 -9.800 -11.967 1.00 98.19 187 ILE A C 1
ATOM 1408 O O . ILE A 1 187 ? 14.798 -9.844 -11.091 1.00 98.19 187 ILE A O 1
ATOM 1412 N N . ASP A 1 188 ? 16.951 -10.060 -11.700 1.00 98.31 188 ASP A N 1
ATOM 1413 C CA . ASP A 1 188 ? 17.439 -10.413 -10.368 1.00 98.31 188 ASP A CA 1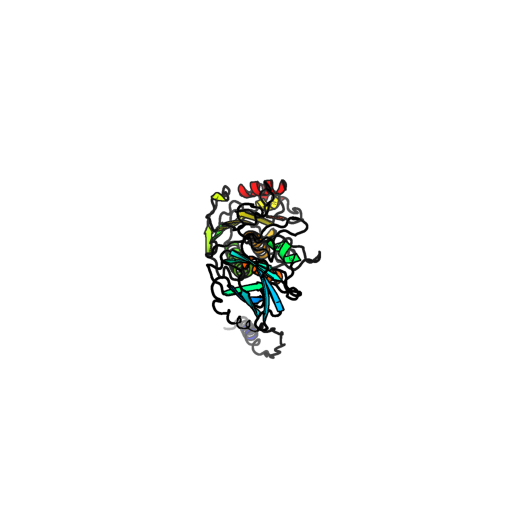
ATOM 1414 C C . ASP A 1 188 ? 17.303 -9.233 -9.394 1.00 98.31 188 ASP A C 1
ATOM 1416 O O . ASP A 1 188 ? 16.914 -9.435 -8.236 1.00 98.31 188 ASP A O 1
ATOM 1420 N N . THR A 1 189 ? 17.545 -8.008 -9.865 1.00 97.88 189 THR A N 1
ATOM 1421 C CA . THR A 1 189 ? 17.388 -6.772 -9.088 1.00 97.88 189 THR A CA 1
ATOM 1422 C C . THR A 1 189 ? 15.928 -6.538 -8.714 1.00 97.88 189 THR A C 1
ATOM 1424 O O . THR A 1 189 ? 15.620 -6.414 -7.525 1.00 97.88 189 THR A O 1
ATOM 1427 N N . VAL A 1 190 ? 15.004 -6.605 -9.679 1.00 98.44 190 VAL A N 1
ATOM 1428 C CA . VAL A 1 190 ? 13.554 -6.532 -9.432 1.00 98.44 190 VAL A CA 1
ATOM 1429 C C . VAL A 1 190 ? 13.133 -7.597 -8.420 1.00 98.44 190 VAL A C 1
ATOM 1431 O O . VAL A 1 190 ? 12.488 -7.290 -7.414 1.00 98.44 190 VAL A O 1
ATOM 1434 N N . ALA A 1 191 ? 13.548 -8.851 -8.618 1.00 98.69 191 ALA A N 1
ATOM 1435 C CA . ALA A 1 191 ? 13.203 -9.936 -7.707 1.00 98.69 191 ALA A CA 1
ATOM 1436 C C . ALA A 1 191 ? 13.767 -9.728 -6.289 1.00 98.69 191 ALA A C 1
ATOM 1438 O O . ALA A 1 191 ? 13.124 -10.102 -5.304 1.00 98.69 191 ALA A O 1
ATOM 1439 N N . SER A 1 192 ? 14.969 -9.162 -6.163 1.00 98.50 192 SER A N 1
ATOM 1440 C CA . SER A 1 192 ? 15.600 -8.841 -4.880 1.00 98.50 192 SER A CA 1
ATOM 1441 C C . SER A 1 192 ? 14.830 -7.749 -4.134 1.00 98.50 192 SER A C 1
ATOM 1443 O O . SER A 1 192 ? 14.431 -7.956 -2.982 1.00 98.50 192 SER A O 1
ATOM 1445 N N . VAL A 1 193 ? 14.535 -6.633 -4.808 1.00 98.62 193 VAL A N 1
ATOM 1446 C CA . VAL A 1 193 ? 13.800 -5.498 -4.232 1.00 98.62 193 VAL A CA 1
ATOM 1447 C C . VAL A 1 193 ? 12.402 -5.924 -3.794 1.00 98.62 193 VAL A C 1
ATOM 1449 O O . VAL A 1 193 ? 12.015 -5.664 -2.657 1.00 98.62 193 VAL A O 1
ATOM 1452 N N . LEU A 1 194 ? 11.666 -6.675 -4.621 1.00 98.69 194 LEU A N 1
ATOM 1453 C CA . LEU A 1 194 ? 10.327 -7.162 -4.267 1.00 98.69 194 LEU A CA 1
ATOM 1454 C C . LEU A 1 194 ? 10.334 -8.039 -3.006 1.00 98.69 194 LEU A C 1
ATOM 1456 O O . LEU A 1 194 ? 9.466 -7.887 -2.139 1.00 98.69 194 LEU A O 1
ATOM 1460 N N . ARG A 1 195 ? 11.324 -8.932 -2.858 1.00 98.56 195 ARG A N 1
ATOM 1461 C CA . ARG A 1 195 ? 11.485 -9.750 -1.641 1.00 98.56 195 ARG A CA 1
ATOM 1462 C C . ARG A 1 195 ? 11.818 -8.904 -0.417 1.00 98.56 195 ARG A C 1
ATOM 1464 O O . ARG A 1 195 ? 11.387 -9.253 0.680 1.00 98.56 195 ARG A O 1
ATOM 1471 N N . GLN A 1 196 ? 12.574 -7.824 -0.597 1.00 98.31 196 GLN A N 1
ATOM 1472 C CA . GLN A 1 196 ? 12.933 -6.904 0.475 1.00 98.31 196 GLN A CA 1
ATOM 1473 C C . GLN A 1 196 ? 11.722 -6.087 0.947 1.00 98.31 196 GLN A C 1
ATOM 1475 O O . GLN A 1 196 ? 11.428 -6.065 2.142 1.00 98.31 196 GLN A O 1
ATOM 1480 N N . ILE A 1 197 ? 11.017 -5.420 0.029 1.00 98.50 197 ILE A N 1
ATOM 1481 C CA . ILE A 1 197 ? 9.993 -4.427 0.382 1.00 98.50 197 ILE A CA 1
ATOM 1482 C C . ILE A 1 197 ? 8.665 -5.063 0.784 1.00 98.50 197 ILE A C 1
ATOM 1484 O O . ILE A 1 197 ? 7.989 -4.535 1.658 1.00 98.50 197 ILE A O 1
ATOM 1488 N N . THR A 1 198 ? 8.282 -6.210 0.210 1.00 98.62 198 THR A N 1
ATOM 1489 C CA . THR A 1 198 ? 6.958 -6.804 0.465 1.00 98.62 198 THR A CA 1
ATOM 1490 C C . THR A 1 198 ? 6.662 -7.050 1.952 1.00 98.62 198 THR A C 1
ATOM 1492 O O . THR A 1 198 ? 5.616 -6.594 2.429 1.00 98.62 198 THR A O 1
ATOM 1495 N N . PRO A 1 199 ? 7.532 -7.718 2.738 1.00 98.50 199 PRO A N 1
ATOM 1496 C CA . PRO A 1 199 ? 7.271 -7.895 4.165 1.00 98.50 199 PRO A CA 1
ATOM 1497 C C . PRO A 1 199 ? 7.256 -6.568 4.934 1.00 98.50 199 PRO A C 1
ATOM 1499 O O . PRO A 1 199 ? 6.558 -6.466 5.940 1.00 98.50 199 PRO A O 1
ATOM 1502 N N . VAL A 1 200 ? 7.979 -5.548 4.467 1.00 98.31 200 VAL A N 1
ATOM 1503 C CA . VAL A 1 200 ? 8.011 -4.218 5.091 1.00 98.31 200 VAL A CA 1
ATOM 1504 C C . VAL A 1 200 ? 6.704 -3.472 4.825 1.00 98.31 200 VAL A C 1
ATOM 1506 O O . VAL A 1 200 ? 5.999 -3.109 5.763 1.00 98.31 200 VAL A O 1
ATOM 1509 N N . PHE A 1 201 ? 6.343 -3.313 3.554 1.00 98.44 201 PHE A N 1
ATOM 1510 C CA . PHE A 1 201 ? 5.157 -2.595 3.082 1.00 98.44 201 PHE A CA 1
ATOM 1511 C C . PHE A 1 201 ? 3.858 -3.201 3.605 1.00 98.44 201 PHE A C 1
ATOM 1513 O O . PHE A 1 201 ? 2.893 -2.492 3.875 1.00 98.44 201 PHE A O 1
ATOM 1520 N N . THR A 1 202 ? 3.839 -4.520 3.785 1.00 98.31 202 THR A N 1
ATOM 1521 C CA . THR A 1 202 ? 2.657 -5.239 4.267 1.00 98.31 202 THR A CA 1
ATOM 1522 C C . THR A 1 202 ? 2.708 -5.559 5.760 1.00 98.31 202 THR A C 1
ATOM 1524 O O . THR A 1 202 ? 1.814 -6.232 6.275 1.00 98.31 202 THR A O 1
ATOM 1527 N N . ASN A 1 203 ? 3.748 -5.101 6.471 1.00 97.31 203 ASN A N 1
ATOM 1528 C CA . ASN A 1 203 ? 4.006 -5.407 7.882 1.00 97.31 203 ASN A CA 1
ATOM 1529 C C . ASN A 1 203 ? 3.857 -6.906 8.197 1.00 97.31 203 ASN A C 1
ATOM 1531 O O . ASN A 1 203 ? 3.152 -7.325 9.116 1.00 97.31 203 ASN A O 1
ATOM 1535 N N . GLY A 1 204 ? 4.494 -7.724 7.362 1.00 97.88 204 GLY A N 1
ATOM 1536 C CA . GLY A 1 204 ? 4.518 -9.176 7.474 1.00 97.88 204 GLY A CA 1
ATOM 1537 C C . GLY A 1 204 ? 3.224 -9.884 7.075 1.00 97.88 204 GLY A C 1
ATOM 1538 O O . GLY A 1 204 ? 3.205 -11.112 7.134 1.00 97.88 204 GLY A O 1
ATOM 1539 N N . PHE A 1 205 ? 2.172 -9.168 6.643 1.00 97.62 205 PHE A N 1
ATOM 1540 C CA . PHE A 1 205 ? 0.966 -9.800 6.092 1.00 97.62 205 PHE A CA 1
ATOM 1541 C C . PHE A 1 205 ? 1.335 -10.742 4.939 1.00 97.62 205 PHE A C 1
ATOM 1543 O O . PHE A 1 205 ? 0.844 -11.867 4.878 1.00 97.62 205 PHE A O 1
ATOM 1550 N N . TYR A 1 206 ? 2.302 -10.331 4.114 1.00 98.25 206 TYR A N 1
ATOM 1551 C CA . TYR A 1 206 ? 3.040 -11.218 3.225 1.00 98.25 206 TYR A CA 1
ATOM 1552 C C . TYR A 1 206 ? 4.496 -11.319 3.682 1.00 98.25 206 TYR A C 1
ATOM 1554 O O . TYR A 1 206 ? 5.323 -10.455 3.406 1.00 98.25 206 TYR A O 1
ATOM 1562 N N . SER A 1 207 ? 4.823 -12.400 4.387 1.00 97.56 207 SER A N 1
ATOM 1563 C CA . SER A 1 207 ? 6.194 -12.693 4.830 1.00 97.56 207 SER A CA 1
ATOM 1564 C C . SER A 1 207 ? 7.090 -13.248 3.717 1.00 97.56 207 SER A C 1
ATOM 1566 O O . SER A 1 207 ? 8.311 -13.256 3.847 1.00 97.56 207 SER A O 1
ATOM 1568 N N . SER A 1 208 ? 6.487 -13.735 2.632 1.00 96.88 208 SER A N 1
ATOM 1569 C CA . SER A 1 208 ? 7.162 -14.231 1.434 1.00 96.88 208 SER A CA 1
ATOM 1570 C C . SER A 1 208 ? 6.235 -14.112 0.226 1.00 96.88 208 SER A C 1
ATOM 1572 O O . SER A 1 208 ? 5.017 -14.000 0.386 1.00 96.88 208 SER A O 1
ATOM 1574 N N . ILE A 1 209 ? 6.815 -14.138 -0.973 1.00 98.25 209 ILE A N 1
ATOM 1575 C CA . ILE A 1 209 ? 6.101 -14.006 -2.245 1.00 98.25 209 ILE A CA 1
ATOM 1576 C C . ILE A 1 209 ? 6.606 -15.020 -3.265 1.00 98.25 209 ILE A C 1
ATOM 1578 O O . ILE A 1 209 ? 7.760 -15.453 -3.207 1.00 98.25 209 ILE A O 1
ATOM 1582 N N . ASN A 1 210 ? 5.735 -15.374 -4.208 1.00 98.44 210 ASN A N 1
ATOM 1583 C CA . ASN A 1 210 ? 6.112 -16.118 -5.401 1.00 98.44 210 ASN A CA 1
ATOM 1584 C C . ASN A 1 210 ? 6.481 -15.126 -6.507 1.00 98.44 210 ASN A C 1
ATOM 1586 O O . ASN A 1 210 ? 5.695 -14.222 -6.789 1.00 98.44 210 ASN A O 1
ATOM 1590 N N . ILE A 1 211 ? 7.657 -15.301 -7.108 1.00 98.75 211 ILE A N 1
ATOM 1591 C CA . ILE A 1 211 ? 8.133 -14.477 -8.222 1.00 98.75 211 ILE A CA 1
ATOM 1592 C C . ILE A 1 211 ? 8.416 -15.401 -9.397 1.00 98.75 211 ILE A C 1
ATOM 1594 O O . ILE A 1 211 ? 9.186 -16.353 -9.266 1.00 98.75 211 ILE A O 1
ATOM 1598 N N . GLU A 1 212 ? 7.811 -15.096 -10.535 1.00 98.62 212 GLU A N 1
ATOM 1599 C CA . GLU A 1 212 ? 7.952 -15.829 -11.785 1.00 98.62 212 GLU A CA 1
ATOM 1600 C C . GLU A 1 212 ? 8.383 -14.874 -12.896 1.00 98.62 212 GLU A C 1
ATOM 1602 O O . GLU A 1 212 ? 8.011 -13.702 -12.909 1.00 98.62 212 GLU A O 1
ATOM 1607 N N . THR A 1 213 ? 9.152 -15.373 -13.859 1.00 98.50 213 THR A N 1
ATOM 1608 C CA . THR A 1 213 ? 9.314 -14.679 -15.135 1.00 98.50 213 THR A CA 1
ATOM 1609 C C . THR A 1 213 ? 8.210 -15.126 -16.085 1.00 98.50 213 THR A C 1
ATOM 1611 O O . THR A 1 213 ? 7.837 -16.300 -16.127 1.00 98.50 213 THR A O 1
ATOM 1614 N N . ALA A 1 214 ? 7.667 -14.190 -16.851 1.00 98.19 214 ALA A N 1
ATOM 1615 C CA . ALA A 1 214 ? 6.635 -14.467 -17.841 1.00 98.19 214 ALA A CA 1
ATOM 1616 C C . ALA A 1 214 ? 6.845 -13.605 -19.086 1.00 98.19 214 ALA A C 1
ATOM 1618 O O . ALA A 1 214 ? 7.641 -12.669 -19.088 1.00 98.19 214 ALA A O 1
ATOM 1619 N N . TYR A 1 215 ? 6.146 -13.941 -20.165 1.00 97.88 215 TYR A N 1
ATOM 1620 C CA . TYR A 1 215 ? 6.131 -13.140 -21.382 1.00 97.88 215 TYR A CA 1
ATOM 1621 C C . TYR A 1 215 ? 4.743 -12.530 -21.565 1.00 97.88 215 TYR A C 1
ATOM 1623 O O . TYR A 1 215 ? 3.767 -13.266 -21.724 1.00 97.88 215 TYR A O 1
ATOM 1631 N N . PHE A 1 216 ? 4.668 -11.200 -21.597 1.00 97.75 216 PHE A N 1
ATOM 1632 C CA . PHE A 1 216 ? 3.469 -10.457 -21.977 1.00 97.75 216 PHE A CA 1
ATOM 1633 C C . PHE A 1 216 ? 3.774 -9.557 -23.178 1.00 97.75 216 PHE A C 1
ATOM 1635 O O . PHE A 1 216 ? 4.710 -8.757 -23.153 1.00 97.75 216 PHE A O 1
ATOM 1642 N N . SER A 1 217 ? 2.980 -9.694 -24.243 1.00 97.44 217 SER A N 1
ATOM 1643 C CA . SER A 1 217 ? 3.145 -8.933 -25.488 1.00 97.44 217 SER A CA 1
ATOM 1644 C C . SER A 1 217 ? 2.883 -7.438 -25.300 1.00 97.44 217 SER A C 1
ATOM 1646 O O . SER A 1 217 ? 2.085 -7.064 -24.447 1.00 97.44 217 SER A O 1
ATOM 1648 N N . THR A 1 218 ? 3.426 -6.594 -26.182 1.00 97.19 218 THR A N 1
ATOM 1649 C CA . THR A 1 218 ? 3.190 -5.133 -26.173 1.00 97.19 218 THR A CA 1
ATOM 1650 C C . THR A 1 218 ? 1.719 -4.737 -26.339 1.00 97.19 218 THR A C 1
ATOM 1652 O O . THR A 1 218 ? 1.321 -3.659 -25.912 1.00 97.19 218 THR A O 1
ATOM 1655 N N . SER A 1 219 ? 0.882 -5.620 -26.889 1.00 97.12 219 SER A N 1
ATOM 1656 C CA . SER A 1 219 ? -0.569 -5.431 -26.992 1.00 97.12 219 SER A CA 1
ATOM 1657 C C . SER A 1 219 ? -1.357 -5.912 -25.763 1.00 97.12 219 SER A C 1
ATOM 1659 O O . SER A 1 219 ? -2.574 -6.069 -25.861 1.00 97.12 219 SER A O 1
ATOM 1661 N N . MET A 1 220 ? -0.691 -6.237 -24.644 1.00 96.88 220 MET A N 1
ATOM 1662 C CA . MET A 1 220 ? -1.376 -6.717 -23.439 1.00 96.88 220 MET A CA 1
ATOM 1663 C C . MET A 1 220 ? -2.341 -5.667 -22.885 1.00 96.88 220 MET A C 1
ATOM 1665 O O . MET A 1 220 ? -2.098 -4.460 -22.936 1.00 96.88 220 MET A O 1
ATOM 1669 N N . ARG A 1 221 ? -3.423 -6.156 -22.298 1.00 95.75 221 ARG A N 1
ATOM 1670 C CA . ARG A 1 221 ? -4.427 -5.403 -21.554 1.00 95.75 221 ARG A CA 1
ATOM 1671 C C . ARG A 1 221 ? -4.425 -5.873 -20.104 1.00 95.75 221 ARG A C 1
ATOM 1673 O O . ARG A 1 221 ? -3.962 -6.967 -19.793 1.00 95.75 221 ARG A O 1
ATOM 1680 N N . ILE A 1 222 ? -5.022 -5.088 -19.211 1.00 93.94 222 ILE A N 1
ATOM 1681 C CA . ILE A 1 222 ? -5.164 -5.486 -17.801 1.00 93.94 222 ILE A CA 1
ATOM 1682 C C . ILE A 1 222 ? -5.985 -6.781 -17.625 1.00 93.94 222 ILE A C 1
ATOM 1684 O O . ILE A 1 222 ? -5.774 -7.551 -16.690 1.00 93.94 222 ILE A O 1
ATOM 1688 N N . ASP A 1 223 ? -6.894 -7.076 -18.554 1.00 95.44 223 ASP A N 1
ATOM 1689 C CA . ASP A 1 223 ? -7.668 -8.320 -18.539 1.00 95.44 223 ASP A CA 1
ATOM 1690 C C . ASP A 1 223 ? -6.830 -9.554 -18.909 1.00 95.44 223 ASP A C 1
ATOM 1692 O O . ASP A 1 223 ? -7.216 -10.668 -18.560 1.00 95.44 223 ASP A O 1
ATOM 1696 N N . ASP A 1 224 ? -5.674 -9.365 -19.555 1.00 96.31 224 ASP A N 1
ATOM 1697 C CA . ASP A 1 224 ? -4.790 -10.459 -19.967 1.00 96.31 224 ASP A CA 1
ATOM 1698 C C . ASP A 1 224 ? -3.911 -10.971 -18.816 1.00 96.31 224 ASP A C 1
ATOM 1700 O O . ASP A 1 224 ? -3.389 -12.085 -18.893 1.00 96.31 224 ASP A O 1
ATOM 1704 N N . ILE A 1 225 ? -3.740 -10.187 -17.742 1.00 96.38 225 ILE A N 1
ATOM 1705 C CA . ILE A 1 225 ? -2.970 -10.623 -16.570 1.00 96.38 225 ILE A CA 1
ATOM 1706 C C . ILE A 1 225 ? -3.872 -11.390 -15.587 1.00 96.38 225 ILE A C 1
ATOM 1708 O O . ILE A 1 225 ? -5.047 -11.028 -15.434 1.00 96.38 225 ILE A O 1
ATOM 1712 N N . PRO A 1 226 ? -3.367 -12.444 -14.913 1.00 97.31 226 PRO A N 1
ATOM 1713 C CA . PRO A 1 226 ? -4.171 -13.244 -13.989 1.00 97.31 226 PRO A CA 1
ATOM 1714 C C . PRO A 1 226 ? -4.765 -12.417 -12.844 1.00 97.31 226 PRO A C 1
ATOM 1716 O O . PRO A 1 226 ? -4.209 -11.396 -12.442 1.00 97.31 226 PRO A O 1
ATOM 1719 N N . ASP A 1 227 ? -5.871 -12.871 -12.263 1.00 97.06 227 ASP A N 1
ATOM 1720 C CA . ASP A 1 227 ? -6.315 -12.328 -10.977 1.00 97.06 227 ASP A CA 1
ATOM 1721 C C . ASP A 1 227 ? -5.291 -12.650 -9.880 1.00 97.06 227 ASP A C 1
ATOM 1723 O O . ASP A 1 227 ? -4.561 -13.642 -9.956 1.00 97.06 227 ASP A O 1
ATOM 1727 N N . ASN A 1 228 ? -5.258 -11.822 -8.839 1.00 97.81 228 ASN A N 1
ATOM 1728 C CA . ASN A 1 228 ? -4.286 -11.911 -7.756 1.00 97.81 228 ASN A CA 1
ATOM 1729 C C . ASN A 1 228 ? -2.825 -11.855 -8.254 1.00 97.81 228 ASN A C 1
ATOM 1731 O O . ASN A 1 228 ? -1.983 -12.654 -7.830 1.00 97.81 228 ASN A O 1
ATOM 1735 N N . SER A 1 229 ? -2.535 -10.938 -9.186 1.00 98.31 229 SER A N 1
ATOM 1736 C CA . SER A 1 229 ? -1.214 -10.816 -9.816 1.00 98.31 229 SER A CA 1
ATOM 1737 C C . SER A 1 229 ? -0.632 -9.407 -9.780 1.00 98.31 229 SER A C 1
ATOM 1739 O O . SER A 1 229 ? -1.339 -8.399 -9.763 1.00 98.31 229 SER A O 1
ATOM 1741 N N . PHE A 1 230 ? 0.693 -9.364 -9.772 1.00 98.06 230 PHE A N 1
ATOM 1742 C CA . PHE A 1 230 ? 1.490 -8.152 -9.707 1.00 98.06 230 PHE A CA 1
ATOM 1743 C C . PHE A 1 230 ? 2.517 -8.216 -10.839 1.00 98.06 230 PHE A C 1
ATOM 1745 O O . PHE A 1 230 ? 3.465 -8.992 -10.764 1.00 98.06 230 PHE A O 1
ATOM 1752 N N . VAL A 1 231 ? 2.299 -7.485 -11.929 1.00 98.62 231 VAL A N 1
ATOM 1753 C CA . VAL A 1 231 ? 3.123 -7.582 -13.141 1.00 98.62 231 VAL A CA 1
ATOM 1754 C C . VAL A 1 231 ? 4.033 -6.369 -13.249 1.00 98.62 231 VAL A C 1
ATOM 1756 O O . VAL A 1 231 ? 3.544 -5.245 -13.276 1.00 98.62 231 VAL A O 1
ATOM 1759 N N . ILE A 1 232 ? 5.338 -6.608 -13.352 1.00 98.69 232 ILE A N 1
ATOM 1760 C CA . ILE A 1 232 ? 6.357 -5.597 -13.631 1.00 98.69 232 ILE A CA 1
ATOM 1761 C C . ILE A 1 232 ? 6.822 -5.806 -15.068 1.00 98.69 232 ILE A C 1
ATOM 1763 O O . ILE A 1 232 ? 7.247 -6.901 -15.434 1.00 98.69 232 ILE A O 1
ATOM 1767 N N . SER A 1 233 ? 6.698 -4.770 -15.885 1.00 98.44 233 SER A N 1
ATOM 1768 C CA . SER A 1 233 ? 7.159 -4.726 -17.268 1.00 98.44 233 SER A CA 1
ATOM 1769 C C . SER A 1 233 ? 8.114 -3.565 -17.482 1.00 98.44 233 SER A C 1
ATOM 1771 O O . SER A 1 233 ? 8.176 -2.635 -16.685 1.00 98.44 233 SER A O 1
ATOM 1773 N N . PHE A 1 234 ? 8.832 -3.636 -18.589 1.00 97.94 234 PHE A N 1
ATOM 1774 C CA . PHE A 1 234 ? 9.855 -2.683 -18.975 1.00 97.94 234 PHE A CA 1
ATOM 1775 C C . PHE A 1 234 ? 9.384 -1.953 -20.233 1.00 97.94 234 PHE A C 1
ATOM 1777 O O . PHE A 1 234 ? 8.963 -2.609 -21.190 1.00 97.94 234 PHE A O 1
ATOM 1784 N N . ASP A 1 235 ? 9.366 -0.623 -20.212 1.00 97.3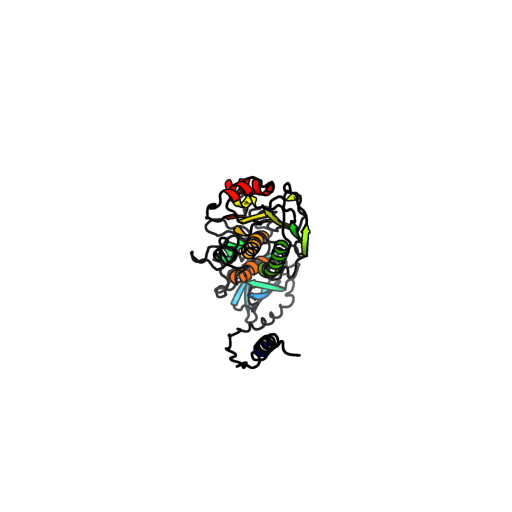1 235 ASP A N 1
ATOM 1785 C CA . ASP A 1 235 ? 8.907 0.195 -21.336 1.00 97.31 235 ASP A CA 1
ATOM 1786 C C . ASP A 1 235 ? 9.648 1.535 -21.405 1.00 97.31 235 ASP A C 1
ATOM 1788 O O . ASP A 1 235 ? 9.284 2.522 -20.762 1.00 97.31 235 ASP A O 1
ATOM 1792 N N . ASP A 1 236 ? 10.656 1.593 -22.269 1.00 95.31 236 ASP A N 1
ATOM 1793 C CA . ASP A 1 236 ? 11.450 2.795 -22.501 1.00 95.31 236 ASP A CA 1
ATOM 1794 C C . ASP A 1 236 ? 10.673 3.901 -23.211 1.00 95.31 236 ASP A C 1
ATOM 1796 O O . ASP A 1 236 ? 11.130 5.041 -23.234 1.00 95.31 236 ASP A O 1
ATOM 1800 N N . SER A 1 237 ? 9.483 3.639 -23.764 1.00 94.38 237 SER A N 1
ATOM 1801 C CA . SER A 1 237 ? 8.658 4.721 -24.316 1.00 94.38 237 SER A CA 1
ATOM 1802 C C . SER A 1 237 ? 8.149 5.687 -23.237 1.00 94.38 237 SER A C 1
ATOM 1804 O O . SER A 1 237 ? 7.834 6.834 -23.558 1.00 94.38 237 SER A O 1
ATOM 1806 N N . LEU A 1 238 ? 8.166 5.296 -21.952 1.00 94.12 238 LEU A N 1
ATOM 1807 C CA . LEU A 1 238 ? 7.883 6.184 -20.812 1.00 94.12 238 LEU A CA 1
ATOM 1808 C C . LEU A 1 238 ? 8.773 7.433 -20.795 1.00 94.12 238 LEU A C 1
ATOM 1810 O O . LEU A 1 238 ? 8.342 8.516 -20.384 1.00 94.12 238 LEU A O 1
ATOM 1814 N N . ILE A 1 239 ? 9.995 7.299 -21.312 1.00 91.06 239 ILE A N 1
ATOM 1815 C CA . ILE A 1 239 ? 10.957 8.386 -21.446 1.00 91.06 239 ILE A CA 1
ATOM 1816 C C . ILE A 1 239 ? 10.364 9.549 -22.266 1.00 91.06 239 ILE A C 1
ATOM 1818 O O . ILE A 1 239 ? 10.623 10.710 -21.946 1.00 91.06 239 ILE A O 1
ATOM 1822 N N . GLU A 1 240 ? 9.525 9.291 -23.280 1.00 89.81 240 GLU A N 1
ATOM 1823 C CA . GLU A 1 240 ? 8.888 10.346 -24.093 1.00 89.81 240 GLU A CA 1
ATOM 1824 C C . GLU A 1 240 ? 7.973 11.263 -23.281 1.00 89.81 240 GLU A C 1
ATOM 1826 O O . GLU A 1 240 ? 7.850 12.453 -23.583 1.00 89.81 240 GLU A O 1
ATOM 1831 N N . SER A 1 241 ? 7.365 10.714 -22.232 1.00 89.69 241 SER A N 1
ATOM 1832 C CA . SER A 1 241 ? 6.519 11.430 -21.278 1.00 89.69 241 SER A CA 1
ATOM 1833 C C . SER A 1 241 ? 7.307 11.986 -20.091 1.00 89.69 241 SER A C 1
ATOM 1835 O O . SER A 1 241 ? 6.714 12.535 -19.160 1.00 89.69 241 SER A O 1
ATOM 1837 N N . GLY A 1 242 ? 8.637 11.848 -20.114 1.00 90.12 242 GLY A N 1
ATOM 1838 C CA . GLY A 1 242 ? 9.527 12.237 -19.026 1.00 90.12 242 GLY A CA 1
ATOM 1839 C C . GLY A 1 242 ? 9.336 11.400 -17.763 1.00 90.12 242 GLY A C 1
ATOM 1840 O O . GLY A 1 242 ? 9.654 11.888 -16.680 1.00 90.12 242 GLY A O 1
ATOM 1841 N N . ALA A 1 243 ? 8.786 10.189 -17.881 1.00 92.44 243 ALA A N 1
ATOM 1842 C CA . ALA A 1 243 ? 8.483 9.309 -16.760 1.00 92.44 243 ALA A CA 1
ATOM 1843 C C . ALA A 1 243 ? 9.537 8.210 -16.595 1.00 92.44 243 ALA A C 1
ATOM 1845 O O . ALA A 1 243 ? 10.110 7.733 -17.572 1.00 92.44 243 ALA A O 1
ATOM 1846 N N . TYR A 1 244 ? 9.775 7.816 -15.347 1.00 92.56 244 TYR A N 1
ATOM 1847 C CA . TYR A 1 244 ? 10.592 6.650 -15.002 1.00 92.56 244 TYR A CA 1
ATOM 1848 C C . TYR A 1 244 ? 9.768 5.388 -14.802 1.00 92.56 244 TYR A C 1
ATOM 1850 O O . TYR A 1 244 ? 10.261 4.279 -15.009 1.00 92.56 244 TYR A O 1
ATOM 1858 N N . GLY A 1 245 ? 8.539 5.581 -14.344 1.00 96.00 245 GLY A N 1
ATOM 1859 C CA . GLY A 1 245 ? 7.643 4.515 -13.986 1.00 96.00 245 GLY A CA 1
ATOM 1860 C C . GLY A 1 245 ? 6.196 4.940 -14.159 1.00 96.00 245 GLY A C 1
ATOM 1861 O O . GLY A 1 245 ? 5.859 6.129 -14.237 1.00 96.00 245 GLY A O 1
ATOM 1862 N N . LEU A 1 246 ? 5.362 3.927 -14.322 1.00 96.94 246 LEU A N 1
ATOM 1863 C CA . LEU A 1 246 ? 3.925 4.047 -14.402 1.00 96.94 246 LEU A CA 1
ATOM 1864 C C . LEU A 1 246 ? 3.312 2.875 -13.657 1.00 96.94 246 LEU A C 1
ATOM 1866 O O . LEU A 1 246 ? 3.593 1.718 -13.980 1.00 96.94 246 LEU A O 1
ATOM 1870 N N . THR A 1 247 ? 2.389 3.170 -12.748 1.00 97.69 247 THR A N 1
ATOM 1871 C CA . THR A 1 247 ? 1.632 2.141 -12.039 1.00 97.69 247 THR A CA 1
ATOM 1872 C C . THR A 1 247 ? 0.128 2.306 -12.217 1.00 97.69 247 THR A C 1
ATOM 1874 O O . THR A 1 247 ? -0.445 3.388 -12.053 1.00 97.69 247 THR A O 1
ATOM 1877 N N . TYR A 1 248 ? -0.536 1.186 -12.505 1.00 97.06 248 TYR A N 1
ATOM 1878 C CA . TYR A 1 248 ? -1.986 1.061 -12.554 1.00 97.06 248 TYR A CA 1
ATOM 1879 C C . TYR A 1 248 ? -2.458 -0.163 -11.764 1.00 97.06 248 TYR A C 1
ATOM 1881 O O . TYR A 1 248 ? -1.831 -1.221 -11.776 1.00 97.06 248 TYR A O 1
ATOM 1889 N N . THR A 1 249 ? -3.601 -0.037 -11.092 1.00 97.06 249 THR A N 1
ATOM 1890 C CA . THR A 1 249 ? -4.207 -1.124 -10.314 1.00 97.06 249 THR A CA 1
ATOM 1891 C C . THR A 1 249 ? -5.652 -1.362 -10.730 1.00 97.06 249 THR A C 1
ATOM 1893 O O . THR A 1 249 ? -6.339 -0.458 -11.203 1.00 97.06 249 THR A O 1
ATOM 1896 N N . GLN A 1 250 ? -6.118 -2.600 -10.553 1.00 95.81 250 GLN A N 1
ATOM 1897 C CA . GLN A 1 250 ? -7.518 -2.974 -10.732 1.00 95.81 250 GLN A CA 1
ATOM 1898 C C . GLN A 1 250 ? -8.049 -3.641 -9.452 1.00 95.81 250 GLN A C 1
ATOM 1900 O O . GLN A 1 250 ? -7.482 -4.649 -9.012 1.00 95.81 250 GLN A O 1
ATOM 1905 N N . PRO A 1 251 ? -9.153 -3.141 -8.864 1.00 93.56 251 PRO A N 1
ATOM 1906 C CA . PRO A 1 251 ? -9.765 -1.837 -9.144 1.00 93.56 251 PRO A CA 1
ATOM 1907 C C . PRO A 1 251 ? -8.763 -0.682 -8.985 1.00 93.56 251 PRO A C 1
ATOM 1909 O O . PRO A 1 251 ? -7.796 -0.819 -8.238 1.00 93.56 251 PRO A O 1
ATOM 1912 N N . ASP A 1 252 ? -9.020 0.440 -9.660 1.00 90.88 252 ASP A N 1
ATOM 1913 C CA . ASP A 1 252 ? -8.228 1.648 -9.438 1.00 90.88 252 ASP A CA 1
ATOM 1914 C C . ASP A 1 252 ? -8.480 2.230 -8.037 1.00 90.88 252 ASP A C 1
ATOM 1916 O O . ASP A 1 252 ? -9.405 1.854 -7.309 1.00 90.88 252 ASP A O 1
ATOM 1920 N N . PHE A 1 253 ? -7.640 3.185 -7.671 1.00 88.31 253 PHE A N 1
ATOM 1921 C CA . PHE A 1 253 ? -7.586 3.800 -6.350 1.00 88.31 253 PHE A CA 1
ATOM 1922 C C . PHE A 1 253 ? -8.767 4.716 -6.004 1.00 88.31 253 PHE A C 1
ATOM 1924 O O . PHE A 1 253 ? -8.881 5.181 -4.863 1.00 88.31 253 PHE A O 1
ATOM 1931 N N . ILE A 1 254 ? -9.632 5.002 -6.973 1.00 86.00 254 ILE A N 1
ATOM 1932 C CA . ILE A 1 254 ? -10.831 5.821 -6.794 1.00 86.00 254 ILE A CA 1
ATOM 1933 C C . ILE A 1 254 ? -12.111 5.007 -7.001 1.00 86.00 254 ILE A C 1
ATOM 1935 O O . ILE A 1 254 ? -13.214 5.561 -6.962 1.00 86.00 254 ILE A O 1
ATOM 1939 N N . SER A 1 255 ? -11.976 3.689 -7.168 1.00 84.56 255 SER A N 1
ATOM 1940 C CA . SER A 1 255 ? -13.077 2.783 -7.440 1.00 84.56 255 SER A CA 1
ATOM 1941 C C . SER A 1 255 ? -14.153 2.875 -6.360 1.00 84.56 255 SER A C 1
ATOM 1943 O O . SER A 1 255 ? -13.889 2.659 -5.172 1.00 84.56 255 SER A O 1
ATOM 1945 N N . PRO A 1 256 ? -15.418 3.116 -6.749 1.00 78.56 256 PRO A N 1
ATOM 1946 C CA . PRO A 1 256 ? -16.510 3.172 -5.795 1.00 78.56 256 PRO A CA 1
ATOM 1947 C C . PRO A 1 256 ? -16.992 1.778 -5.360 1.00 78.56 256 PRO A C 1
ATOM 1949 O O . PRO A 1 256 ? -17.888 1.666 -4.524 1.00 78.56 256 PRO A O 1
ATOM 1952 N N . THR A 1 257 ? -16.477 0.712 -5.981 1.00 80.88 257 THR A N 1
ATOM 1953 C CA . THR A 1 257 ? -17.061 -0.637 -5.884 1.00 80.88 257 THR A CA 1
ATOM 1954 C C . THR A 1 257 ? -16.361 -1.525 -4.866 1.00 80.88 257 THR A C 1
ATOM 1956 O O . THR A 1 257 ? -17.011 -2.314 -4.183 1.00 80.88 257 THR A O 1
ATOM 1959 N N . THR A 1 258 ? -15.042 -1.412 -4.762 1.00 89.25 258 THR A N 1
ATOM 1960 C CA . THR A 1 258 ? -14.213 -2.216 -3.869 1.00 89.25 258 THR A CA 1
ATOM 1961 C C . THR A 1 258 ? -12.871 -1.533 -3.682 1.00 89.25 258 THR A C 1
ATOM 1963 O O . THR A 1 258 ? -12.346 -0.941 -4.619 1.00 89.25 258 THR A O 1
ATOM 1966 N N . SER A 1 259 ? -12.307 -1.660 -2.482 1.00 91.62 259 SER A N 1
ATOM 1967 C CA . SER A 1 259 ? -10.951 -1.200 -2.170 1.00 91.62 259 SER A CA 1
ATOM 1968 C C . SER A 1 259 ? -9.959 -2.357 -2.011 1.00 91.62 259 SER A C 1
ATOM 1970 O O . SER A 1 259 ? -8.866 -2.190 -1.474 1.00 91.62 259 SER A O 1
ATOM 1972 N N . THR A 1 260 ? -10.348 -3.560 -2.441 1.00 95.50 260 THR A N 1
ATOM 1973 C CA . THR A 1 260 ? -9.433 -4.700 -2.515 1.00 95.50 260 THR A CA 1
ATOM 1974 C C . THR A 1 260 ? -8.778 -4.737 -3.885 1.00 95.50 260 THR A C 1
ATOM 1976 O O . THR A 1 260 ? -9.461 -5.035 -4.864 1.00 95.50 260 THR A O 1
ATOM 1979 N N . ILE A 1 261 ? -7.466 -4.511 -3.928 1.00 97.12 261 ILE A N 1
ATOM 1980 C CA . ILE A 1 261 ? -6.650 -4.658 -5.138 1.00 97.12 261 ILE A CA 1
ATOM 1981 C C . ILE A 1 261 ? -6.630 -6.135 -5.552 1.00 97.12 261 ILE A C 1
ATOM 1983 O O . ILE A 1 261 ? -6.485 -7.021 -4.707 1.00 97.12 261 ILE A O 1
ATOM 1987 N N . GLN A 1 262 ? -6.819 -6.389 -6.846 1.00 97.31 262 GLN A N 1
ATOM 1988 C CA . GLN A 1 262 ? -6.775 -7.722 -7.459 1.00 97.31 262 GLN A CA 1
ATOM 1989 C C . GLN A 1 262 ? -5.640 -7.856 -8.467 1.00 97.31 262 GLN A C 1
ATOM 1991 O O . GLN A 1 262 ? -5.115 -8.953 -8.658 1.00 97.31 262 GLN A O 1
ATOM 1996 N N . LYS A 1 263 ? -5.282 -6.755 -9.128 1.00 98.12 263 LYS A N 1
ATOM 1997 C CA . LYS A 1 263 ? -4.223 -6.709 -10.128 1.00 98.12 263 LYS A CA 1
ATOM 1998 C C . LYS A 1 263 ? -3.412 -5.433 -9.964 1.00 98.12 263 LYS A C 1
ATOM 2000 O O . LYS A 1 263 ? -3.988 -4.372 -9.717 1.00 98.12 263 LYS A O 1
ATOM 2005 N N . SER A 1 264 ? -2.104 -5.544 -10.143 1.00 98.19 264 SER A N 1
ATOM 2006 C CA . SER A 1 264 ? -1.197 -4.409 -10.299 1.00 98.19 264 SER A CA 1
ATOM 2007 C C . SER A 1 264 ? -0.397 -4.592 -11.580 1.00 98.19 264 SER A C 1
ATOM 2009 O O . SER A 1 264 ? 0.105 -5.688 -11.837 1.00 98.19 264 SER A O 1
ATOM 2011 N N . LEU A 1 265 ? -0.298 -3.533 -12.374 1.00 98.06 265 LEU A N 1
ATOM 2012 C CA . LEU A 1 265 ? 0.496 -3.481 -13.586 1.00 98.06 265 LEU A CA 1
ATOM 2013 C C . LEU A 1 265 ? 1.428 -2.275 -13.505 1.00 98.06 265 LEU A C 1
ATOM 2015 O O . LEU A 1 265 ? 0.976 -1.135 -13.395 1.00 98.06 265 LEU A O 1
ATOM 2019 N N . ILE A 1 266 ? 2.719 -2.565 -13.549 1.00 98.44 266 ILE A N 1
ATOM 2020 C CA . ILE A 1 266 ? 3.805 -1.610 -13.392 1.00 98.44 266 ILE A CA 1
ATOM 2021 C C . ILE A 1 266 ? 4.647 -1.635 -14.657 1.00 98.44 266 ILE A C 1
ATOM 2023 O O . ILE A 1 266 ? 4.988 -2.709 -15.155 1.00 98.44 266 ILE A O 1
ATOM 2027 N N . PHE A 1 267 ? 5.003 -0.455 -15.140 1.00 98.12 267 PHE A N 1
ATOM 2028 C CA . PHE A 1 267 ? 5.980 -0.259 -16.197 1.00 98.12 267 PHE A CA 1
ATOM 2029 C C . PHE A 1 267 ? 7.115 0.593 -15.657 1.00 98.12 267 PHE A C 1
ATOM 2031 O O . PHE A 1 267 ? 6.855 1.614 -15.030 1.00 98.12 267 PHE A O 1
ATOM 2038 N N . ILE A 1 268 ? 8.351 0.176 -15.894 1.00 97.38 268 ILE A N 1
ATOM 2039 C CA . ILE A 1 268 ? 9.560 0.923 -15.542 1.00 97.38 268 ILE A CA 1
ATOM 2040 C C . ILE A 1 268 ? 10.442 1.071 -16.775 1.00 97.38 268 ILE A C 1
ATOM 2042 O O . ILE A 1 268 ? 10.361 0.270 -17.703 1.00 97.38 268 ILE A O 1
ATOM 2046 N N . VAL A 1 269 ? 11.259 2.115 -16.799 1.00 95.50 269 VAL A N 1
ATOM 2047 C CA . VAL A 1 269 ? 12.319 2.271 -17.803 1.00 95.50 269 VAL A CA 1
ATOM 2048 C C . VAL A 1 269 ? 13.363 1.151 -17.633 1.00 95.50 269 VAL A C 1
ATOM 2050 O O . VAL A 1 269 ? 13.532 0.616 -16.542 1.00 95.50 269 VAL A O 1
ATOM 2053 N N . ASP A 1 270 ? 14.023 0.765 -18.717 1.00 94.38 270 ASP A N 1
ATOM 2054 C CA . ASP A 1 270 ? 15.056 -0.276 -18.791 1.00 94.38 270 ASP A CA 1
ATOM 2055 C C . ASP A 1 270 ? 16.319 0.290 -19.441 1.00 94.38 270 ASP A C 1
ATOM 2057 O O . ASP A 1 270 ? 16.837 -0.184 -20.451 1.00 94.38 270 ASP A O 1
ATOM 2061 N N . ASP A 1 271 ? 16.757 1.431 -18.921 1.00 90.31 271 ASP A N 1
ATOM 2062 C CA . ASP A 1 271 ? 17.861 2.169 -19.502 1.00 90.31 271 ASP A CA 1
ATOM 2063 C C . ASP A 1 271 ? 18.754 2.766 -18.405 1.00 90.31 271 ASP A C 1
ATOM 2065 O O . ASP A 1 271 ? 18.437 3.789 -17.794 1.00 90.31 271 ASP A O 1
ATOM 2069 N N . ASP A 1 272 ? 19.929 2.153 -18.219 1.00 86.62 272 ASP A N 1
ATOM 2070 C CA . ASP A 1 272 ? 21.014 2.554 -17.307 1.00 86.62 272 ASP A CA 1
ATOM 2071 C C . ASP A 1 272 ? 21.370 4.039 -17.342 1.00 86.62 272 ASP A C 1
ATOM 2073 O O . ASP A 1 272 ? 21.828 4.618 -16.352 1.00 86.62 272 ASP A O 1
ATOM 2077 N N . TYR A 1 273 ? 21.170 4.701 -18.482 1.00 85.31 273 TYR A N 1
ATOM 2078 C CA . TYR A 1 273 ? 21.412 6.132 -18.579 1.00 85.31 273 TYR A CA 1
ATOM 2079 C C . TYR A 1 273 ? 20.474 6.951 -17.696 1.00 85.31 273 TYR A C 1
ATOM 2081 O O . TYR A 1 273 ? 20.763 8.111 -17.427 1.00 85.31 273 TYR A O 1
ATOM 2089 N N . TYR A 1 274 ? 19.366 6.403 -17.229 1.00 82.44 274 TYR A N 1
ATOM 2090 C CA . TYR A 1 274 ? 18.420 7.112 -16.377 1.00 82.44 274 TYR A CA 1
ATOM 2091 C C . TYR A 1 274 ? 18.704 6.897 -14.891 1.00 82.44 274 TYR A C 1
ATOM 2093 O O . TYR A 1 274 ? 18.278 7.712 -14.065 1.00 82.44 274 TYR A O 1
ATOM 2101 N N . TYR A 1 275 ? 19.521 5.895 -14.569 1.00 84.94 275 TYR A N 1
ATOM 2102 C CA . TYR A 1 275 ? 19.799 5.471 -13.208 1.00 84.94 275 TYR A CA 1
ATOM 2103 C C . TYR A 1 275 ? 21.109 6.017 -12.639 1.00 84.94 275 TYR A C 1
ATOM 2105 O O . TYR A 1 275 ? 21.974 6.577 -13.329 1.00 84.94 275 TYR A O 1
ATOM 2113 N N . GLN A 1 276 ? 21.220 5.887 -11.319 1.00 81.94 276 GLN A N 1
ATOM 2114 C CA . GLN A 1 276 ? 22.412 6.195 -10.553 1.00 81.94 276 GLN A CA 1
ATOM 2115 C C . GLN A 1 276 ? 23.587 5.378 -11.075 1.00 81.94 276 GLN A C 1
ATOM 2117 O O . GLN A 1 276 ? 23.548 4.155 -11.143 1.00 81.94 276 GLN A O 1
ATOM 2122 N N . SER A 1 277 ? 24.672 6.065 -11.403 1.00 74.25 277 SER A N 1
ATOM 2123 C CA . SER A 1 277 ? 25.909 5.427 -11.835 1.00 74.25 277 SER A CA 1
ATOM 2124 C C . SER A 1 277 ? 27.105 6.161 -11.251 1.00 74.25 277 SER A C 1
ATOM 2126 O O . SER A 1 277 ? 26.983 7.261 -10.709 1.00 74.25 277 SER A O 1
ATOM 2128 N N . SER A 1 278 ? 28.302 5.593 -11.410 1.00 65.12 278 SER A N 1
ATOM 2129 C CA . SER A 1 278 ? 29.542 6.291 -11.040 1.00 65.12 278 SER A CA 1
ATOM 2130 C C . SER A 1 278 ? 29.713 7.645 -11.749 1.00 65.12 278 SER A C 1
ATOM 2132 O O . SER A 1 278 ? 30.365 8.536 -11.205 1.00 65.12 278 SER A O 1
ATOM 2134 N N . ALA A 1 279 ? 29.119 7.812 -12.937 1.00 61.56 279 ALA A N 1
ATOM 2135 C CA . ALA A 1 279 ? 29.148 9.052 -13.708 1.00 61.56 279 ALA A CA 1
ATOM 2136 C C . ALA A 1 279 ? 28.027 10.036 -13.327 1.00 61.56 279 ALA A C 1
ATOM 2138 O O . ALA A 1 279 ? 28.140 11.223 -13.629 1.00 61.56 279 ALA A O 1
ATOM 2139 N N . SER A 1 280 ? 26.966 9.559 -12.672 1.00 72.25 280 SER A N 1
ATOM 2140 C CA . SER A 1 280 ? 25.792 10.355 -12.297 1.00 72.25 280 SER A CA 1
ATOM 2141 C C . SER A 1 280 ? 25.242 9.903 -10.937 1.00 72.25 280 SER A C 1
ATOM 2143 O O . SER A 1 280 ? 24.156 9.321 -10.865 1.00 72.25 280 SER A O 1
ATOM 2145 N N . PRO A 1 281 ? 26.004 10.105 -9.846 1.00 74.56 281 PRO A N 1
ATOM 2146 C CA . PRO A 1 281 ? 25.634 9.643 -8.508 1.00 74.56 281 PRO A CA 1
ATOM 2147 C C . PRO A 1 281 ? 24.403 10.354 -7.929 1.00 74.56 281 PRO A C 1
ATOM 2149 O O . PRO A 1 281 ? 23.859 9.904 -6.928 1.00 74.56 281 PRO A O 1
ATOM 2152 N N . GLU A 1 282 ? 23.981 11.468 -8.518 1.00 78.81 282 GLU A N 1
ATOM 2153 C CA . GLU A 1 282 ? 22.782 12.224 -8.154 1.00 78.81 282 GLU A CA 1
ATOM 2154 C C . GLU A 1 282 ? 21.489 11.690 -8.781 1.00 78.81 282 GLU A C 1
ATOM 2156 O O . GLU A 1 282 ? 20.408 12.169 -8.436 1.00 78.81 282 GLU A O 1
ATOM 2161 N N . ARG A 1 283 ? 21.585 10.748 -9.728 1.00 80.44 283 ARG A N 1
ATOM 2162 C CA . ARG A 1 283 ? 20.407 10.108 -10.318 1.00 80.44 283 ARG A CA 1
ATOM 2163 C C . ARG A 1 283 ? 19.796 9.116 -9.338 1.00 80.44 283 ARG A C 1
ATOM 2165 O O . ARG A 1 283 ? 20.444 8.651 -8.405 1.00 80.44 283 ARG A O 1
ATOM 2172 N N . ILE A 1 284 ? 18.530 8.817 -9.577 1.00 88.38 284 ILE A N 1
ATOM 2173 C CA . ILE A 1 284 ? 17.785 7.822 -8.821 1.00 88.38 284 ILE A CA 1
ATOM 2174 C C . ILE A 1 284 ? 18.333 6.415 -9.091 1.00 88.38 284 ILE A C 1
ATOM 2176 O O . ILE A 1 284 ? 18.694 6.109 -10.225 1.00 88.38 284 ILE A O 1
ATOM 2180 N N . SER A 1 285 ? 18.396 5.556 -8.075 1.00 92.50 285 SER A N 1
ATOM 2181 C CA . SER A 1 285 ? 18.779 4.156 -8.275 1.00 92.50 285 SER A CA 1
ATOM 2182 C C . SER A 1 285 ? 17.627 3.340 -8.876 1.00 92.50 285 SER A C 1
ATOM 2184 O O . SER A 1 285 ? 16.451 3.653 -8.679 1.00 92.50 285 SER A O 1
ATOM 2186 N N . PHE A 1 286 ? 17.952 2.276 -9.606 1.00 94.44 286 PHE A N 1
ATOM 2187 C CA . PHE A 1 286 ? 16.937 1.403 -10.196 1.00 94.44 286 PHE A CA 1
ATOM 2188 C C . PHE A 1 286 ? 16.034 0.773 -9.121 1.00 94.44 286 PHE A C 1
ATOM 2190 O O . PHE A 1 286 ? 14.812 0.710 -9.264 1.00 94.44 286 PHE A O 1
ATOM 2197 N N . GLU A 1 287 ? 16.617 0.420 -7.977 1.00 95.81 287 GLU A N 1
ATOM 2198 C CA . GLU A 1 287 ? 15.915 -0.145 -6.830 1.00 95.81 287 GLU A CA 1
ATOM 2199 C C . GLU A 1 287 ? 14.908 0.820 -6.201 1.00 95.81 287 GLU A C 1
ATOM 2201 O O . GLU A 1 287 ? 13.835 0.379 -5.787 1.00 95.81 287 GLU A O 1
ATOM 2206 N N . GLU A 1 288 ? 15.222 2.121 -6.131 1.00 95.25 288 GLU A N 1
ATOM 2207 C CA . GLU A 1 288 ? 14.278 3.134 -5.639 1.00 95.25 288 GLU A CA 1
ATOM 2208 C C . GLU A 1 288 ? 13.040 3.203 -6.542 1.00 95.25 288 GLU A C 1
ATOM 2210 O O . GLU A 1 288 ? 11.931 3.248 -6.017 1.00 95.25 288 GLU A O 1
ATOM 2215 N N . ILE A 1 289 ? 13.196 3.122 -7.871 1.00 95.88 289 ILE A N 1
ATOM 2216 C CA . ILE A 1 289 ? 12.059 3.127 -8.813 1.00 95.88 289 ILE A CA 1
ATOM 2217 C C . ILE A 1 289 ? 11.213 1.873 -8.643 1.00 95.88 289 ILE A C 1
ATOM 2219 O O . ILE A 1 289 ? 10.000 1.972 -8.476 1.00 95.88 289 ILE A O 1
ATOM 2223 N N . ILE A 1 290 ? 11.840 0.694 -8.603 1.00 97.75 290 ILE A N 1
ATOM 2224 C CA . ILE A 1 290 ? 11.113 -0.563 -8.386 1.00 97.75 290 ILE A CA 1
ATOM 2225 C C . ILE A 1 290 ? 10.314 -0.495 -7.081 1.00 97.75 290 ILE A C 1
ATOM 2227 O O . ILE A 1 290 ? 9.148 -0.890 -7.054 1.00 97.75 290 ILE A O 1
ATOM 2231 N N . ALA A 1 291 ? 10.921 0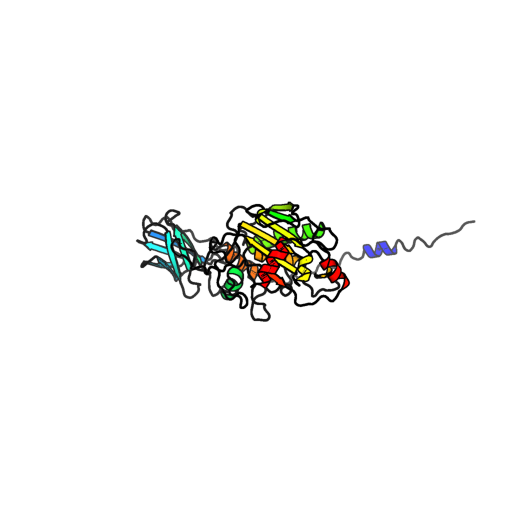.007 -6.002 1.00 98.00 291 ALA A N 1
ATOM 2232 C CA . ALA A 1 291 ? 10.262 0.126 -4.710 1.00 98.00 291 ALA A CA 1
ATOM 2233 C C . ALA A 1 291 ? 9.119 1.153 -4.717 1.00 98.00 291 ALA A C 1
ATOM 2235 O O . ALA A 1 291 ? 8.052 0.864 -4.173 1.00 98.00 291 ALA A O 1
ATOM 2236 N N . HIS A 1 292 ? 9.323 2.305 -5.356 1.00 97.69 292 HIS A N 1
ATOM 2237 C CA . HIS A 1 292 ? 8.338 3.375 -5.490 1.00 97.69 292 HIS A CA 1
ATOM 2238 C C . HIS A 1 292 ? 7.097 2.913 -6.262 1.00 97.69 292 HIS A C 1
ATOM 2240 O O . HIS A 1 292 ? 5.991 2.906 -5.716 1.00 97.69 292 HIS A O 1
ATOM 2246 N N . GLU A 1 293 ? 7.286 2.413 -7.484 1.00 97.88 293 GLU A N 1
ATOM 2247 C CA . GLU A 1 293 ? 6.190 1.912 -8.318 1.00 97.88 293 GLU A CA 1
ATOM 2248 C C . GLU A 1 293 ? 5.485 0.724 -7.658 1.00 97.88 293 GLU A C 1
ATOM 2250 O O . GLU A 1 293 ? 4.256 0.611 -7.638 1.00 97.88 293 GLU A O 1
ATOM 2255 N N . SER A 1 294 ? 6.257 -0.157 -7.015 1.00 98.50 294 SER A N 1
ATOM 2256 C CA . SER A 1 294 ? 5.662 -1.253 -6.256 1.00 98.50 294 SER A CA 1
ATOM 2257 C C . SER A 1 294 ? 4.813 -0.742 -5.095 1.00 98.50 294 SER A C 1
ATOM 2259 O O . SER A 1 294 ? 3.777 -1.335 -4.800 1.00 98.50 294 SER A O 1
ATOM 2261 N N . GLY A 1 295 ? 5.202 0.365 -4.460 1.00 98.31 295 GLY A N 1
ATOM 2262 C CA . GLY A 1 295 ? 4.418 1.033 -3.428 1.00 98.31 295 GLY A CA 1
ATOM 2263 C C . GLY A 1 295 ? 3.018 1.405 -3.920 1.00 98.31 295 GLY A C 1
ATOM 2264 O O . GLY A 1 295 ? 2.028 1.063 -3.264 1.00 98.31 295 GLY A O 1
ATOM 2265 N N . HIS A 1 296 ? 2.911 1.980 -5.120 1.00 98.12 296 HIS A N 1
ATOM 2266 C CA . HIS A 1 296 ? 1.622 2.171 -5.791 1.00 98.12 296 HIS A CA 1
ATOM 2267 C C . HIS A 1 296 ? 0.897 0.844 -6.032 1.00 98.12 296 HIS A C 1
ATOM 2269 O O . HIS A 1 296 ? -0.280 0.708 -5.700 1.00 98.12 296 HIS A O 1
ATOM 2275 N N . GLY A 1 297 ? 1.590 -0.193 -6.495 1.00 98.12 297 GLY A N 1
ATOM 2276 C CA . GLY A 1 297 ? 0.987 -1.516 -6.674 1.00 98.12 297 GLY A CA 1
ATOM 2277 C C . GLY A 1 297 ? 0.432 -2.139 -5.383 1.00 98.12 297 GLY A C 1
ATOM 2278 O O . GLY A 1 297 ? -0.501 -2.949 -5.421 1.00 98.12 297 GLY A O 1
ATOM 2279 N N . PHE A 1 298 ? 0.967 -1.760 -4.219 1.00 98.50 298 PHE A N 1
ATOM 2280 C CA . PHE A 1 298 ? 0.496 -2.200 -2.904 1.00 98.50 298 PHE A CA 1
ATOM 2281 C C . PHE A 1 298 ? -0.638 -1.354 -2.316 1.00 98.50 298 PHE A C 1
ATOM 2283 O O . PHE A 1 298 ? -1.215 -1.778 -1.307 1.00 98.50 298 PHE A O 1
ATOM 2290 N N . GLY A 1 299 ? -0.990 -0.220 -2.930 1.00 97.19 299 GLY A N 1
ATOM 2291 C CA . GLY A 1 299 ? -2.055 0.657 -2.438 1.00 97.19 299 GLY A CA 1
ATOM 2292 C C . GLY A 1 299 ? -1.607 2.021 -1.911 1.00 97.19 299 GLY A C 1
ATOM 2293 O O . GLY A 1 299 ? -2.436 2.745 -1.358 1.00 97.19 299 GLY A O 1
ATOM 2294 N N . PHE A 1 300 ? -0.324 2.372 -2.034 1.00 97.62 300 PHE A N 1
ATOM 2295 C CA . PHE A 1 300 ? 0.218 3.612 -1.477 1.00 97.62 300 PHE A CA 1
ATOM 2296 C C . PHE A 1 300 ? 0.243 4.750 -2.494 1.00 97.62 300 PHE A C 1
ATOM 2298 O O . PHE A 1 300 ? 0.281 4.543 -3.703 1.00 97.62 300 PHE A O 1
ATOM 2305 N N . ARG A 1 301 ? 0.182 5.975 -1.986 1.00 96.00 301 ARG A N 1
ATOM 2306 C CA . ARG A 1 301 ? 0.089 7.227 -2.742 1.00 96.00 301 ARG A CA 1
ATOM 2307 C C . ARG A 1 301 ? 1.259 8.134 -2.406 1.00 96.00 301 ARG A C 1
ATOM 2309 O O . ARG A 1 301 ? 1.990 7.876 -1.450 1.00 96.00 301 ARG A O 1
ATOM 2316 N N . HIS A 1 302 ? 1.391 9.215 -3.164 1.00 95.44 302 HIS A N 1
ATOM 2317 C CA . HIS A 1 302 ? 2.457 10.174 -2.943 1.00 95.44 302 HIS A CA 1
ATOM 2318 C C . HIS A 1 302 ? 2.345 10.902 -1.606 1.00 95.44 302 HIS A C 1
ATOM 2320 O O . HIS A 1 302 ? 1.257 11.185 -1.099 1.00 95.44 302 HIS A O 1
ATOM 2326 N N . THR A 1 303 ? 3.507 11.244 -1.060 1.00 96.12 303 THR A N 1
ATOM 2327 C CA . THR A 1 303 ? 3.659 12.014 0.175 1.00 96.12 303 THR A CA 1
ATOM 2328 C C . THR A 1 303 ? 4.441 13.294 -0.073 1.00 96.12 303 THR A C 1
ATOM 2330 O O . THR A 1 303 ? 5.177 13.428 -1.055 1.00 96.12 303 THR A O 1
ATOM 2333 N N . SER A 1 304 ? 4.266 14.255 0.829 1.00 95.25 304 SER A N 1
ATOM 2334 C CA . SER A 1 304 ? 4.978 15.526 0.786 1.00 95.25 304 SER A CA 1
ATOM 2335 C C . SER A 1 304 ? 6.484 15.304 0.970 1.00 95.25 304 SER A C 1
ATOM 2337 O O . SER A 1 304 ? 6.914 14.536 1.829 1.00 95.25 304 SER A O 1
ATOM 2339 N N . GLU A 1 305 ? 7.315 16.016 0.204 1.00 92.62 305 GLU A N 1
ATOM 2340 C CA . GLU A 1 305 ? 8.773 15.905 0.343 1.00 92.62 305 GLU A CA 1
ATOM 2341 C C . GLU A 1 305 ? 9.269 16.497 1.685 1.00 92.62 305 GLU A C 1
ATOM 2343 O O . GLU A 1 305 ? 8.708 17.489 2.173 1.00 92.62 305 GLU A O 1
ATOM 2348 N N . PRO A 1 306 ? 10.394 16.001 2.246 1.00 91.94 306 PRO A N 1
ATOM 2349 C CA . PRO A 1 306 ? 11.006 16.570 3.452 1.00 91.94 306 PRO A CA 1
ATOM 2350 C C . PRO A 1 306 ? 11.337 18.063 3.340 1.00 91.94 306 PRO A C 1
ATOM 2352 O O . PRO A 1 306 ? 11.247 18.808 4.315 1.00 91.94 306 PRO A O 1
ATOM 2355 N N . SER A 1 307 ? 11.677 18.521 2.133 1.00 90.31 307 SER A N 1
ATOM 2356 C CA . SER A 1 307 ? 11.950 19.928 1.812 1.00 90.31 307 SER A CA 1
ATOM 2357 C C . SER A 1 307 ? 10.742 20.852 2.049 1.00 90.31 307 SER A C 1
ATOM 2359 O O . SER A 1 307 ? 10.925 22.051 2.263 1.00 90.31 307 SER A O 1
ATOM 2361 N N . TYR A 1 308 ? 9.527 20.296 2.071 1.00 91.12 308 TYR A N 1
ATOM 2362 C CA . TYR A 1 308 ? 8.265 20.993 2.324 1.00 91.12 308 TYR A CA 1
ATOM 2363 C C . TYR A 1 308 ? 7.618 20.591 3.660 1.00 91.12 308 TYR A C 1
ATOM 2365 O O . TYR A 1 308 ? 6.436 20.849 3.875 1.00 91.12 308 TYR A O 1
ATOM 2373 N N . GLY A 1 309 ? 8.392 19.999 4.577 1.00 91.56 309 GLY A N 1
ATOM 2374 C CA . GLY A 1 309 ? 7.915 19.589 5.900 1.00 91.56 309 GLY A CA 1
ATOM 2375 C C . GLY A 1 309 ? 7.256 18.210 5.945 1.00 91.56 309 GLY A C 1
ATOM 2376 O O . GLY A 1 309 ? 6.641 17.885 6.957 1.00 91.56 309 GLY A O 1
ATOM 2377 N N . GLY A 1 310 ? 7.377 17.413 4.879 1.00 94.44 310 GLY A N 1
ATOM 2378 C CA . GLY A 1 310 ? 7.025 15.996 4.900 1.00 94.44 310 GLY A CA 1
ATOM 2379 C C . GLY A 1 310 ? 8.090 15.124 5.572 1.00 94.44 310 GLY A C 1
ATOM 2380 O O . GLY A 1 310 ? 9.050 15.620 6.170 1.00 94.44 310 GLY A O 1
ATOM 2381 N N . PHE A 1 311 ? 7.933 13.808 5.454 1.00 95.75 311 PHE A N 1
ATOM 2382 C CA . PHE A 1 311 ? 8.847 12.827 6.040 1.00 95.75 311 PHE A CA 1
ATOM 2383 C C . PHE A 1 311 ? 9.631 12.079 4.958 1.00 95.75 311 PHE A C 1
ATOM 2385 O O . PHE A 1 311 ? 9.173 11.992 3.820 1.00 95.75 311 PHE A O 1
ATOM 2392 N N . PRO A 1 312 ? 10.818 11.530 5.279 1.00 95.69 312 PRO A N 1
ATOM 2393 C CA . PRO A 1 312 ? 11.511 10.629 4.366 1.00 95.69 312 PRO A CA 1
ATOM 2394 C C . PRO A 1 312 ? 10.616 9.429 4.056 1.00 95.69 312 PRO A C 1
ATOM 2396 O O . PRO A 1 312 ? 10.169 8.746 4.976 1.00 95.69 312 PRO A O 1
ATOM 2399 N N . SER A 1 313 ? 10.358 9.174 2.782 1.00 97.12 313 SER A N 1
ATOM 2400 C CA . SER A 1 313 ? 9.505 8.085 2.318 1.00 97.12 313 SER A CA 1
ATOM 2401 C C . SER A 1 313 ? 9.905 7.725 0.901 1.00 97.12 313 SER A C 1
ATOM 2403 O O . SER A 1 313 ? 10.230 8.620 0.128 1.00 97.12 313 SER A O 1
ATOM 2405 N N . VAL A 1 314 ? 9.843 6.446 0.541 1.00 96.56 314 VAL A N 1
ATOM 2406 C CA . VAL A 1 314 ? 9.971 6.022 -0.858 1.00 96.56 314 VAL A CA 1
ATOM 2407 C C . VAL A 1 314 ? 8.859 6.611 -1.728 1.00 96.56 314 VAL A C 1
ATOM 2409 O O . VAL A 1 314 ? 9.082 6.826 -2.906 1.00 96.56 314 VAL A O 1
ATOM 2412 N N . MET A 1 315 ? 7.710 6.971 -1.144 1.00 97.06 315 MET A N 1
ATOM 2413 C CA . MET A 1 315 ? 6.560 7.560 -1.840 1.00 97.06 315 MET A CA 1
ATOM 2414 C C . MET A 1 315 ? 6.623 9.092 -1.961 1.00 97.06 315 MET A C 1
ATOM 2416 O O . MET A 1 315 ? 5.612 9.736 -2.240 1.00 97.06 315 MET A O 1
ATOM 2420 N N . VAL A 1 316 ? 7.760 9.733 -1.689 1.00 93.94 316 VAL A N 1
ATOM 2421 C CA . VAL A 1 316 ? 7.969 11.123 -2.137 1.00 93.94 316 VAL A CA 1
ATOM 2422 C C . VAL A 1 316 ? 8.249 11.131 -3.637 1.00 93.94 316 VAL A C 1
ATOM 2424 O O . VAL A 1 316 ? 8.438 10.079 -4.237 1.00 93.94 316 VAL A O 1
ATOM 2427 N N . LYS A 1 317 ? 8.355 12.317 -4.244 1.00 87.25 317 LYS A N 1
ATOM 2428 C CA . LYS A 1 317 ? 8.788 12.424 -5.638 1.00 87.25 317 LYS A CA 1
ATOM 2429 C C . LYS A 1 317 ? 10.069 11.614 -5.891 1.00 87.25 317 LYS A C 1
ATOM 2431 O O . LYS A 1 317 ? 11.107 11.875 -5.277 1.00 87.25 317 LYS A O 1
ATOM 2436 N N . THR A 1 318 ? 9.985 10.702 -6.849 1.00 78.81 318 THR A N 1
ATOM 2437 C CA . THR A 1 318 ? 11.034 9.792 -7.313 1.00 78.81 318 THR A CA 1
ATOM 2438 C C . THR A 1 318 ? 12.398 10.487 -7.446 1.00 78.81 318 THR A C 1
ATOM 2440 O O . THR A 1 318 ? 12.549 11.488 -8.156 1.00 78.81 318 THR A O 1
ATOM 2443 N N . GLY A 1 319 ? 13.399 9.985 -6.710 1.00 75.19 319 GLY A N 1
ATOM 2444 C CA . GLY A 1 319 ? 14.797 10.430 -6.736 1.00 75.19 319 GLY A CA 1
ATOM 2445 C C . GLY A 1 319 ? 15.140 11.443 -5.647 1.00 75.19 319 GLY A C 1
ATOM 2446 O O . GLY A 1 319 ? 16.239 11.999 -5.632 1.00 75.19 319 GLY A O 1
ATOM 2447 N N . LYS A 1 320 ? 14.196 11.738 -4.747 1.00 81.81 320 LYS A N 1
ATOM 2448 C CA . LYS A 1 320 ? 14.419 12.605 -3.581 1.00 81.81 320 LYS A CA 1
ATOM 2449 C C . LYS A 1 320 ? 14.711 11.832 -2.303 1.00 81.81 320 LYS A C 1
ATOM 2451 O O . LYS A 1 320 ? 15.207 12.448 -1.359 1.00 81.81 320 LYS A O 1
ATOM 2456 N N . PHE A 1 321 ? 14.404 10.537 -2.254 1.00 85.31 321 PHE A N 1
ATOM 2457 C CA . PHE A 1 321 ? 14.577 9.737 -1.050 1.00 85.31 321 PHE A CA 1
ATOM 2458 C C . PHE A 1 321 ? 15.946 9.048 -1.000 1.00 85.31 321 PHE A C 1
ATOM 2460 O O . PHE A 1 321 ? 16.643 9.191 0.006 1.00 85.31 321 PHE A O 1
ATOM 2467 N N . GLY A 1 322 ? 16.365 8.375 -2.078 1.00 85.00 322 GLY A N 1
ATOM 2468 C CA . GLY A 1 322 ? 17.663 7.694 -2.150 1.00 85.00 322 GLY A CA 1
ATOM 2469 C C . GLY A 1 322 ? 17.694 6.310 -1.490 1.00 85.00 322 GLY A C 1
ATOM 2470 O O . GLY A 1 322 ? 18.720 5.938 -0.919 1.00 85.00 322 GLY A O 1
ATOM 2471 N N . GLY A 1 323 ? 16.586 5.561 -1.502 1.00 93.12 323 GLY A N 1
ATOM 2472 C CA . GLY A 1 323 ? 16.493 4.230 -0.887 1.00 93.12 323 GLY A CA 1
ATOM 2473 C C . GLY A 1 323 ? 15.201 3.479 -1.228 1.00 93.12 323 GLY A C 1
ATOM 2474 O O . GLY A 1 323 ? 14.337 4.007 -1.916 1.00 93.12 323 GLY A O 1
ATOM 2475 N N . THR A 1 324 ? 15.044 2.248 -0.728 1.00 96.31 324 THR A N 1
ATOM 2476 C CA . THR A 1 324 ? 13.864 1.408 -1.030 1.00 96.31 324 THR A CA 1
ATOM 2477 C C . THR A 1 324 ? 12.705 1.578 -0.044 1.00 96.31 324 THR A C 1
ATOM 2479 O O . THR A 1 324 ? 11.562 1.309 -0.397 1.00 96.31 324 THR A O 1
ATOM 2482 N N . TYR A 1 325 ? 12.975 2.013 1.190 1.00 97.50 325 TYR A N 1
ATOM 2483 C CA . TYR A 1 325 ? 11.970 2.418 2.181 1.00 97.50 325 TYR A CA 1
ATOM 2484 C C . TYR A 1 325 ? 12.622 3.131 3.371 1.00 97.50 325 TYR A C 1
ATOM 2486 O O . TYR A 1 325 ? 13.810 2.957 3.653 1.00 97.50 325 TYR A O 1
ATOM 2494 N N . SER A 1 326 ? 11.830 3.906 4.105 1.00 97.38 326 SER A N 1
ATOM 2495 C CA . SER A 1 326 ? 12.188 4.537 5.373 1.00 97.38 326 SER A CA 1
ATOM 2496 C C . SER A 1 326 ? 11.501 3.862 6.569 1.00 97.38 326 SER A C 1
ATOM 2498 O O . SER A 1 326 ? 10.626 3.004 6.433 1.00 97.38 326 SER A O 1
ATOM 2500 N N . GLU A 1 327 ? 11.851 4.293 7.782 1.00 96.88 327 GLU A N 1
ATOM 2501 C CA . GLU A 1 327 ? 11.106 3.911 8.987 1.00 96.88 327 GLU A CA 1
ATOM 2502 C C . GLU A 1 327 ? 9.668 4.457 9.005 1.00 96.88 327 GLU A C 1
ATOM 2504 O O . GLU A 1 327 ? 8.770 3.812 9.550 1.00 96.88 327 GLU A O 1
ATOM 2509 N N . TYR A 1 328 ? 9.423 5.606 8.365 1.00 97.62 328 TYR A N 1
ATOM 2510 C CA . TYR A 1 328 ? 8.071 6.141 8.205 1.00 97.62 328 TYR A CA 1
ATOM 2511 C C . TYR A 1 328 ? 7.243 5.265 7.266 1.00 97.62 328 TYR A C 1
ATOM 2513 O O . TYR A 1 328 ? 6.084 5.000 7.587 1.00 97.62 328 TYR A O 1
ATOM 2521 N N . ASP A 1 329 ? 7.834 4.761 6.179 1.00 98.31 329 ASP A N 1
ATOM 2522 C CA . ASP A 1 329 ? 7.172 3.805 5.286 1.00 98.31 329 ASP A CA 1
ATOM 2523 C C . ASP A 1 329 ? 6.783 2.547 6.057 1.00 98.31 329 ASP A C 1
ATOM 2525 O O . ASP A 1 329 ? 5.599 2.230 6.158 1.00 98.31 329 ASP A O 1
ATOM 2529 N N . ARG A 1 330 ? 7.759 1.890 6.701 1.00 97.88 330 ARG A N 1
ATOM 2530 C CA . ARG A 1 330 ? 7.537 0.665 7.484 1.00 97.88 330 ARG A CA 1
ATOM 2531 C C . ARG A 1 330 ? 6.395 0.821 8.489 1.00 97.88 330 ARG A C 1
ATOM 2533 O O . ARG A 1 330 ? 5.516 -0.036 8.564 1.00 97.88 330 ARG A O 1
ATOM 2540 N N . LEU A 1 331 ? 6.407 1.909 9.259 1.00 97.50 331 LEU A N 1
ATOM 2541 C CA . LEU A 1 331 ? 5.415 2.154 10.300 1.00 97.50 331 LEU A CA 1
ATOM 2542 C C . LEU A 1 331 ? 4.022 2.410 9.708 1.00 97.50 331 LEU A C 1
ATOM 2544 O O . LEU A 1 331 ? 3.056 1.757 10.104 1.00 97.50 331 LEU A O 1
ATOM 2548 N N . HIS A 1 332 ? 3.894 3.346 8.766 1.00 97.94 332 HIS A N 1
ATOM 2549 C CA . HIS A 1 332 ? 2.583 3.810 8.304 1.00 97.94 332 HIS A CA 1
ATOM 2550 C C . HIS A 1 332 ? 1.950 2.863 7.288 1.00 97.94 332 HIS A C 1
ATOM 2552 O O . HIS A 1 332 ? 0.760 2.569 7.405 1.00 97.94 332 HIS A O 1
ATOM 2558 N N . MET A 1 333 ? 2.733 2.324 6.350 1.00 98.06 333 MET A N 1
ATOM 2559 C CA . MET A 1 333 ? 2.270 1.281 5.430 1.00 98.06 333 MET A CA 1
ATOM 2560 C C . MET A 1 333 ? 1.834 0.033 6.205 1.00 98.06 333 MET A C 1
ATOM 2562 O O . MET A 1 333 ? 0.797 -0.567 5.914 1.00 98.06 333 MET A O 1
ATOM 2566 N N . GLY A 1 334 ? 2.553 -0.291 7.283 1.00 97.00 334 GLY A N 1
ATOM 2567 C CA . GLY A 1 334 ? 2.171 -1.369 8.179 1.00 97.00 334 GLY A CA 1
ATOM 2568 C C . GLY A 1 334 ? 0.818 -1.167 8.851 1.00 97.00 334 GLY A C 1
ATOM 2569 O O . GLY A 1 334 ? 0.023 -2.106 8.923 1.00 97.00 334 GLY A O 1
ATOM 2570 N N . VAL A 1 335 ? 0.508 0.060 9.281 1.00 96.50 335 VAL A N 1
ATOM 2571 C CA . VAL A 1 335 ? -0.827 0.397 9.793 1.00 96.50 335 VAL A CA 1
ATOM 2572 C C . VAL A 1 335 ? -1.891 0.193 8.713 1.00 96.50 335 VAL A C 1
ATOM 2574 O O . VAL A 1 335 ? -2.920 -0.406 9.014 1.00 96.50 335 VAL A O 1
ATOM 2577 N N . VAL A 1 336 ? -1.651 0.591 7.456 1.00 96.25 336 VAL A N 1
ATOM 2578 C CA . VAL A 1 336 ? -2.614 0.373 6.352 1.00 96.25 336 VAL A CA 1
ATOM 2579 C C . VAL A 1 336 ? -2.992 -1.104 6.224 1.00 96.25 336 VAL A C 1
ATOM 2581 O O . VAL A 1 336 ? -4.177 -1.431 6.138 1.00 96.25 336 VAL A O 1
ATOM 2584 N N . TYR A 1 337 ? -2.013 -2.010 6.278 1.00 96.62 337 TYR A N 1
ATOM 2585 C CA . TYR A 1 337 ? -2.254 -3.455 6.177 1.00 96.62 337 TYR A CA 1
ATOM 2586 C C . TYR A 1 337 ? -2.885 -4.077 7.431 1.00 96.62 337 TYR A C 1
ATOM 2588 O O . TYR A 1 337 ? -3.510 -5.136 7.339 1.00 96.62 337 TYR A O 1
ATOM 2596 N N . GLN A 1 338 ? -2.813 -3.404 8.582 1.00 94.38 338 GLN A N 1
ATOM 2597 C CA . GLN A 1 338 ? -3.555 -3.777 9.791 1.00 94.38 338 GLN A CA 1
ATOM 2598 C C . GLN A 1 338 ? -5.010 -3.280 9.785 1.00 94.38 338 GLN A C 1
ATOM 2600 O O . GLN A 1 338 ? -5.815 -3.736 10.600 1.00 94.38 338 GLN A O 1
ATOM 2605 N N . ARG A 1 339 ? -5.376 -2.345 8.899 1.00 93.12 339 ARG A N 1
ATOM 2606 C CA . ARG A 1 339 ? -6.750 -1.831 8.777 1.00 93.12 339 ARG A CA 1
ATOM 2607 C C . ARG A 1 339 ? -7.530 -2.583 7.696 1.00 93.12 339 ARG A C 1
ATOM 2609 O O . ARG A 1 339 ? -6.932 -3.093 6.748 1.00 93.12 339 ARG A O 1
ATOM 2616 N N . PRO A 1 340 ? -8.863 -2.705 7.791 1.00 91.81 340 PRO A N 1
ATOM 2617 C CA . PRO A 1 340 ? -9.675 -3.255 6.705 1.00 91.81 340 PRO A CA 1
ATOM 2618 C C . PRO A 1 340 ? -9.508 -2.451 5.407 1.00 91.81 340 PRO A C 1
ATOM 2620 O O . PRO A 1 340 ? -9.296 -1.239 5.449 1.00 91.81 340 PRO A O 1
ATOM 2623 N N . ALA A 1 341 ? -9.633 -3.104 4.250 1.00 91.38 341 ALA A N 1
ATOM 2624 C CA . ALA A 1 341 ? -9.766 -2.374 2.990 1.00 91.38 341 ALA A CA 1
ATOM 2625 C C . ALA A 1 341 ? -11.053 -1.535 2.997 1.00 91.38 341 ALA A C 1
ATOM 2627 O O . ALA A 1 341 ? -12.079 -1.964 3.531 1.00 91.38 341 ALA A O 1
ATOM 2628 N N . GLY A 1 342 ? -11.001 -0.345 2.404 1.00 88.94 342 GLY A N 1
ATOM 2629 C CA . GLY A 1 342 ? -12.128 0.587 2.383 1.00 88.94 342 GLY A CA 1
ATOM 2630 C C . GLY A 1 342 ? -12.274 1.402 3.669 1.00 88.94 342 GLY A C 1
ATOM 2631 O O . GLY A 1 342 ? -13.266 2.109 3.843 1.00 88.94 342 GLY A O 1
ATOM 2632 N N . ASN A 1 343 ? -11.301 1.319 4.577 1.00 90.00 343 ASN A N 1
ATOM 2633 C CA . ASN A 1 343 ? -11.250 2.139 5.778 1.00 90.00 343 ASN A CA 1
ATOM 2634 C C . ASN A 1 343 ? -11.161 3.630 5.374 1.00 90.00 343 ASN A C 1
ATOM 2636 O O . ASN A 1 343 ? -10.382 4.020 4.502 1.00 90.00 343 ASN A O 1
ATOM 2640 N N . THR A 1 344 ? -12.060 4.452 5.933 1.00 86.00 344 THR A N 1
ATOM 2641 C CA . THR A 1 344 ? -12.331 5.832 5.459 1.00 86.00 344 THR A CA 1
ATOM 2642 C C . THR A 1 344 ? -11.671 6.913 6.307 1.00 86.00 344 THR A C 1
ATOM 2644 O O . THR A 1 344 ? -11.884 8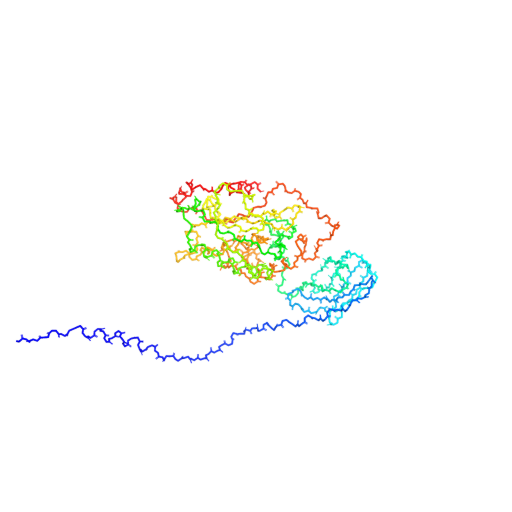.103 6.087 1.00 86.00 344 THR A O 1
ATOM 2647 N N . ASP A 1 345 ? -10.895 6.502 7.294 1.00 83.44 345 ASP A N 1
ATOM 2648 C CA . ASP A 1 345 ? -9.864 7.225 8.030 1.00 83.44 345 ASP A CA 1
ATOM 2649 C C . ASP A 1 345 ? -9.236 6.215 8.981 1.00 83.44 345 ASP A C 1
ATOM 2651 O O . ASP A 1 345 ? -9.879 5.196 9.218 1.00 83.44 345 ASP A O 1
ATOM 2655 N N . LEU A 1 346 ? -8.081 6.534 9.583 1.00 74.81 346 LEU A N 1
ATOM 2656 C CA . LEU A 1 346 ? -7.311 5.691 10.528 1.00 74.81 346 LEU A CA 1
ATOM 2657 C C . LEU A 1 346 ? -8.143 4.780 11.454 1.00 74.81 346 LEU A C 1
ATOM 2659 O O . LEU A 1 346 ? -7.730 3.690 11.852 1.00 74.81 346 LEU A O 1
ATOM 2663 N N . ASP A 1 347 ? -9.329 5.283 11.745 1.00 68.00 347 ASP A N 1
ATOM 2664 C CA . ASP A 1 347 ? -10.195 5.019 12.846 1.00 68.00 347 ASP A CA 1
ATOM 2665 C C . ASP A 1 347 ? -11.673 4.859 12.446 1.00 68.00 347 ASP A C 1
ATOM 2667 O O . ASP A 1 347 ? -12.534 4.861 13.312 1.00 68.00 347 ASP A O 1
ATOM 2671 N N . ASN A 1 348 ? -12.029 4.757 11.166 1.00 78.06 348 ASN A N 1
ATOM 2672 C CA . ASN A 1 348 ? -13.415 4.487 10.766 1.00 78.06 348 ASN A CA 1
ATOM 2673 C C . ASN A 1 348 ? -13.459 3.279 9.841 1.00 78.06 348 ASN A C 1
ATOM 2675 O O . ASN A 1 348 ? -13.444 3.410 8.608 1.00 78.06 348 ASN A O 1
ATOM 2679 N N . ASP A 1 349 ? -13.515 2.100 10.465 1.00 77.44 349 ASP A N 1
ATOM 2680 C CA . ASP A 1 349 ? -13.764 0.855 9.751 1.00 77.44 349 ASP A CA 1
ATOM 2681 C C . ASP A 1 349 ? -15.109 0.949 9.015 1.00 77.44 349 ASP A C 1
ATOM 2683 O O . ASP A 1 349 ? -16.070 1.520 9.550 1.00 77.44 349 ASP A O 1
ATOM 2687 N N . PRO A 1 350 ? -15.205 0.416 7.784 1.00 69.94 350 PRO A N 1
ATOM 2688 C CA . PRO A 1 350 ? -16.455 0.438 7.045 1.00 69.94 350 PRO A CA 1
ATOM 2689 C C . PRO A 1 350 ? -17.510 -0.345 7.833 1.00 69.94 350 PRO A C 1
ATOM 2691 O O . PRO A 1 350 ? -17.408 -1.560 8.012 1.00 69.94 350 PRO A O 1
ATOM 2694 N N . VAL A 1 351 ? -18.539 0.351 8.317 1.00 66.25 351 VAL A N 1
ATOM 2695 C CA . VAL A 1 351 ? -19.702 -0.304 8.920 1.00 66.25 351 VAL A CA 1
ATOM 2696 C C . VAL A 1 351 ? -20.666 -0.708 7.798 1.00 66.25 351 VAL A C 1
ATOM 2698 O O . VAL A 1 351 ? -20.842 0.064 6.853 1.00 66.25 351 VAL A O 1
ATOM 2701 N N . PRO A 1 352 ? -21.344 -1.871 7.872 1.00 56.34 352 PRO A N 1
ATOM 2702 C CA . PRO A 1 352 ? -22.190 -2.383 6.781 1.00 56.34 352 PRO A CA 1
ATOM 2703 C C . PRO A 1 352 ? -23.277 -1.422 6.272 1.00 56.34 352 PRO A C 1
ATOM 2705 O O . PRO A 1 352 ? -23.823 -1.616 5.190 1.00 56.34 352 PRO A O 1
ATOM 2708 N N . THR A 1 353 ? -23.617 -0.389 7.046 1.00 56.72 353 THR A N 1
ATOM 2709 C CA . THR A 1 353 ? -24.643 0.606 6.717 1.00 56.72 353 THR A CA 1
ATOM 2710 C C . THR A 1 353 ? -24.084 1.966 6.296 1.00 56.72 353 THR A C 1
ATOM 2712 O O . THR A 1 353 ? -24.865 2.842 5.925 1.00 56.72 353 THR A O 1
ATOM 2715 N N . SER A 1 354 ? -22.767 2.194 6.357 1.00 56.91 354 SER A N 1
ATOM 2716 C CA . SER A 1 354 ? -22.169 3.440 5.874 1.00 56.91 354 SER A CA 1
ATOM 2717 C C . SER A 1 354 ? -21.898 3.316 4.383 1.00 56.91 354 SER A C 1
ATOM 2719 O O . SER A 1 354 ? -20.832 2.877 3.960 1.00 56.91 354 SER A O 1
ATOM 2721 N N . SER A 1 355 ? -22.857 3.732 3.561 1.00 53.19 355 SER A N 1
ATOM 2722 C CA . SER A 1 355 ? -22.563 4.059 2.171 1.00 53.19 355 SER A CA 1
ATOM 2723 C C . SER A 1 355 ? -21.719 5.333 2.172 1.00 53.19 355 SER A C 1
ATOM 2725 O O . SER A 1 355 ? -22.267 6.441 2.208 1.00 53.19 355 SER A O 1
ATOM 2727 N N . ALA A 1 356 ? -20.391 5.191 2.200 1.00 56.06 356 ALA A N 1
ATOM 2728 C CA . ALA A 1 356 ? -19.508 6.301 1.881 1.00 56.06 356 ALA A CA 1
ATOM 2729 C C . ALA A 1 356 ? -19.963 6.835 0.519 1.00 56.06 356 ALA A C 1
ATOM 2731 O O . ALA A 1 356 ? -20.063 6.080 -0.449 1.00 56.06 356 ALA A O 1
ATOM 2732 N N . LYS A 1 357 ? -20.344 8.115 0.457 1.00 54.53 357 LYS A N 1
ATOM 2733 C CA . LYS A 1 357 ? -20.678 8.761 -0.813 1.00 54.53 357 LYS A CA 1
ATOM 2734 C C . LYS A 1 357 ? -19.383 8.901 -1.596 1.00 54.53 357 LYS A C 1
ATOM 2736 O O . LYS A 1 357 ? -18.716 9.927 -1.508 1.00 54.53 357 LYS A O 1
ATOM 2741 N N . LEU A 1 358 ? -19.023 7.850 -2.316 1.00 58.34 358 LEU A N 1
ATOM 2742 C CA . LEU A 1 358 ? -17.935 7.891 -3.269 1.00 58.34 358 LEU A CA 1
ATOM 2743 C C . LEU A 1 358 ? -18.382 8.838 -4.377 1.00 58.34 358 LEU A C 1
ATOM 2745 O O . LEU A 1 358 ? -19.458 8.674 -4.959 1.00 58.34 358 LEU A O 1
ATOM 2749 N N . ARG A 1 359 ? -17.605 9.902 -4.592 1.00 61.78 359 ARG A N 1
ATOM 2750 C CA . ARG A 1 359 ? -17.784 10.719 -5.787 1.00 61.78 359 ARG A CA 1
ATOM 2751 C C . ARG A 1 359 ? -17.536 9.792 -6.964 1.00 61.78 359 ARG A C 1
ATOM 2753 O O . ARG A 1 359 ? -16.500 9.143 -7.017 1.00 61.78 359 ARG A O 1
ATOM 2760 N N . THR A 1 360 ? -18.500 9.707 -7.871 1.00 59.31 360 THR A N 1
ATOM 2761 C CA . THR A 1 360 ? -18.291 9.053 -9.159 1.00 59.31 360 THR A CA 1
ATOM 2762 C C . THR A 1 360 ? -17.303 9.929 -9.915 1.00 59.31 360 THR A C 1
ATOM 2764 O O . THR A 1 360 ? -17.661 10.999 -10.406 1.00 59.31 360 THR A O 1
ATOM 2767 N N . ILE A 1 361 ? -16.031 9.554 -9.865 1.00 67.94 361 ILE A N 1
ATOM 2768 C CA . ILE A 1 361 ? -15.005 10.131 -10.715 1.00 67.94 361 ILE A CA 1
ATOM 2769 C C . ILE A 1 361 ? -14.919 9.169 -11.895 1.00 67.94 361 ILE A C 1
ATOM 2771 O O . ILE A 1 361 ? -14.505 8.029 -11.734 1.00 67.94 361 ILE A O 1
ATOM 2775 N N . ASP A 1 362 ? -15.369 9.611 -13.067 1.00 69.50 362 ASP A N 1
ATOM 2776 C CA . ASP A 1 362 ? -15.375 8.802 -14.296 1.00 69.50 362 ASP A CA 1
ATOM 2777 C C . ASP A 1 362 ? -13.980 8.746 -14.956 1.00 69.50 362 ASP A C 1
ATOM 2779 O O . ASP A 1 362 ? -13.869 8.763 -16.180 1.00 69.50 362 ASP A O 1
ATOM 2783 N N . ARG A 1 363 ? -12.905 8.768 -14.164 1.00 80.31 363 ARG A N 1
ATOM 2784 C CA . ARG A 1 363 ? -11.518 8.808 -14.652 1.00 80.31 363 ARG A CA 1
ATOM 2785 C C . ARG A 1 363 ? -10.727 7.687 -14.009 1.00 80.31 363 ARG A C 1
ATOM 2787 O O . ARG A 1 363 ? -10.962 7.389 -12.848 1.00 80.31 363 ARG A O 1
ATOM 2794 N N . LEU A 1 364 ? -9.795 7.085 -14.735 1.00 85.31 364 LEU A N 1
ATOM 2795 C CA . LEU A 1 364 ? -8.906 6.086 -14.138 1.00 85.31 364 LEU A CA 1
ATOM 2796 C C . LEU A 1 364 ? -7.800 6.814 -13.388 1.00 85.31 364 LEU A C 1
ATOM 2798 O O . LEU A 1 364 ? -7.189 7.721 -13.946 1.00 85.31 364 LEU A O 1
ATOM 2802 N N . GLN A 1 365 ? -7.501 6.410 -12.155 1.00 87.94 365 GLN A N 1
ATOM 2803 C CA . GLN A 1 365 ? -6.298 6.904 -11.489 1.00 87.94 365 GLN A CA 1
ATOM 2804 C C . GLN A 1 365 ? -5.071 6.131 -11.992 1.00 87.94 365 GLN A C 1
ATOM 2806 O O . GLN A 1 365 ? -5.030 4.904 -11.918 1.00 87.94 365 GLN A O 1
ATOM 2811 N N . VAL A 1 366 ? -4.081 6.874 -12.486 1.00 89.94 366 VAL A N 1
ATOM 2812 C CA . VAL A 1 366 ? -2.788 6.378 -12.972 1.00 89.94 366 VAL A CA 1
ATOM 2813 C C . VAL A 1 366 ? -1.705 7.143 -12.226 1.00 89.94 366 VAL A C 1
ATOM 2815 O O . VAL A 1 366 ? -1.812 8.364 -12.092 1.00 89.94 366 VAL A O 1
ATOM 2818 N N . PHE A 1 367 ? -0.692 6.436 -11.739 1.00 91.44 367 PHE A N 1
ATOM 2819 C CA . PHE A 1 367 ? 0.503 7.052 -11.169 1.00 91.44 367 PHE A CA 1
ATOM 2820 C C . PHE A 1 367 ? 1.562 7.115 -12.265 1.00 91.44 367 PHE A C 1
ATOM 2822 O O . PHE A 1 367 ? 1.865 6.090 -12.872 1.00 91.44 367 PHE A O 1
ATOM 2829 N N . LEU A 1 368 ? 2.012 8.330 -12.589 1.00 92.69 368 LEU A N 1
ATOM 2830 C CA . LEU A 1 368 ? 3.028 8.594 -13.604 1.00 92.69 368 LEU A CA 1
ATOM 2831 C C . LEU A 1 368 ? 4.152 9.413 -12.973 1.00 92.69 368 LEU A C 1
ATOM 2833 O O . LEU A 1 368 ? 3.981 10.606 -12.693 1.00 92.69 368 LEU A O 1
ATOM 2837 N N . ASP A 1 369 ? 5.312 8.790 -12.812 1.00 90.94 369 ASP A N 1
ATOM 2838 C CA . ASP A 1 369 ? 6.389 9.347 -12.006 1.00 90.94 369 ASP A CA 1
ATOM 2839 C C . ASP A 1 369 ? 7.446 10.038 -12.852 1.00 90.94 369 ASP A C 1
ATOM 2841 O O . ASP A 1 369 ? 8.374 9.442 -13.404 1.00 90.94 369 ASP A O 1
ATOM 2845 N N . GLN A 1 370 ? 7.260 11.355 -12.977 1.00 87.94 370 GLN A N 1
ATOM 2846 C CA . GLN A 1 370 ? 8.004 12.210 -13.895 1.00 87.94 370 GLN A CA 1
ATOM 2847 C C . GLN A 1 370 ? 9.281 12.823 -13.301 1.00 87.94 370 GLN A C 1
ATOM 2849 O O . GLN A 1 370 ? 9.306 13.340 -12.174 1.00 87.94 370 GLN A O 1
ATOM 2854 N N . ARG A 1 371 ? 10.318 12.934 -14.142 1.00 75.38 371 ARG A N 1
ATOM 2855 C CA . ARG A 1 371 ? 11.471 13.822 -13.929 1.00 75.38 371 ARG A CA 1
ATOM 2856 C C . ARG A 1 371 ? 11.256 15.179 -14.607 1.00 75.38 371 ARG A C 1
ATOM 2858 O O . ARG A 1 371 ? 10.564 15.307 -15.607 1.00 75.38 371 ARG A O 1
ATOM 2865 N N . LEU A 1 372 ? 11.902 16.213 -14.065 1.00 55.81 372 LEU A N 1
ATOM 2866 C CA . LEU A 1 372 ? 11.888 17.579 -14.609 1.00 55.81 372 LEU A CA 1
ATOM 2867 C C . LEU A 1 372 ? 13.003 17.872 -15.630 1.00 55.81 372 LEU A C 1
ATOM 2869 O O . LEU A 1 372 ? 13.032 18.977 -16.166 1.00 55.81 372 LEU A O 1
ATOM 2873 N N . GLU A 1 373 ? 13.942 16.956 -15.873 1.00 65.75 373 GLU A N 1
ATOM 2874 C CA . GLU A 1 373 ? 15.086 17.250 -16.748 1.00 65.75 373 GLU A CA 1
ATOM 2875 C C . GLU A 1 373 ? 14.785 16.826 -18.184 1.00 65.75 373 GLU A C 1
ATOM 2877 O O . GLU A 1 373 ? 14.382 15.695 -18.443 1.00 65.75 373 GLU A O 1
ATOM 2882 N N . ALA A 1 374 ? 14.940 17.777 -19.105 1.00 59.91 374 ALA A N 1
ATOM 2883 C CA . ALA A 1 374 ? 14.756 17.557 -20.529 1.00 59.91 374 ALA A CA 1
ATOM 2884 C C . ALA A 1 374 ? 15.852 16.642 -21.094 1.00 59.91 374 ALA A C 1
ATOM 2886 O O . ALA A 1 374 ? 16.939 16.521 -20.535 1.00 59.91 374 ALA A O 1
ATOM 2887 N N . PHE A 1 375 ? 15.564 16.031 -22.242 1.00 64.88 375 PHE A N 1
ATOM 2888 C CA . PHE A 1 375 ? 16.538 15.280 -23.023 1.00 64.88 375 PHE A CA 1
ATOM 2889 C C . PHE A 1 375 ? 17.731 16.156 -23.412 1.00 64.88 375 PHE A C 1
ATOM 2891 O O . PHE A 1 375 ? 17.589 17.058 -24.241 1.00 64.88 375 PHE A O 1
ATOM 2898 N N . ASP A 1 376 ? 18.909 15.833 -22.889 1.00 70.31 376 ASP A N 1
ATOM 2899 C CA . ASP A 1 376 ? 20.164 16.417 -23.371 1.00 70.31 376 ASP A CA 1
ATOM 2900 C C . ASP A 1 376 ? 20.746 15.635 -24.571 1.00 70.31 376 ASP A C 1
ATOM 2902 O O . ASP A 1 376 ? 21.647 16.127 -25.253 1.00 70.31 376 ASP A O 1
ATOM 2906 N N . ASP A 1 377 ? 20.211 14.443 -24.875 1.00 82.88 377 ASP A N 1
ATOM 2907 C CA . ASP A 1 377 ? 20.679 13.546 -25.941 1.00 82.88 377 ASP A CA 1
ATOM 2908 C C . ASP A 1 377 ? 19.606 13.323 -27.026 1.00 82.88 377 ASP A C 1
ATOM 2910 O O . ASP A 1 377 ? 18.633 12.587 -26.844 1.00 82.88 377 ASP A O 1
ATOM 2914 N N . LEU A 1 378 ? 19.794 13.975 -28.179 1.00 83.81 378 LEU A N 1
ATOM 2915 C CA . LEU A 1 378 ? 18.894 13.869 -29.332 1.00 83.81 378 LEU A CA 1
ATOM 2916 C C . LEU A 1 378 ? 18.908 12.481 -29.982 1.00 83.81 378 LEU A C 1
ATOM 2918 O O . LEU A 1 378 ? 17.863 12.043 -30.457 1.00 83.81 378 LEU A O 1
ATOM 2922 N N . GLU A 1 379 ? 20.055 11.797 -30.017 1.00 86.69 379 GLU A N 1
ATOM 2923 C CA . GLU A 1 379 ? 20.164 10.470 -30.638 1.00 86.69 379 GLU A CA 1
ATOM 2924 C C . GLU A 1 379 ? 19.355 9.455 -29.830 1.00 86.69 379 GLU A C 1
ATOM 2926 O O . GLU A 1 379 ? 18.567 8.686 -30.387 1.00 86.69 379 GLU A O 1
ATOM 2931 N N . ARG A 1 380 ? 19.465 9.524 -28.500 1.00 84.06 380 ARG A N 1
ATOM 2932 C CA . ARG A 1 380 ? 18.660 8.697 -27.599 1.00 84.06 380 ARG A CA 1
ATOM 2933 C C . ARG A 1 380 ? 17.169 8.997 -27.731 1.00 84.06 380 ARG A C 1
ATOM 2935 O O . ARG A 1 380 ? 16.376 8.072 -27.850 1.00 84.06 380 ARG A O 1
ATOM 2942 N N . ALA A 1 381 ? 16.791 10.274 -27.810 1.00 83.75 381 ALA A N 1
ATOM 2943 C CA . ALA A 1 381 ? 15.398 10.665 -28.021 1.00 83.75 381 ALA A CA 1
ATOM 2944 C C . ALA A 1 381 ? 14.825 10.147 -29.357 1.00 83.75 381 ALA A C 1
ATOM 2946 O O . ALA A 1 381 ? 13.663 9.748 -29.419 1.00 83.75 381 ALA A O 1
ATOM 2947 N N . GLU A 1 382 ? 15.614 10.143 -30.438 1.00 88.56 382 GLU A N 1
ATOM 2948 C CA . GLU A 1 382 ? 15.206 9.553 -31.721 1.00 88.56 382 GLU A CA 1
ATOM 2949 C C . GLU A 1 382 ? 15.058 8.033 -31.633 1.00 88.56 382 GLU A C 1
ATOM 2951 O O . GLU A 1 382 ? 14.106 7.480 -32.189 1.00 88.56 382 GLU A O 1
ATOM 2956 N N . LYS A 1 383 ? 15.960 7.367 -30.904 1.00 88.12 383 LYS A N 1
ATOM 2957 C CA . LYS A 1 383 ? 15.890 5.927 -30.655 1.00 88.12 383 LYS A CA 1
ATOM 2958 C C . LYS A 1 383 ? 14.618 5.561 -29.890 1.00 88.12 383 LYS A C 1
ATOM 2960 O O . LYS A 1 383 ? 13.861 4.730 -30.392 1.00 88.12 383 LYS A O 1
ATOM 2965 N N . THR A 1 384 ? 14.325 6.240 -28.780 1.00 87.38 384 THR A N 1
ATOM 2966 C CA . THR A 1 384 ? 13.097 6.042 -27.992 1.00 87.38 384 THR A CA 1
ATOM 2967 C C . THR A 1 384 ? 11.838 6.155 -28.857 1.00 87.38 384 THR A C 1
ATOM 2969 O O . THR A 1 384 ? 10.981 5.277 -28.806 1.00 87.38 384 THR A O 1
ATOM 2972 N N . ARG A 1 385 ? 11.775 7.146 -29.760 1.00 89.62 385 ARG A N 1
ATOM 2973 C CA . ARG A 1 385 ? 10.642 7.337 -30.694 1.00 89.62 385 ARG A CA 1
ATOM 2974 C C . ARG A 1 385 ? 10.415 6.215 -31.689 1.00 89.62 385 ARG A C 1
ATOM 2976 O O . ARG A 1 385 ? 9.350 6.143 -32.303 1.00 89.62 385 ARG A O 1
ATOM 2983 N N . SER A 1 386 ? 11.419 5.376 -31.904 1.00 91.56 386 SER A N 1
ATOM 2984 C CA . SER A 1 386 ? 11.312 4.227 -32.799 1.00 91.56 386 SER A CA 1
ATOM 2985 C C . SER A 1 386 ? 10.858 2.948 -32.091 1.00 91.56 386 SER A C 1
ATOM 2987 O O . SER A 1 386 ? 10.500 1.987 -32.775 1.00 91.56 386 SER A O 1
ATOM 2989 N N . ILE A 1 387 ? 10.841 2.931 -30.753 1.00 92.56 387 ILE A N 1
ATOM 2990 C CA . ILE A 1 387 ? 10.466 1.761 -29.958 1.00 92.56 387 ILE A CA 1
ATOM 2991 C C . ILE A 1 387 ? 8.958 1.532 -30.038 1.00 92.56 387 ILE A C 1
ATOM 2993 O O . ILE A 1 387 ? 8.140 2.453 -29.952 1.00 92.56 387 ILE A O 1
ATOM 2997 N N . GLN A 1 388 ? 8.566 0.266 -30.156 1.00 93.31 388 GLN A N 1
ATOM 2998 C CA . GLN A 1 388 ? 7.177 -0.125 -29.973 1.00 93.31 388 GLN A CA 1
ATOM 2999 C C . GLN A 1 388 ? 6.881 -0.302 -28.477 1.00 93.31 388 GLN A C 1
ATOM 3001 O O . GLN A 1 388 ? 6.917 -1.418 -27.966 1.00 93.31 388 GLN A O 1
ATOM 3006 N N . GLY A 1 389 ? 6.550 0.798 -27.795 1.00 94.19 389 GLY A N 1
ATOM 3007 C CA . GLY A 1 389 ? 6.032 0.750 -26.422 1.00 94.19 389 GLY A CA 1
ATOM 3008 C C . GLY A 1 389 ? 4.712 -0.021 -26.306 1.00 94.19 389 GLY A C 1
ATOM 3009 O O . GLY A 1 389 ? 4.030 -0.268 -27.313 1.00 94.19 389 GLY A O 1
ATOM 3010 N N . PHE A 1 390 ? 4.337 -0.375 -25.080 1.00 97.06 390 PHE A N 1
ATOM 3011 C CA . PHE A 1 390 ? 3.099 -1.082 -24.776 1.00 97.06 390 PHE A CA 1
ATOM 3012 C C . PHE A 1 390 ? 1.869 -0.227 -25.115 1.00 97.06 390 PHE A C 1
ATOM 3014 O O . PHE A 1 390 ? 1.790 0.963 -24.800 1.00 97.06 390 PHE A O 1
ATOM 3021 N N . ASP A 1 391 ? 0.860 -0.841 -25.736 1.00 96.69 391 ASP A N 1
ATOM 3022 C CA . ASP A 1 391 ? -0.367 -0.141 -26.134 1.00 96.69 391 ASP A CA 1
ATOM 3023 C C . ASP A 1 391 ? -1.112 0.415 -24.909 1.00 96.69 391 ASP A C 1
ATOM 3025 O O . ASP A 1 391 ? -1.618 1.539 -24.940 1.00 96.69 391 ASP A O 1
ATOM 3029 N N . ILE A 1 392 ? -1.120 -0.341 -23.805 1.00 96.06 392 ILE A N 1
ATOM 3030 C CA . ILE A 1 392 ? -1.734 0.080 -22.542 1.00 96.06 392 ILE A CA 1
ATOM 3031 C C . ILE A 1 392 ? -0.996 1.258 -21.890 1.00 96.06 392 ILE A C 1
ATOM 3033 O O . ILE A 1 392 ? -1.650 2.121 -21.316 1.00 96.06 392 ILE A O 1
ATOM 3037 N N . VAL A 1 393 ? 0.330 1.369 -22.026 1.00 96.12 393 VAL A N 1
ATOM 3038 C CA . VAL A 1 393 ? 1.091 2.518 -21.498 1.00 96.12 393 VAL A CA 1
ATOM 3039 C C . VAL A 1 393 ? 0.645 3.807 -22.184 1.00 96.12 393 VAL A C 1
ATOM 3041 O O . VAL A 1 393 ? 0.326 4.789 -21.516 1.00 96.12 393 VAL A O 1
ATOM 3044 N N . LYS A 1 394 ? 0.498 3.783 -23.514 1.00 95.25 394 LYS A N 1
ATOM 3045 C CA . LYS A 1 394 ? -0.020 4.926 -24.288 1.00 95.25 394 LYS A CA 1
ATOM 3046 C C . LYS A 1 394 ? -1.448 5.296 -23.888 1.00 95.25 394 LYS A C 1
ATOM 3048 O O . LYS A 1 394 ? -1.770 6.479 -23.801 1.00 95.25 394 LYS A O 1
ATOM 3053 N N . GLU A 1 395 ? -2.306 4.301 -23.653 1.00 95.12 395 GLU A N 1
ATOM 3054 C CA . GLU A 1 395 ? -3.679 4.513 -23.177 1.00 95.12 395 GLU A CA 1
ATOM 3055 C C . GLU A 1 395 ? -3.701 5.194 -21.800 1.00 95.12 395 GLU A C 1
ATOM 3057 O O . GLU A 1 395 ? -4.422 6.178 -21.617 1.00 95.12 395 GLU A O 1
ATOM 3062 N N . LEU A 1 396 ? -2.885 4.707 -20.860 1.00 94.56 396 LEU A N 1
ATOM 3063 C CA . LEU A 1 396 ? -2.820 5.204 -19.485 1.00 94.56 396 LEU A CA 1
ATOM 3064 C C . LEU A 1 396 ? -2.199 6.604 -19.401 1.00 94.56 396 LEU A C 1
ATOM 3066 O O . LEU A 1 396 ? -2.736 7.451 -18.693 1.00 94.56 396 LEU A O 1
ATOM 3070 N N . ILE A 1 397 ? -1.151 6.896 -20.176 1.00 94.81 397 ILE A N 1
ATOM 3071 C CA . ILE A 1 397 ? -0.594 8.255 -20.295 1.00 94.81 397 ILE A CA 1
ATOM 3072 C C . ILE A 1 397 ? -1.637 9.212 -20.880 1.00 94.81 397 ILE A C 1
ATOM 3074 O O . ILE A 1 397 ? -1.850 10.299 -20.350 1.00 94.81 397 ILE A O 1
ATOM 3078 N N . ALA A 1 398 ? -2.348 8.803 -21.935 1.00 94.19 398 ALA A N 1
ATOM 3079 C CA . ALA A 1 398 ? -3.380 9.647 -22.530 1.00 94.19 398 ALA A CA 1
ATOM 3080 C C . ALA A 1 398 ? -4.558 9.910 -21.576 1.00 94.19 398 ALA A C 1
ATOM 3082 O O . ALA A 1 398 ? -5.261 10.908 -21.737 1.00 94.19 398 ALA A O 1
ATOM 3083 N N . GLU A 1 399 ? -4.822 9.010 -20.627 1.00 90.62 399 GLU A N 1
ATOM 3084 C CA . GLU A 1 399 ? -5.783 9.226 -19.544 1.00 90.62 399 GLU A CA 1
ATOM 3085 C C . GLU A 1 399 ? -5.218 10.136 -18.452 1.00 90.62 399 GLU A C 1
ATOM 3087 O O . GLU A 1 399 ? -5.932 11.033 -18.007 1.00 90.62 399 GLU A O 1
ATOM 3092 N N . TYR A 1 400 ? -3.948 9.973 -18.078 1.00 90.62 400 TYR A N 1
ATOM 3093 C CA . TYR A 1 400 ? -3.254 10.866 -17.149 1.00 90.62 400 TYR A CA 1
ATOM 3094 C C . TYR A 1 400 ? -3.260 12.319 -17.649 1.00 90.62 400 TYR A C 1
ATOM 3096 O O . TYR A 1 400 ? -3.663 13.216 -16.917 1.00 90.62 400 TYR A O 1
ATOM 3104 N N . ASP A 1 401 ? -2.951 12.556 -18.925 1.00 90.88 401 ASP A N 1
ATOM 3105 C CA . ASP A 1 401 ? -2.953 13.898 -19.530 1.00 90.88 401 ASP A CA 1
ATOM 3106 C C . ASP A 1 401 ? -4.345 14.565 -19.564 1.00 90.88 401 ASP A C 1
ATOM 3108 O O . ASP A 1 401 ? -4.462 15.775 -19.786 1.00 90.88 401 ASP A O 1
ATOM 3112 N N . ARG A 1 402 ? -5.427 13.794 -19.377 1.00 87.50 402 ARG A N 1
ATOM 3113 C CA . ARG A 1 402 ? -6.799 14.324 -19.262 1.00 87.50 402 ARG A CA 1
ATOM 3114 C C . ARG A 1 402 ? -7.154 14.782 -17.844 1.00 87.50 402 ARG A C 1
ATOM 3116 O O . ARG A 1 402 ? -8.212 15.415 -17.687 1.00 87.50 402 ARG A O 1
ATOM 3123 N N . GLN A 1 403 ? -6.359 14.418 -16.835 1.00 81.25 403 GLN A N 1
ATOM 3124 C CA . GLN A 1 403 ? -6.628 14.717 -15.425 1.00 81.25 403 GLN A CA 1
ATOM 3125 C C . GLN A 1 403 ? -6.397 16.191 -15.127 1.00 81.25 403 GLN A C 1
ATOM 3127 O O . GLN A 1 403 ? -7.378 16.790 -14.612 1.00 81.25 403 GLN A O 1
#

Organism: NCBI:txid2044937

InterPro domains:
  IPR008969 Carboxypeptidase-like, regulatory domain superfamily [SSF49464] (55-124)
  IPR024079 Metallopeptidase, catalytic domain superfamily [G3DSA:3.40.390.10] (157-342)

pLDDT: mean 86.83, std 17.14, range [32.31, 98.75]

Foldseek 3Di:
DDDDDDDPPPPVVVVVVVVVPPPDPDPPPPPPPPPPVPPPDQPPLPDFDDAPDAQKAKEFEAAPFRRATDFQKWKDWDPWIFGADPSRITMTHRNHAAWTFIWIDDDFWDIFTDTDHCVVHRTDYHYTHGNPDPDDQCQLQCWQANVAPVSVGGFFGAFADDLAAFEEEEAQQQLQALVRGQDVVLVVLLVVLCQVCVCLLLVNSPNGHHYYYDHDDLADDQVNDDWSYEYEYEHQLLVVVQFQKKKAWVVFRLDLPWRHTGYIYMYGHRDPVQADDPVRNQHAHPSLRSLQNVSVVRRTAAWDAVVRVTDQASRHQGSRRRDNGDPNSSVSSNLSNVADGRQRGSRRHDDPPDSPPRPPDVAGDMDTRHDPDDDPDPVVVVSSVVRSHRPVVVVRVVRVVVD

Radius of gyration: 27.48 Å; chains: 1; bounding box: 110×43×67 Å

Secondary structure (DSSP, 8-state):
------SSSSSHHHHHHSSSSSS------------------PPPPPPPPPP--TT-EEEEEEETTT--B-TT-EEEETTEEEE--TTSEEEE-S--SSEEEEEEE-TTB--EEEEEETTT-SEEEEEE-BTTSS--HHHHHHHHH--STTT---PPPPB---SSPPEEEEE--GGGSTTS---HHHHHHHHHHHHHHHHHHTTTSSS--EEEEE---TT--GGGSPTTEEEEEE-GGGGGGTEEEEEEEES-TT-SS--B--EEEEEE---GGGS-BTTBTTSPPHHHHHHHHHHHHHT------GGGT----TTSSTTSS-SS--HHHHHHHHHHHHSPTT-SSTTB---TT---------S---EEEE-----S-HHHHHHHTTS---HHHHHHHHHHTT-

Sequence (403 aa):
MMKQSKHYLFFTYLLVWCVLLFSIAGCSDDSSNGDNSNLTEPDKIGDVPGDPGPGNLAGIVIGTLDKQTLQGVTVSVNSRSAITGSDGTFLLTGVGEGILAVVISGSNIYTRTQAVNTADGRSVVLDVLEQNSSFDLTFYREIARGNHPLERDLFPTHRWTSSTPPTFYINTNGAAANDGVIDQEDIDTVASVLRQITPVFTNGFYSSINIETAYFSTSMRIDDIPDNSFVISFDDSLIESGAYGLTYTQPDFISPTTSTIQKSLIFIVDDDYYYQSSASPERISFEEIIAHESGHGFGFRHTSEPSYGGFPSVMVKTGKFGGTYSEYDRLHMGVVYQRPAGNTDLDNDPVPTSSAKLRTIDRLQVFLDQRLEAFDDLERAEKTRSIQGFDIVKELIAEYDRQ